Protein AF-A0A7J6WZR4-F1 (afdb_monomer_lite)

InterPro domains:
  IPR011989 Armadillo-like helical [G3DSA:1.25.10.10] (2-387)
  IPR013598 Exportin-1/Importin-beta-like [PF08389] (106-263)
  IPR016024 Armadillo-type fold [SSF48371] (9-464)
  IPR045065 Exportin-1/5 [PTHR11223] (6-468)
  IPR045478 Exportin-5, C-terminal domain [PF19273] (313-467)

pLDDT: mean 86.14, std 15.08, range [24.45, 98.5]

Organism: Thalictrum thalictroides (NCBI:txid46969)

Sequence (469 aa):
MEENSTVSNVARAIIAFVDWSSSSEIRKSALSYLESVKAGDIRTLASTSFILVRKDWSSEIRLHAFKMLQHLVRLRWEELSSMERRDFENVALNLISEMANPCEEWALKSQTAALIAEMVRREGVTLWQEMLPSLVSLSNTGPIQAELVSMMLRWLPEDITVHNEDLEGDRRRALLRGLTESLPEIFPLLYNLLERHFGAALSEAGRQQLDSAKQHGAAVTATLNAINAYAEWAPVPDLAKYGLVHGCGILLSSPDFRLHACEYFKLVSSRKRPVDSSASEFDSAMSTIFQTMMNVSRDFLHRSISATGSIDESELEFAEVVCETMVSLGSSNLQCISGNSTVLPLYLQQMLAYFQHFKFALHFHSSGFWLALMRELAYKLKVTHPASGVISDNSVPCSGHVDKDKQGVFGFLQDEVCSVILNVSFQRLIKREKVSPEAALSLGMLELWSDEFDGKGDFSQYRSKMVCF

Foldseek 3Di:
DVLVVLLVLLLVLLCLLPDPVHDPVSNVVSVVVVVCLLVDDLVSLLVSLLVQLAPVHDPSSNLVSLVSLLSCLVPPVVVDDPVRLVVSLVSLVVVLVRQLDLPHDPSSLLSSLLSNLSSCLRVHLVSVVVCVVVLLVQLVPALSSLLSSLSNLLNNLCCLPPVCPPPDPVRSVRRVVSVLVCLVPLLLSLLCLLVVLVVQLVVCVVVVVNSRSVSSLSSNLSSLSSLLSCLQDHDLLSCVVSCVLVSLLVCCPPLSCNVSSLSSLQNNLQDAQDPDPCNLSNLVSLVSSLVSLLVSLVVLLVCLVVDPDDDDPSSVVSNLSSLLSLLSNLLRPLLSCLLPLPSNLSSVVSLLSQCLHQDPSSVLSSLNSVLSVVVVVVVVVCVVDDPDDDDDDDDDDDDPSVVSSVCSVVVNPDPVSVVSLLVSLVVLLDDPVPADPVNCVVSPSRDNDDPVCVVVDDSVVVNVSSVSD

Secondary structure (DSSP, 8-state):
-HHHHHHHHHHHHHHHHH-TTS-HHHHHHHHHHHHHHHHS-HHHHHHHHHHHHSTTS-HHHHHHHHHHHHHHHHHSGGGS-HHHHHHHHHHHHHHHHHH--TTS-HHHHHHHHHHHHHHHHHH-HHHHHHHHHHHHHHHTT-HHHHHHHHHHHHHHHHHHHTS-TTS-HHHHHHHHHHHHHHHHHHHHHHHHHHHHHHHHHHHHHHTT-HHHHHHHHHHHHHHHHHHHHHHTTS-HHHHHHTTHHHHHHHHTT-TTTHHHHHHHHHHHHTPPPPSSTTHHHHHHHHHHHHHHHHHHHHHHHHHHHH-SS---HHHHHHHHHHHHHHHHHHHHHGGGTTT-TTHHHHHHHHHHHHHT-SSHHHHHHHHHHHHHHHHHHHHHHHHHS--S-----------TTTTHHHHHHHHH--HHHHHHHHHHHHHHTS-GGG--HHHHHHHTT-----GGGTTS--HHHHHHHHTT-

Radius of gyration: 27.98 Å; chains: 1; bounding box: 72×62×71 Å

Structure (mmCIF, N/CA/C/O backbone):
data_AF-A0A7J6WZR4-F1
#
_entry.id   AF-A0A7J6WZR4-F1
#
loop_
_atom_site.group_PDB
_atom_site.id
_atom_site.type_symbol
_atom_site.label_atom_id
_atom_site.label_alt_id
_atom_site.label_comp_id
_atom_site.label_asym_id
_atom_site.label_entity_id
_atom_site.label_seq_id
_atom_site.pdbx_PDB_ins_code
_atom_site.Cartn_x
_atom_site.Cartn_y
_atom_site.Cartn_z
_atom_site.occupancy
_atom_site.B_iso_or_equiv
_atom_site.auth_seq_id
_atom_site.auth_comp_id
_atom_site.auth_asym_id
_atom_site.auth_atom_id
_atom_site.pdbx_PDB_model_num
ATOM 1 N N . MET A 1 1 ? -30.304 0.342 34.561 1.00 44.03 1 MET A N 1
ATOM 2 C CA . MET A 1 1 ? -29.587 1.373 35.355 1.00 44.03 1 MET A CA 1
ATOM 3 C C . MET A 1 1 ? -28.144 0.966 35.634 1.00 44.03 1 MET A C 1
ATOM 5 O O . MET A 1 1 ? -27.289 1.834 35.550 1.00 44.03 1 MET A O 1
ATOM 9 N N . GLU A 1 2 ? -27.860 -0.313 35.907 1.00 55.03 2 GLU A N 1
ATOM 10 C CA . GLU A 1 2 ? -26.489 -0.812 36.129 1.00 55.03 2 GLU A CA 1
ATOM 11 C C . GLU A 1 2 ? -25.600 -0.768 34.872 1.00 55.03 2 GLU A C 1
ATOM 13 O O . GLU A 1 2 ? -24.450 -0.353 34.956 1.00 55.03 2 GLU A O 1
ATOM 18 N N . GLU A 1 3 ? -26.126 -1.064 33.678 1.00 59.16 3 GLU A N 1
ATOM 19 C CA . GLU A 1 3 ? -25.338 -0.943 32.435 1.00 59.16 3 GLU A CA 1
ATOM 20 C C . GLU A 1 3 ? -24.833 0.494 32.203 1.00 59.16 3 GLU A C 1
ATOM 22 O O . GLU A 1 3 ? -23.648 0.709 31.968 1.00 59.16 3 GLU A O 1
ATOM 27 N N . ASN A 1 4 ? -25.673 1.514 32.408 1.00 68.81 4 ASN A N 1
ATOM 28 C CA . ASN A 1 4 ? -25.238 2.912 32.276 1.00 68.81 4 ASN A CA 1
ATOM 29 C C . ASN A 1 4 ? -24.202 3.330 33.336 1.00 68.81 4 ASN A C 1
ATOM 31 O O . ASN A 1 4 ? -23.370 4.200 33.065 1.00 68.81 4 ASN A O 1
ATOM 35 N N . SER A 1 5 ? -24.226 2.733 34.536 1.00 81.12 5 SER A N 1
ATOM 36 C CA . SER A 1 5 ? -23.229 3.042 35.568 1.00 81.12 5 SER A CA 1
ATOM 37 C C . SER A 1 5 ? -21.875 2.408 35.245 1.00 81.12 5 SER A C 1
ATOM 39 O O . SER A 1 5 ? -20.845 3.066 35.407 1.00 81.12 5 SER A O 1
ATOM 41 N N . THR A 1 6 ? -21.863 1.182 34.713 1.00 87.25 6 THR A N 1
ATOM 42 C CA . THR A 1 6 ? -20.631 0.515 34.258 1.00 87.25 6 THR A CA 1
ATOM 43 C C . THR A 1 6 ? -19.971 1.258 33.097 1.00 87.25 6 THR A C 1
ATOM 45 O O . THR A 1 6 ? -18.790 1.589 33.198 1.00 87.25 6 THR A O 1
ATOM 48 N N . VAL A 1 7 ? -20.732 1.652 32.070 1.00 90.38 7 VAL A N 1
ATOM 49 C CA . VAL A 1 7 ? -20.235 2.446 30.930 1.00 90.38 7 VAL A CA 1
ATOM 50 C C . VAL A 1 7 ? -19.572 3.745 31.397 1.00 90.38 7 VAL A C 1
ATOM 52 O O . VAL A 1 7 ? -18.451 4.054 30.993 1.00 90.38 7 VAL A O 1
ATOM 55 N N . SER A 1 8 ? -20.219 4.489 32.302 1.00 90.88 8 SER A N 1
ATOM 56 C CA . SER A 1 8 ? -19.665 5.740 32.840 1.00 90.88 8 SER A CA 1
ATOM 57 C C . SER A 1 8 ? -18.373 5.520 33.639 1.00 90.88 8 SER A C 1
ATOM 59 O O . SER A 1 8 ? -17.442 6.326 33.556 1.00 90.88 8 SER A O 1
ATOM 61 N N . ASN A 1 9 ? -18.287 4.425 34.397 1.00 92.69 9 ASN A N 1
ATOM 62 C CA . ASN A 1 9 ? -17.088 4.086 35.160 1.00 92.69 9 ASN A CA 1
ATOM 63 C C . ASN A 1 9 ? -15.921 3.692 34.250 1.00 92.69 9 ASN A C 1
ATOM 65 O O . ASN A 1 9 ? -14.802 4.152 34.478 1.00 92.69 9 ASN A O 1
ATOM 69 N N . VAL A 1 10 ? -16.184 2.913 33.196 1.00 93.25 10 VAL A N 1
ATOM 70 C CA . VAL A 1 10 ? -15.177 2.555 32.188 1.00 93.25 10 VAL A CA 1
ATOM 71 C C . VAL A 1 10 ? -14.695 3.798 31.444 1.00 93.25 10 VAL A C 1
ATOM 73 O O . VAL A 1 10 ? -13.489 4.013 31.364 1.00 93.25 10 VAL A O 1
ATOM 76 N N . ALA A 1 11 ? -15.596 4.678 30.999 1.00 93.44 11 ALA A N 1
ATOM 77 C CA . ALA A 1 11 ? -15.223 5.943 30.363 1.00 93.44 11 ALA A CA 1
ATOM 78 C C . ALA A 1 11 ? -14.307 6.798 31.258 1.00 93.44 11 ALA A C 1
ATOM 80 O O . ALA A 1 11 ? -13.270 7.289 30.812 1.00 93.44 11 ALA A O 1
ATOM 81 N N . ARG A 1 12 ? -14.642 6.927 32.550 1.00 93.44 12 ARG A N 1
ATOM 82 C CA . ARG A 1 12 ? -13.823 7.675 33.519 1.00 93.44 12 ARG A CA 1
ATOM 83 C C . ARG A 1 12 ? -12.446 7.044 33.717 1.00 93.44 12 ARG A C 1
ATOM 85 O O . ARG A 1 12 ? -11.457 7.768 33.799 1.00 93.44 12 ARG A O 1
ATOM 92 N N . ALA A 1 13 ? -12.378 5.715 33.783 1.00 93.50 13 ALA A N 1
ATOM 93 C CA . ALA A 1 13 ? -11.114 4.995 33.889 1.00 93.50 13 ALA A CA 1
ATOM 94 C C . ALA A 1 13 ? -10.250 5.172 32.632 1.00 93.50 13 ALA A C 1
ATOM 96 O O . ALA A 1 13 ? -9.047 5.380 32.754 1.00 93.50 13 ALA A O 1
ATOM 97 N N . ILE A 1 14 ? -10.851 5.174 31.437 1.00 94.00 14 ILE A N 1
ATOM 98 C CA . ILE A 1 14 ? -10.128 5.444 30.187 1.00 94.00 14 ILE A CA 1
ATOM 99 C C . ILE A 1 14 ? -9.512 6.845 30.212 1.00 94.00 14 ILE A C 1
ATOM 101 O O . ILE A 1 14 ? -8.316 6.978 29.964 1.00 94.00 14 ILE A O 1
ATOM 105 N N . ILE A 1 15 ? -10.288 7.876 30.564 1.00 93.62 15 ILE A N 1
ATOM 106 C CA . ILE A 1 15 ? -9.774 9.253 30.654 1.00 93.62 15 ILE A CA 1
ATOM 107 C C . ILE A 1 15 ? -8.614 9.320 31.652 1.00 93.62 15 ILE A C 1
ATOM 109 O O . ILE A 1 15 ? -7.545 9.818 31.314 1.00 93.62 15 ILE A O 1
ATOM 113 N N . ALA A 1 16 ? -8.794 8.766 32.854 1.00 92.19 16 ALA A N 1
ATOM 114 C CA . ALA A 1 16 ? -7.770 8.770 33.897 1.00 92.19 16 ALA A CA 1
ATOM 115 C C . ALA A 1 16 ? -6.493 8.008 33.501 1.00 92.19 16 ALA A C 1
ATOM 117 O O . ALA A 1 16 ? -5.422 8.300 34.025 1.00 92.19 16 ALA A O 1
ATOM 118 N N . PHE A 1 17 ? -6.596 7.022 32.605 1.00 90.94 17 PHE A N 1
ATOM 119 C CA . PHE A 1 17 ? -5.461 6.267 32.080 1.00 90.94 17 PHE A CA 1
ATOM 120 C C . PHE A 1 17 ? -4.713 7.020 30.968 1.00 90.94 17 PHE A C 1
ATOM 122 O O . PHE A 1 17 ? -3.481 7.010 30.949 1.00 90.94 17 PHE A O 1
ATOM 129 N N . VAL A 1 18 ? -5.451 7.646 30.046 1.00 88.38 18 VAL A N 1
ATOM 130 C CA . VAL A 1 18 ? -4.897 8.320 28.858 1.00 88.38 18 VAL A CA 1
ATOM 131 C C . VAL A 1 18 ? -4.371 9.720 29.183 1.00 88.38 18 VAL A C 1
ATOM 133 O O . VAL A 1 18 ? -3.422 10.180 28.550 1.00 88.38 18 VAL A O 1
ATOM 136 N N . ASP A 1 19 ? -4.948 10.391 30.176 1.00 88.94 19 ASP A N 1
ATOM 137 C CA . ASP A 1 19 ? -4.562 11.744 30.550 1.00 88.94 19 ASP A CA 1
ATOM 138 C C . ASP A 1 19 ? -3.136 11.809 31.129 1.00 88.94 19 ASP A C 1
ATOM 140 O O . ASP A 1 19 ? -2.793 11.181 32.134 1.00 88.94 19 ASP A O 1
ATOM 144 N N . TRP A 1 20 ? -2.296 12.628 30.497 1.00 84.81 20 TRP A N 1
ATOM 145 C CA . TRP A 1 20 ? -0.909 12.857 30.896 1.00 84.81 20 TRP A CA 1
ATOM 146 C C . TRP A 1 20 ? -0.788 13.636 32.211 1.00 84.81 20 TRP A C 1
ATOM 148 O O . TRP A 1 20 ? 0.233 13.516 32.890 1.00 84.81 20 TRP A O 1
ATOM 158 N N . SER A 1 21 ? -1.81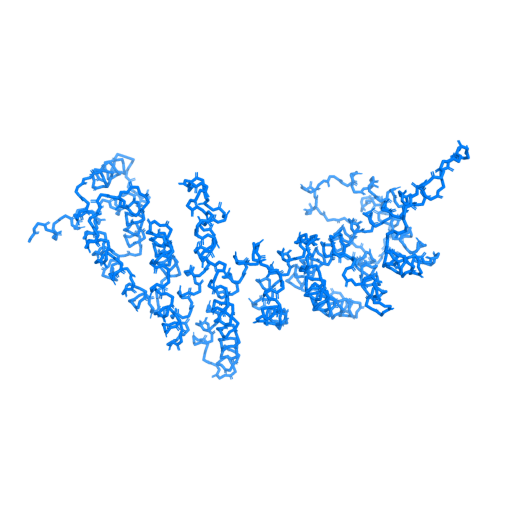6 14.408 32.580 1.00 89.12 21 SER A N 1
ATOM 159 C CA . SER A 1 21 ? -1.840 15.184 33.824 1.00 89.12 21 SER A CA 1
ATOM 160 C C . SER A 1 21 ? -2.173 14.331 35.056 1.00 89.12 21 SER A C 1
ATOM 162 O O . SER A 1 21 ? -1.920 14.733 36.195 1.00 89.12 21 SER A O 1
ATOM 164 N N . SER A 1 22 ? -2.682 13.115 34.838 1.00 88.56 22 SER A N 1
ATOM 165 C CA . SER A 1 22 ? -3.059 12.186 35.897 1.00 88.56 22 SER A CA 1
ATOM 166 C C . SER A 1 22 ? -1.840 11.579 36.604 1.00 88.56 22 SER A C 1
ATOM 168 O O . SER A 1 22 ? -0.845 11.167 35.991 1.00 88.56 22 SER A O 1
ATOM 170 N N . SER A 1 23 ? -1.923 11.478 37.936 1.00 91.25 23 SER A N 1
ATOM 171 C CA . SER A 1 23 ? -0.836 10.933 38.756 1.00 91.25 23 SER A CA 1
ATOM 172 C C . SER A 1 23 ? -0.524 9.472 38.398 1.00 91.25 23 SER A C 1
ATOM 174 O O . SER A 1 23 ? -1.368 8.730 37.890 1.00 91.25 23 SER A O 1
ATOM 176 N N . SER A 1 24 ? 0.706 9.031 38.681 1.00 91.19 24 SER A N 1
ATOM 177 C CA . SER A 1 24 ? 1.134 7.643 38.429 1.00 91.19 24 SER A CA 1
ATOM 178 C C . SER A 1 24 ? 0.236 6.616 39.136 1.00 91.19 24 SER A C 1
ATOM 180 O O . SER A 1 24 ? -0.078 5.569 38.575 1.00 91.19 24 SER A O 1
ATOM 182 N N . GLU A 1 25 ? -0.230 6.928 40.346 1.00 92.31 25 GLU A N 1
ATOM 183 C CA . GLU A 1 25 ? -1.113 6.059 41.132 1.00 92.31 25 GLU A CA 1
ATOM 184 C C . GLU A 1 25 ? -2.517 5.958 40.526 1.00 92.31 25 GLU A C 1
ATOM 186 O O . GLU A 1 25 ? -3.047 4.854 40.396 1.00 92.31 25 GLU A O 1
ATOM 191 N N . ILE A 1 26 ? -3.087 7.086 40.086 1.00 91.00 26 ILE A N 1
ATOM 192 C CA . ILE A 1 26 ? -4.398 7.121 39.425 1.00 91.00 26 ILE A CA 1
ATOM 193 C C . ILE A 1 26 ? -4.349 6.322 38.122 1.00 91.00 26 ILE A C 1
ATOM 195 O O . ILE A 1 26 ? -5.214 5.476 37.900 1.00 91.00 26 ILE A O 1
ATOM 199 N N . ARG A 1 27 ? -3.302 6.504 37.306 1.00 91.81 27 ARG A N 1
ATOM 200 C CA . ARG A 1 27 ? -3.127 5.750 36.055 1.00 91.81 27 ARG A CA 1
ATOM 201 C C . ARG A 1 27 ? -3.002 4.246 36.288 1.00 91.81 27 ARG A C 1
ATOM 203 O O . ARG A 1 27 ? -3.616 3.469 35.563 1.00 91.81 27 ARG A O 1
ATOM 210 N N . LYS A 1 28 ? -2.256 3.820 37.315 1.00 92.56 28 LYS A N 1
ATOM 211 C CA . LYS A 1 28 ? -2.140 2.396 37.685 1.00 92.56 28 LYS A CA 1
ATOM 212 C C . LYS A 1 28 ? -3.468 1.811 38.162 1.00 92.56 28 LYS A C 1
ATOM 214 O O . LYS A 1 28 ? -3.811 0.699 37.771 1.00 92.56 28 LYS A O 1
ATOM 219 N N . SER A 1 29 ? -4.214 2.552 38.980 1.00 93.81 29 SER A N 1
ATOM 220 C CA . SER A 1 29 ? -5.536 2.132 39.460 1.00 93.81 29 SER A CA 1
ATOM 221 C C . SER A 1 29 ? -6.539 2.009 38.309 1.00 93.81 29 SER A C 1
ATOM 223 O O . SER A 1 29 ? -7.208 0.986 38.172 1.00 93.81 29 SER A O 1
ATOM 225 N N . ALA A 1 30 ? -6.570 3.008 37.422 1.00 93.44 30 ALA A N 1
ATOM 226 C CA . ALA A 1 30 ? -7.404 3.006 36.227 1.00 93.44 30 ALA A CA 1
ATOM 227 C C . ALA A 1 30 ? -7.069 1.833 35.296 1.00 93.44 30 ALA A C 1
ATOM 229 O O . ALA A 1 30 ? -7.974 1.126 34.861 1.00 93.44 30 ALA A O 1
ATOM 230 N N . LEU A 1 31 ? -5.781 1.571 35.049 1.00 92.56 31 LEU A N 1
ATOM 231 C CA . LEU A 1 31 ? -5.348 0.422 34.255 1.00 92.56 31 LEU A CA 1
ATOM 232 C C . LEU A 1 31 ? -5.779 -0.906 34.892 1.00 92.56 31 LEU A C 1
ATOM 234 O O . LEU A 1 31 ? -6.336 -1.749 34.203 1.00 92.56 31 LEU A O 1
ATOM 238 N N . SER A 1 32 ? -5.579 -1.077 36.202 1.00 95.06 32 SER A N 1
ATOM 239 C CA . SER A 1 32 ? -6.004 -2.283 36.930 1.00 95.06 32 SER A CA 1
ATOM 240 C C . SER A 1 32 ? -7.512 -2.532 36.802 1.00 95.06 32 SER A C 1
ATOM 242 O O . SER A 1 32 ? -7.947 -3.660 36.577 1.00 95.06 32 SER A O 1
ATOM 244 N N . TYR A 1 33 ? -8.317 -1.468 36.874 1.00 94.94 33 TYR A N 1
ATOM 245 C CA . TYR A 1 33 ? -9.758 -1.557 36.648 1.00 94.94 33 TYR A CA 1
ATOM 246 C C . TYR A 1 33 ? -10.105 -1.926 35.198 1.00 94.94 33 TYR A C 1
ATOM 248 O O . TYR A 1 33 ? -10.958 -2.774 34.969 1.00 94.94 33 TYR A O 1
ATOM 256 N N . LEU A 1 34 ? -9.434 -1.343 34.203 1.00 93.75 34 LEU A N 1
ATOM 257 C CA . LEU A 1 34 ? -9.670 -1.697 32.799 1.00 93.75 34 LEU A CA 1
ATOM 258 C C . LEU A 1 34 ? -9.284 -3.153 32.502 1.00 93.75 34 LEU A C 1
ATOM 260 O O . LEU A 1 34 ? -10.002 -3.838 31.778 1.00 93.75 34 LEU A O 1
ATOM 264 N N . GLU A 1 35 ? -8.198 -3.654 33.094 1.00 93.06 35 GLU A N 1
ATOM 265 C CA . GLU A 1 35 ? -7.813 -5.065 32.990 1.00 93.06 35 GLU A CA 1
ATOM 266 C C . GLU A 1 35 ? -8.816 -5.995 33.691 1.00 93.06 35 GLU A C 1
ATOM 268 O O . GLU A 1 35 ? -9.118 -7.067 33.169 1.00 93.06 35 GLU A O 1
ATOM 273 N N . SER A 1 36 ? -9.414 -5.582 34.816 1.00 94.25 36 SER A N 1
ATOM 274 C CA . SER A 1 36 ? -10.469 -6.378 35.461 1.00 94.25 36 SER A CA 1
ATOM 275 C C . SER A 1 36 ? -11.751 -6.440 34.624 1.00 94.25 36 SER A C 1
ATOM 277 O O . SER A 1 36 ? -12.394 -7.486 34.577 1.00 94.25 36 SER A O 1
ATOM 279 N N . VAL A 1 37 ? -12.087 -5.365 33.901 1.00 93.19 37 VAL A N 1
ATOM 280 C CA . VAL A 1 37 ? -13.204 -5.351 32.942 1.00 93.19 37 VAL A CA 1
ATOM 281 C C . VAL A 1 37 ? -12.916 -6.269 31.751 1.00 93.19 37 VAL A C 1
ATOM 283 O O . VAL A 1 37 ? -13.787 -7.043 31.362 1.00 93.19 37 VAL A O 1
ATOM 286 N N . LYS A 1 38 ? -11.691 -6.253 31.208 1.00 92.56 38 LYS A N 1
ATOM 287 C CA . LYS A 1 38 ? -11.275 -7.165 30.125 1.00 92.56 38 LYS A CA 1
ATOM 288 C C . LYS A 1 38 ? -11.313 -8.639 30.538 1.00 92.56 38 LYS A C 1
ATOM 290 O O . LYS A 1 38 ? -11.735 -9.485 29.752 1.00 92.56 38 LYS A O 1
ATOM 295 N N . ALA A 1 39 ? -10.896 -8.943 31.767 1.00 92.25 39 ALA A N 1
ATOM 296 C CA . ALA A 1 39 ? -10.907 -10.295 32.327 1.00 92.25 39 ALA A CA 1
ATOM 297 C C . ALA A 1 39 ? -12.295 -10.749 32.825 1.00 92.25 39 ALA A C 1
ATOM 299 O O . ALA A 1 39 ? -12.481 -11.927 33.125 1.00 92.25 39 ALA A O 1
ATOM 300 N N . GLY A 1 40 ? -13.255 -9.828 32.935 1.00 92.00 40 GLY A N 1
ATOM 301 C CA . GLY A 1 40 ? -14.591 -10.076 33.468 1.00 92.00 40 GLY A CA 1
ATOM 302 C C . GLY A 1 40 ? -15.545 -10.769 32.490 1.00 92.00 40 GLY A C 1
ATOM 303 O O . GLY A 1 40 ? -15.141 -11.542 31.618 1.00 92.00 40 GLY A O 1
ATOM 304 N N . ASP A 1 41 ? -16.841 -10.493 32.650 1.00 92.25 41 ASP A N 1
ATOM 305 C CA . ASP A 1 41 ? -17.889 -11.017 31.771 1.00 92.25 41 ASP A CA 1
ATOM 306 C C . ASP A 1 41 ? -17.801 -10.422 30.355 1.00 92.25 41 ASP A C 1
ATOM 308 O O . ASP A 1 41 ? -17.740 -9.205 30.165 1.00 92.25 41 ASP A O 1
ATOM 312 N N . ILE A 1 42 ? -17.837 -11.297 29.350 1.00 92.44 42 ILE A N 1
ATOM 313 C CA . ILE A 1 42 ? -17.611 -10.931 27.946 1.00 92.44 42 ILE A CA 1
ATOM 314 C C . ILE A 1 42 ? -18.786 -10.150 27.377 1.00 92.44 42 ILE A C 1
ATOM 316 O O . ILE A 1 42 ? -18.582 -9.241 26.576 1.00 92.44 42 ILE A O 1
ATOM 320 N N . ARG A 1 43 ? -20.014 -10.470 27.797 1.00 92.00 43 ARG A N 1
ATOM 321 C CA . ARG A 1 43 ? -21.212 -9.767 27.318 1.00 92.00 43 ARG A CA 1
ATOM 322 C C . ARG A 1 43 ? -21.192 -8.323 27.789 1.00 92.00 43 ARG A C 1
ATOM 324 O O . ARG A 1 43 ? -21.430 -7.423 26.991 1.00 92.00 43 ARG A O 1
ATOM 331 N N . THR A 1 44 ? -20.825 -8.115 29.052 1.00 90.94 44 THR A N 1
ATOM 332 C CA . THR A 1 44 ? -20.629 -6.787 29.642 1.00 90.94 44 THR A CA 1
ATOM 333 C C . THR A 1 44 ? -19.488 -6.031 28.961 1.00 90.94 44 THR A C 1
ATOM 335 O O . THR A 1 44 ? -19.632 -4.843 28.674 1.00 90.94 44 THR A O 1
ATOM 338 N N . LEU A 1 45 ? -18.369 -6.705 28.662 1.00 93.19 45 LEU A N 1
ATOM 339 C CA . LEU A 1 45 ? -17.253 -6.123 27.912 1.00 93.19 45 LEU A CA 1
ATOM 340 C C . LEU A 1 45 ? -17.704 -5.659 26.517 1.00 93.19 45 LEU A C 1
ATOM 342 O O . LEU A 1 45 ? -17.520 -4.493 26.176 1.00 93.19 45 LEU A O 1
ATOM 346 N N . ALA A 1 46 ? -18.340 -6.541 25.742 1.00 92.69 46 ALA A N 1
ATOM 347 C CA . ALA A 1 46 ? -18.819 -6.244 24.395 1.00 92.69 46 ALA A CA 1
ATOM 348 C C . ALA A 1 46 ? -19.849 -5.107 24.393 1.00 92.69 46 ALA A C 1
ATOM 350 O O . ALA A 1 46 ? -19.680 -4.128 23.666 1.00 92.69 46 ALA A O 1
ATOM 351 N N . SER A 1 47 ? -20.892 -5.203 25.227 1.00 92.50 47 SER A N 1
ATOM 352 C CA . SER A 1 47 ? -21.964 -4.204 25.280 1.00 92.50 47 SER A CA 1
ATOM 353 C C . SER A 1 47 ? -21.430 -2.832 25.686 1.00 92.50 47 SER A C 1
ATOM 355 O O . SER A 1 47 ? -21.716 -1.834 25.022 1.00 92.50 47 SER A O 1
ATOM 357 N N . THR A 1 48 ? -20.576 -2.782 26.713 1.00 93.12 48 THR A N 1
ATOM 358 C CA . THR A 1 48 ? -19.949 -1.541 27.177 1.00 93.12 48 THR A CA 1
ATOM 359 C C . THR A 1 48 ? -19.073 -0.932 26.092 1.00 93.12 48 THR A C 1
ATOM 361 O O . THR A 1 48 ? -19.190 0.258 25.801 1.00 93.12 48 THR A O 1
ATOM 364 N N . SER A 1 49 ? -18.215 -1.730 25.454 1.00 94.19 49 SER A N 1
ATOM 365 C CA . SER A 1 49 ? -17.317 -1.225 24.420 1.00 94.19 49 SER A CA 1
ATOM 366 C C . SER A 1 49 ? -18.070 -0.743 23.178 1.00 94.19 49 SER A C 1
ATOM 368 O O . SER A 1 49 ? -17.747 0.329 22.675 1.00 94.19 49 SER A O 1
ATOM 370 N N . PHE A 1 50 ? -19.118 -1.438 22.725 1.00 93.62 50 PHE A N 1
ATOM 371 C CA . PHE A 1 50 ? -19.942 -0.956 21.610 1.00 93.62 50 PHE A CA 1
ATOM 372 C C . PHE A 1 50 ? -20.665 0.357 21.927 1.00 93.62 50 PHE A C 1
ATOM 374 O O . PHE A 1 50 ? -20.758 1.223 21.057 1.00 93.62 50 PHE A O 1
ATOM 381 N N . ILE A 1 51 ? -21.131 0.552 23.165 1.00 92.62 51 ILE A N 1
ATOM 382 C CA . ILE A 1 51 ? -21.717 1.832 23.592 1.00 92.62 51 ILE A CA 1
ATOM 383 C C . ILE A 1 51 ? -20.663 2.948 23.565 1.00 92.62 51 ILE A C 1
ATOM 385 O O . ILE A 1 51 ? -20.952 4.051 23.106 1.00 92.62 51 ILE A O 1
ATOM 389 N N . LEU A 1 52 ? -19.442 2.666 24.028 1.00 93.88 52 LEU A N 1
ATOM 390 C CA . LEU A 1 52 ? -18.352 3.644 24.100 1.00 93.88 52 LEU A CA 1
ATOM 391 C C . LEU A 1 52 ? -17.745 4.008 22.737 1.00 93.88 52 LEU A C 1
ATOM 393 O O . LEU A 1 52 ? -17.115 5.054 22.626 1.00 93.88 52 LEU A O 1
ATOM 397 N N . VAL A 1 53 ? -17.928 3.179 21.704 1.00 92.94 53 VAL A N 1
ATOM 398 C CA . VAL A 1 53 ? -17.467 3.455 20.329 1.00 92.94 53 VAL A CA 1
ATOM 399 C C . VAL A 1 53 ? -18.360 4.473 19.602 1.00 92.94 53 VAL A C 1
ATOM 401 O O . VAL A 1 53 ? -17.917 5.112 18.639 1.00 92.94 53 VAL A O 1
ATOM 404 N N . ARG A 1 54 ? -19.600 4.671 20.064 1.00 87.31 54 ARG A N 1
ATOM 405 C CA . ARG A 1 54 ? -20.546 5.625 19.467 1.00 87.31 54 ARG A CA 1
ATOM 406 C C . ARG A 1 54 ? -20.061 7.071 19.584 1.00 87.31 54 ARG A C 1
ATOM 408 O O . ARG A 1 54 ? -19.261 7.421 20.449 1.00 87.31 54 ARG A O 1
ATOM 415 N N . LYS A 1 55 ? -20.594 7.927 18.711 1.00 83.19 55 LYS A N 1
ATOM 416 C CA . LYS A 1 55 ? -20.192 9.337 18.543 1.00 83.19 55 LYS A CA 1
ATOM 417 C C . LYS A 1 55 ? -20.468 10.242 19.743 1.00 83.19 55 LYS A C 1
ATOM 419 O O . LYS A 1 55 ? -19.982 11.365 19.765 1.00 83.19 55 LYS A O 1
ATOM 424 N N . ASP A 1 56 ? -21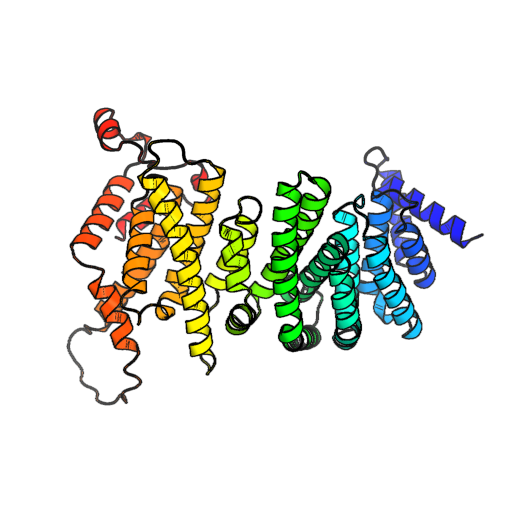.222 9.763 20.726 1.00 86.19 56 ASP A N 1
ATOM 425 C CA . ASP A 1 56 ? -21.539 10.519 21.941 1.00 86.19 56 ASP A CA 1
ATOM 426 C C . ASP A 1 56 ? -20.316 10.702 22.864 1.00 86.19 56 ASP A C 1
ATOM 428 O O . ASP A 1 56 ? -20.353 11.507 23.794 1.00 86.19 56 ASP A O 1
ATOM 432 N N . TRP A 1 57 ? -19.229 9.965 22.612 1.00 90.62 57 TRP A N 1
ATOM 433 C CA . TRP A 1 57 ? -18.000 9.978 23.406 1.00 90.62 57 TRP A CA 1
ATOM 434 C C . TRP A 1 57 ? -16.831 10.649 22.677 1.00 90.62 57 TRP A C 1
ATOM 436 O O . TRP A 1 57 ? -16.819 10.763 21.452 1.00 90.62 57 TRP A O 1
ATOM 446 N N . SER A 1 58 ? -15.812 11.066 23.436 1.00 91.94 58 SER A N 1
ATOM 447 C CA . SER A 1 58 ? -14.593 11.648 22.864 1.00 91.94 58 SER A CA 1
ATOM 448 C C . SER A 1 58 ? -13.773 10.615 22.081 1.00 91.94 58 SER A C 1
ATOM 450 O O . SER A 1 58 ? -13.871 9.406 22.322 1.00 91.94 58 SER A O 1
ATOM 452 N N . SER A 1 59 ? -12.930 11.086 21.161 1.00 91.62 59 SER A N 1
ATOM 453 C CA . SER A 1 59 ? -12.090 10.233 20.314 1.00 91.62 59 SER A CA 1
ATOM 454 C C . SER A 1 59 ? -11.171 9.319 21.132 1.00 91.62 59 SER A C 1
ATOM 456 O O . SER A 1 59 ? -11.010 8.150 20.792 1.00 91.62 59 SER A O 1
ATOM 458 N N . GLU A 1 60 ? -10.636 9.785 22.263 1.00 92.38 60 GLU A N 1
ATOM 459 C CA . GLU A 1 60 ? -9.770 8.994 23.147 1.00 92.38 60 GLU A CA 1
ATOM 460 C C . GLU A 1 60 ? -10.512 7.801 23.760 1.00 92.38 60 GLU A C 1
ATOM 462 O O . GLU A 1 60 ? -9.979 6.688 23.810 1.00 92.38 60 GLU A O 1
ATOM 467 N N . ILE A 1 61 ? -11.758 8.023 24.194 1.00 94.81 61 ILE A N 1
ATOM 468 C CA . ILE A 1 61 ? -12.617 6.976 24.756 1.00 94.81 61 ILE A CA 1
ATOM 469 C C . ILE A 1 61 ? -12.966 5.962 23.674 1.00 94.81 61 ILE A C 1
ATOM 471 O O . ILE A 1 61 ? -12.784 4.760 23.879 1.00 94.81 61 ILE A O 1
ATOM 475 N N . ARG A 1 62 ? -13.404 6.445 22.508 1.00 95.00 62 ARG A N 1
ATOM 476 C CA . ARG A 1 62 ? -13.789 5.605 21.368 1.00 95.00 62 ARG A CA 1
ATOM 477 C C . ARG A 1 62 ? -12.616 4.748 20.887 1.00 95.00 62 ARG A C 1
ATOM 479 O O . ARG A 1 62 ? -12.775 3.544 20.697 1.00 95.00 62 ARG A O 1
ATOM 486 N N . LEU A 1 63 ? -11.415 5.322 20.772 1.00 94.44 63 LEU A N 1
ATOM 487 C CA . LEU A 1 63 ? -10.196 4.594 20.397 1.00 94.44 63 LEU A CA 1
ATOM 488 C C . LEU A 1 63 ? -9.823 3.516 21.421 1.00 94.44 63 LEU A C 1
ATOM 490 O O . LEU A 1 63 ? -9.422 2.417 21.037 1.00 94.44 63 LEU A O 1
ATOM 494 N N . HIS A 1 64 ? -9.948 3.792 22.721 1.00 94.56 64 HIS A N 1
ATOM 495 C CA . HIS A 1 64 ? -9.690 2.769 23.736 1.00 94.56 64 HIS A CA 1
ATOM 496 C C . HIS A 1 64 ? -10.766 1.674 23.727 1.00 94.56 64 HIS A C 1
ATOM 498 O O . HIS A 1 64 ? -10.443 0.497 23.882 1.00 94.56 64 HIS A O 1
ATOM 504 N N . ALA A 1 65 ? -12.027 2.034 23.489 1.00 95.62 65 ALA A N 1
ATOM 505 C CA . ALA A 1 65 ? -13.117 1.077 23.358 1.00 95.62 65 ALA A CA 1
ATOM 506 C C . ALA A 1 65 ? -12.911 0.135 22.159 1.00 95.62 65 ALA A C 1
ATOM 508 O O . ALA A 1 65 ? -13.116 -1.070 22.299 1.00 95.62 65 ALA A O 1
ATOM 509 N N . PHE A 1 66 ? -12.389 0.630 21.029 1.00 95.81 66 PHE A N 1
ATOM 510 C CA . PHE A 1 66 ? -11.958 -0.230 19.920 1.00 95.81 66 PHE A CA 1
ATOM 511 C C . PHE A 1 66 ? -10.875 -1.228 20.333 1.00 95.81 66 PHE A C 1
ATOM 513 O O . PHE A 1 66 ? -10.980 -2.404 19.995 1.00 95.81 66 PHE A O 1
ATOM 520 N N . LYS A 1 67 ? -9.878 -0.809 21.124 1.00 94.25 67 LYS A N 1
ATOM 521 C CA . LYS A 1 67 ? -8.852 -1.729 21.650 1.00 94.25 67 LYS A CA 1
ATOM 522 C C . LYS A 1 67 ? -9.448 -2.810 22.554 1.00 94.25 67 LYS A C 1
ATOM 524 O O . LYS A 1 67 ? -8.936 -3.925 22.589 1.00 94.25 67 LYS A O 1
ATOM 529 N N . MET A 1 68 ? -10.514 -2.498 23.292 1.00 95.31 68 MET A N 1
ATOM 530 C CA . MET A 1 68 ? -11.237 -3.479 24.108 1.00 95.31 68 MET A CA 1
ATOM 531 C C . MET A 1 68 ? -12.021 -4.477 23.241 1.00 95.31 68 MET A C 1
ATOM 533 O O . MET A 1 68 ? -11.965 -5.673 23.518 1.00 95.31 68 MET A O 1
ATOM 537 N N . LEU A 1 69 ? -12.674 -4.018 22.165 1.00 96.25 69 LEU A N 1
ATOM 538 C CA . LEU A 1 69 ? -13.326 -4.905 21.189 1.00 96.25 69 LEU A CA 1
ATOM 539 C C . LEU A 1 69 ? -12.309 -5.807 20.481 1.00 96.25 69 LEU A C 1
ATOM 541 O O . LEU A 1 69 ? -12.512 -7.014 20.415 1.00 96.25 69 LEU A O 1
ATOM 545 N N . GLN A 1 70 ? -11.186 -5.251 20.024 1.00 94.31 70 GLN A N 1
ATOM 546 C CA . GLN A 1 70 ? -10.091 -6.025 19.433 1.00 94.31 70 GLN A CA 1
ATOM 547 C C . GLN A 1 70 ? -9.520 -7.031 20.436 1.00 94.31 70 GLN A C 1
ATOM 549 O O . GLN A 1 70 ? -9.305 -8.180 20.099 1.00 94.31 70 GLN A O 1
ATOM 554 N N . HIS A 1 71 ? -9.330 -6.664 21.706 1.00 94.12 71 HIS A N 1
ATOM 555 C CA . HIS A 1 71 ? -8.902 -7.625 22.729 1.00 94.12 71 HIS A CA 1
ATOM 556 C C . HIS A 1 71 ? -9.867 -8.818 22.847 1.00 94.12 71 HIS A C 1
ATOM 558 O O . HIS A 1 71 ? -9.420 -9.965 22.907 1.00 94.12 71 HIS A O 1
ATOM 564 N N . LEU A 1 72 ? -11.175 -8.548 22.852 1.00 95.12 72 LEU A N 1
ATOM 565 C CA . LEU A 1 72 ? -12.208 -9.579 22.896 1.00 95.12 72 LEU A CA 1
ATOM 566 C C . LEU A 1 72 ? -12.110 -10.501 21.672 1.00 95.12 72 LEU A C 1
ATOM 568 O O . LEU A 1 72 ? -12.034 -11.716 21.840 1.00 95.12 72 LEU A O 1
ATOM 572 N N . VAL A 1 73 ? -12.038 -9.937 20.464 1.00 94.19 73 VAL A N 1
ATOM 573 C CA . VAL A 1 73 ? -11.938 -10.700 19.208 1.00 94.19 73 VAL A CA 1
ATOM 574 C C . VAL A 1 73 ? -10.615 -11.477 19.119 1.00 94.19 73 VAL A C 1
ATOM 576 O O . VAL A 1 73 ? -10.598 -12.643 18.735 1.00 94.19 73 VAL A O 1
ATOM 579 N N . ARG A 1 74 ? -9.486 -10.903 19.541 1.00 91.12 74 ARG A N 1
ATOM 580 C CA . ARG A 1 74 ? -8.186 -11.590 19.552 1.00 91.12 74 ARG A CA 1
ATOM 581 C C . ARG A 1 74 ? -8.140 -12.770 20.509 1.00 91.12 74 ARG A C 1
ATOM 583 O O . ARG A 1 74 ? -7.644 -13.826 20.130 1.00 91.12 74 ARG A O 1
ATOM 590 N N . LEU A 1 75 ? -8.553 -12.566 21.757 1.00 91.62 75 LEU A N 1
ATOM 591 C CA . LEU A 1 75 ? -8.176 -13.471 22.847 1.00 91.62 75 LEU A CA 1
ATOM 592 C C . LEU A 1 75 ? -9.340 -14.293 23.390 1.00 91.62 75 LEU A C 1
ATOM 594 O O . LEU A 1 75 ? -9.104 -15.343 23.978 1.00 91.62 75 LEU A O 1
ATOM 598 N N . ARG A 1 76 ? -10.577 -13.820 23.215 1.00 93.38 76 ARG A N 1
ATOM 599 C CA . ARG A 1 76 ? -11.767 -14.382 23.870 1.00 93.38 76 ARG A CA 1
ATOM 600 C C . ARG A 1 76 ? -12.917 -14.662 22.898 1.00 93.38 76 ARG A C 1
ATOM 602 O O . ARG A 1 76 ? -14.039 -14.897 23.333 1.00 93.38 76 ARG A O 1
ATOM 609 N N . TRP A 1 77 ? -12.648 -14.679 21.589 1.00 92.81 77 TRP A N 1
ATOM 610 C CA . TRP A 1 77 ? -13.657 -14.955 20.554 1.00 92.81 77 TRP A CA 1
ATOM 611 C C . TRP A 1 77 ? -14.343 -16.306 20.748 1.00 92.81 77 TRP A C 1
ATOM 613 O O . TRP A 1 77 ? -15.554 -16.422 20.579 1.00 92.81 77 TRP A O 1
ATOM 623 N N . GLU A 1 78 ? -13.580 -17.316 21.180 1.00 91.81 78 GLU A N 1
ATOM 624 C CA . GLU A 1 78 ? -14.110 -18.669 21.346 1.00 91.81 78 GLU A CA 1
ATOM 625 C C . GLU A 1 78 ? -15.112 -18.812 22.496 1.00 91.81 78 GLU A C 1
ATOM 627 O O . GLU A 1 78 ? -15.927 -19.732 22.497 1.00 91.81 78 GLU A O 1
ATOM 632 N N . GLU A 1 79 ? -15.100 -17.880 23.448 1.00 93.50 79 GLU A N 1
ATOM 633 C CA . GLU A 1 79 ? -16.035 -17.867 24.571 1.00 93.50 79 GLU A CA 1
ATOM 634 C C . GLU A 1 79 ? -17.426 -17.325 24.181 1.00 93.50 79 GLU A C 1
ATOM 636 O O . GLU A 1 79 ? -18.392 -17.529 24.920 1.00 93.50 79 GLU A O 1
ATOM 641 N N . LEU A 1 80 ? -17.555 -16.660 23.023 1.00 92.19 80 LEU A N 1
ATOM 642 C CA . LEU A 1 80 ? -18.845 -16.253 22.464 1.00 92.19 80 LEU A CA 1
ATOM 643 C C . LEU A 1 80 ? -19.546 -17.435 21.786 1.00 92.19 80 LEU A C 1
ATOM 645 O O . LEU A 1 80 ? -18.939 -18.171 21.000 1.00 92.19 80 LEU A O 1
ATOM 649 N N . SER A 1 81 ? -20.854 -17.564 22.010 1.00 93.25 81 SER A N 1
ATOM 650 C CA . SER A 1 81 ? -21.699 -18.492 21.253 1.00 93.25 81 SER A CA 1
ATOM 651 C C . SER A 1 81 ? -21.846 -18.057 19.792 1.00 93.25 81 SER A C 1
ATOM 653 O O . SER A 1 81 ? -21.725 -16.880 19.462 1.00 93.25 81 SER A O 1
ATOM 655 N N . SER A 1 82 ? -22.191 -18.988 18.898 1.00 89.94 82 SER A N 1
ATOM 656 C CA . SER A 1 82 ? -22.383 -18.680 17.471 1.00 89.94 82 SER A CA 1
ATOM 657 C C . SER A 1 82 ? -23.457 -17.614 17.210 1.00 89.94 82 SER A C 1
ATOM 659 O O . SER A 1 82 ? -23.382 -16.900 16.217 1.00 89.94 82 SER A O 1
ATOM 661 N N . MET A 1 83 ? -24.465 -17.494 18.083 1.00 91.69 83 MET A N 1
ATOM 662 C CA . MET A 1 83 ? -25.470 -16.430 17.980 1.00 91.69 83 MET A CA 1
ATOM 663 C C . MET A 1 83 ? -24.872 -15.073 18.358 1.00 91.69 83 MET A C 1
ATOM 665 O O . MET A 1 83 ? -25.019 -14.120 17.604 1.00 91.69 83 MET A O 1
ATOM 669 N N . GLU A 1 84 ? -24.127 -15.012 19.463 1.00 93.00 84 GLU A N 1
ATOM 670 C CA . GLU A 1 84 ? -23.471 -13.782 19.921 1.00 93.00 84 GLU A CA 1
ATOM 671 C C . GLU A 1 84 ? -22.398 -13.299 18.940 1.00 93.00 84 GLU A C 1
ATOM 673 O O . GLU A 1 84 ? -22.265 -12.096 18.747 1.00 93.00 84 GLU A O 1
ATOM 678 N N . ARG A 1 85 ? -21.671 -14.214 18.283 1.00 93.44 85 ARG A N 1
ATOM 679 C CA . ARG A 1 85 ? -20.725 -13.866 17.209 1.00 93.44 85 ARG A CA 1
ATOM 680 C C . ARG A 1 85 ? -21.436 -13.212 16.029 1.00 93.44 85 ARG A C 1
ATOM 682 O O . ARG A 1 85 ? -21.024 -12.139 15.608 1.00 93.44 85 ARG A O 1
ATOM 689 N N . ARG A 1 86 ? -22.559 -13.779 15.573 1.00 90.31 86 ARG A N 1
ATOM 690 C CA . ARG A 1 86 ? -23.359 -13.176 14.493 1.00 90.31 86 ARG A CA 1
ATOM 691 C C . ARG A 1 86 ? -23.957 -11.827 14.875 1.00 90.31 86 ARG A C 1
ATOM 693 O O . ARG A 1 86 ? -23.989 -10.913 14.056 1.00 90.31 86 ARG A O 1
ATOM 700 N N . ASP A 1 87 ? -24.409 -11.668 16.114 1.00 91.12 87 ASP A N 1
ATOM 701 C CA . ASP A 1 87 ? -24.888 -10.371 16.597 1.00 91.12 87 ASP A CA 1
ATOM 702 C C . ASP A 1 87 ? -23.745 -9.346 16.644 1.00 91.12 87 ASP A C 1
ATOM 704 O O . ASP A 1 87 ? -23.909 -8.217 16.178 1.00 91.12 87 ASP A O 1
ATOM 708 N N . PHE A 1 88 ? -22.565 -9.751 17.126 1.00 93.19 88 PHE A N 1
ATOM 709 C CA . PHE A 1 88 ? -21.353 -8.931 17.115 1.00 93.19 88 PHE A CA 1
ATOM 710 C C . PHE A 1 88 ? -20.978 -8.513 15.688 1.00 93.19 88 PHE A C 1
ATOM 712 O O . PHE A 1 88 ? -20.687 -7.342 15.448 1.00 93.19 88 PHE A O 1
ATOM 719 N N . GLU A 1 89 ? -21.039 -9.445 14.734 1.00 90.31 89 GLU A N 1
ATOM 720 C CA . GLU A 1 89 ? -20.775 -9.206 13.315 1.00 90.31 89 GLU A CA 1
ATOM 721 C C . GLU A 1 89 ? -21.711 -8.171 12.709 1.00 90.31 89 GLU A C 1
ATOM 723 O O . GLU A 1 89 ? -21.253 -7.194 12.112 1.00 90.31 89 GLU A O 1
ATOM 728 N N . ASN A 1 90 ? -23.014 -8.330 12.927 1.00 90.19 90 ASN A N 1
ATOM 729 C CA . ASN A 1 90 ? -24.015 -7.388 12.442 1.00 90.19 90 ASN A CA 1
ATOM 730 C C . ASN A 1 90 ? -23.810 -5.988 13.034 1.00 90.19 90 ASN A C 1
ATOM 732 O O . ASN A 1 90 ? -23.905 -4.989 12.318 1.00 90.19 90 ASN A O 1
ATOM 736 N N . VAL A 1 91 ? -23.503 -5.890 14.331 1.00 91.81 91 VAL A N 1
ATOM 737 C CA . VAL A 1 91 ? -23.232 -4.599 14.980 1.00 91.81 91 VAL A CA 1
ATOM 738 C C . VAL A 1 91 ? -21.960 -3.965 14.414 1.00 91.81 91 VAL A C 1
ATOM 740 O O . VAL A 1 91 ? -21.986 -2.791 14.049 1.00 91.81 91 VAL A O 1
ATOM 743 N N . ALA A 1 92 ? -20.870 -4.722 14.276 1.00 90.56 92 ALA A N 1
ATOM 744 C CA . ALA A 1 92 ? -19.610 -4.214 13.737 1.00 90.56 92 ALA A CA 1
ATOM 745 C C . ALA A 1 92 ? -19.726 -3.772 12.267 1.00 90.56 92 ALA A C 1
ATOM 747 O O . ALA A 1 92 ? -19.183 -2.735 11.891 1.00 90.56 92 ALA A O 1
ATOM 748 N N . LEU A 1 93 ? -20.486 -4.495 11.443 1.00 86.94 93 LEU A N 1
ATOM 749 C CA . LEU A 1 93 ? -20.790 -4.093 10.067 1.00 86.94 93 LEU A CA 1
ATOM 750 C C . LEU A 1 93 ? -21.592 -2.788 10.006 1.00 86.94 93 LEU A C 1
ATOM 752 O O . LEU A 1 93 ? -21.278 -1.900 9.209 1.00 86.94 93 LEU A O 1
ATOM 756 N N . ASN A 1 94 ? -22.587 -2.632 10.881 1.00 89.25 94 ASN A N 1
ATOM 757 C CA . ASN A 1 94 ? -23.356 -1.392 10.983 1.00 89.25 94 ASN A CA 1
ATOM 758 C C . ASN A 1 94 ? -22.477 -0.204 11.406 1.00 89.25 94 ASN A C 1
ATOM 760 O O . ASN A 1 94 ? -22.685 0.906 10.906 1.00 89.25 94 ASN A O 1
ATOM 764 N N . LEU A 1 95 ? -21.440 -0.432 12.226 1.00 88.56 95 LEU A N 1
ATOM 765 C CA . LEU A 1 95 ? -20.476 0.616 12.577 1.00 88.56 95 LEU A CA 1
ATOM 766 C C . LEU A 1 95 ? -19.773 1.202 11.348 1.00 88.56 95 LEU A C 1
ATOM 768 O O . LEU A 1 95 ? -19.497 2.396 11.362 1.00 88.56 95 LEU A O 1
ATOM 772 N N . ILE A 1 96 ? -19.527 0.445 10.266 1.00 86.44 96 ILE A N 1
ATOM 773 C CA . ILE A 1 96 ? -18.937 1.029 9.043 1.00 86.44 96 ILE A CA 1
ATOM 774 C C . ILE A 1 96 ? -19.832 2.154 8.513 1.00 86.44 96 ILE A C 1
ATOM 776 O O . ILE A 1 96 ? -19.356 3.243 8.192 1.00 86.44 96 ILE A O 1
ATOM 780 N N . SER A 1 97 ? -21.140 1.907 8.455 1.00 86.38 97 SER A N 1
ATOM 781 C CA . SER A 1 97 ? -22.108 2.892 7.970 1.00 86.38 97 SER A CA 1
ATOM 782 C C . SER A 1 97 ? -22.205 4.096 8.909 1.00 86.38 97 SER A C 1
ATOM 784 O O . SER A 1 97 ? -22.282 5.232 8.446 1.00 86.38 97 SER A O 1
ATOM 786 N N . GLU A 1 98 ? -22.135 3.878 10.226 1.00 86.75 98 GLU A N 1
ATOM 787 C CA . GLU A 1 98 ? -22.112 4.966 11.212 1.00 86.75 98 GLU A CA 1
ATOM 788 C C . GLU A 1 98 ? -20.833 5.817 11.117 1.00 86.75 98 GLU A C 1
ATOM 790 O O . GLU A 1 98 ? -20.889 7.047 11.233 1.00 86.75 98 GLU A O 1
ATOM 795 N N . MET A 1 99 ? -19.686 5.180 10.870 1.00 86.94 99 MET A N 1
ATOM 796 C CA . MET A 1 99 ? -18.366 5.814 10.742 1.00 86.94 99 MET A CA 1
ATOM 797 C C . MET A 1 99 ? -18.159 6.489 9.384 1.00 86.94 99 MET A C 1
ATOM 799 O O . MET A 1 99 ? -17.212 7.260 9.220 1.00 86.94 99 MET A O 1
ATOM 803 N N . ALA A 1 100 ? -19.060 6.264 8.423 1.00 85.94 100 ALA A N 1
ATOM 804 C CA . ALA A 1 100 ? -19.053 6.910 7.117 1.00 85.94 100 ALA A CA 1
ATOM 805 C C . ALA A 1 100 ? -19.516 8.381 7.192 1.00 85.94 100 ALA A C 1
ATOM 807 O O . ALA A 1 100 ? -20.473 8.801 6.542 1.00 85.94 100 ALA A O 1
ATOM 808 N N . ASN A 1 101 ? -18.830 9.177 8.015 1.00 87.25 101 ASN A N 1
ATOM 809 C CA . ASN A 1 101 ? -19.077 10.596 8.227 1.00 87.25 101 ASN A CA 1
ATOM 810 C C . ASN A 1 101 ? -17.843 11.425 7.805 1.00 87.25 101 ASN A C 1
ATOM 812 O O . ASN A 1 101 ? -16.718 11.056 8.154 1.00 87.25 101 ASN A O 1
ATOM 816 N N . PRO A 1 102 ? -18.029 12.541 7.071 1.00 85.81 102 PRO A N 1
ATOM 817 C CA . PRO A 1 102 ? -16.929 13.394 6.617 1.00 85.81 102 PRO A CA 1
ATOM 818 C C . PRO A 1 102 ? -16.032 13.940 7.733 1.00 85.81 102 PRO A C 1
ATOM 820 O O . PRO A 1 102 ? -14.843 14.142 7.516 1.00 85.81 102 PRO A O 1
ATOM 823 N N . CYS A 1 103 ? -16.608 14.202 8.905 1.00 86.31 103 CYS A N 1
ATOM 824 C CA . CYS A 1 103 ? -15.937 14.803 10.054 1.00 86.31 103 CYS A CA 1
ATOM 825 C C . CYS A 1 103 ? -15.312 13.763 10.992 1.00 86.31 103 CYS A C 1
ATOM 827 O O . CYS A 1 103 ? -14.726 14.140 12.002 1.00 86.31 103 CYS A O 1
ATOM 829 N N . GLU A 1 104 ? -15.471 12.471 10.700 1.00 91.00 104 GLU A N 1
ATOM 830 C CA . GLU A 1 104 ? -14.909 11.407 11.524 1.00 91.00 104 GLU A CA 1
ATOM 831 C C . GLU A 1 104 ? -13.392 11.318 11.332 1.00 91.00 104 GLU A C 1
ATOM 833 O O . GLU A 1 104 ? -12.886 11.364 10.205 1.00 91.00 104 GLU A O 1
ATOM 838 N N . GLU A 1 105 ? -12.663 11.156 12.435 1.00 91.12 105 GLU A N 1
ATOM 839 C CA . GLU A 1 105 ? -11.207 11.057 12.404 1.00 91.12 105 GLU A CA 1
ATOM 840 C C . GLU A 1 105 ? -10.743 9.790 11.678 1.00 91.12 105 GLU A C 1
ATOM 842 O O . GLU A 1 105 ? -11.279 8.693 11.869 1.00 91.12 105 GLU A O 1
ATOM 847 N N . TRP A 1 106 ? -9.665 9.923 10.901 1.00 92.50 106 TRP A N 1
ATOM 848 C CA . TRP A 1 106 ? -9.047 8.805 10.185 1.00 92.50 106 TRP A CA 1
ATOM 849 C C . TRP A 1 106 ? -8.717 7.623 11.109 1.00 92.50 106 TRP A C 1
ATOM 851 O O . TRP A 1 106 ? -8.927 6.468 10.741 1.00 92.50 106 TRP A O 1
ATOM 861 N N . ALA A 1 107 ? -8.255 7.899 12.335 1.00 93.75 107 ALA A N 1
ATOM 862 C CA . ALA A 1 107 ? -7.898 6.862 13.298 1.00 93.75 107 ALA A CA 1
ATOM 863 C C . ALA A 1 107 ? -9.098 5.968 13.648 1.00 93.75 107 ALA A C 1
ATOM 865 O O . ALA A 1 107 ? -8.962 4.748 13.661 1.00 93.75 107 ALA A O 1
ATOM 866 N N . LEU A 1 108 ? -10.282 6.547 13.865 1.00 94.19 108 LEU A N 1
ATOM 867 C CA . LEU A 1 108 ? -11.500 5.806 14.207 1.00 94.19 108 LEU A CA 1
ATOM 868 C C . LEU A 1 108 ? -12.021 4.983 13.023 1.00 94.19 108 LEU A C 1
ATOM 870 O O . LEU A 1 108 ? -12.387 3.817 13.195 1.00 94.19 108 LEU A O 1
ATOM 874 N N . LYS A 1 109 ? -11.971 5.548 11.810 1.00 94.38 109 LYS A N 1
ATOM 875 C CA . LYS A 1 109 ? -12.263 4.817 10.567 1.00 94.38 109 LYS A CA 1
ATOM 876 C C . LYS A 1 109 ? -11.355 3.593 10.418 1.00 94.38 109 LYS A C 1
ATOM 878 O O . LYS A 1 109 ? -11.835 2.478 10.216 1.00 94.38 109 LYS A O 1
ATOM 883 N N . SER A 1 110 ? -10.051 3.792 10.610 1.00 94.31 110 SER A N 1
ATOM 884 C CA . SER A 1 110 ? -9.048 2.730 10.514 1.00 94.31 110 SER A CA 1
ATOM 885 C C . SER A 1 110 ? -9.225 1.656 11.593 1.00 94.31 110 SER A C 1
ATOM 887 O O . SER A 1 110 ? -9.138 0.473 11.276 1.00 94.31 110 SER A O 1
ATOM 889 N N . GLN A 1 111 ? -9.550 2.027 12.841 1.00 95.00 111 GLN A N 1
ATOM 890 C CA . GLN A 1 111 ? -9.837 1.056 13.909 1.00 95.00 111 GLN A CA 1
ATOM 891 C C . GLN A 1 111 ? -11.107 0.237 13.643 1.00 95.00 111 GLN A C 1
ATOM 893 O O . GLN A 1 111 ? -11.138 -0.953 13.954 1.00 95.00 111 GLN A O 1
ATOM 898 N N . THR A 1 112 ? -12.129 0.843 13.032 1.00 94.75 112 THR A N 1
ATOM 899 C CA . THR A 1 112 ? -13.347 0.129 12.616 1.00 94.75 112 THR A CA 1
ATOM 900 C C . THR A 1 112 ? -13.021 -0.916 11.552 1.00 94.75 112 THR A C 1
ATOM 902 O O . THR A 1 112 ? -13.400 -2.076 11.685 1.00 94.75 112 THR A O 1
ATOM 905 N N . ALA A 1 113 ? -12.257 -0.528 10.528 1.00 95.19 113 ALA A N 1
ATOM 906 C CA . ALA A 1 113 ? -11.798 -1.440 9.486 1.00 95.19 113 ALA A CA 1
ATOM 907 C C . ALA A 1 113 ? -10.925 -2.582 10.045 1.00 95.19 113 ALA A C 1
ATOM 909 O O . ALA A 1 113 ? -11.118 -3.737 9.666 1.00 95.19 113 ALA A O 1
ATOM 910 N N . ALA A 1 114 ? -10.021 -2.270 10.980 1.00 94.88 114 ALA A N 1
ATOM 911 C CA . ALA A 1 114 ? -9.165 -3.250 11.646 1.00 94.88 114 ALA A CA 1
ATOM 912 C C . ALA A 1 114 ? -9.972 -4.262 12.472 1.00 94.88 114 ALA A C 1
ATOM 914 O O . ALA A 1 114 ? -9.728 -5.458 12.375 1.00 94.88 114 ALA A O 1
ATOM 915 N N . LEU A 1 115 ? -10.968 -3.806 13.245 1.00 95.62 115 LEU A N 1
ATOM 916 C CA . LEU A 1 115 ? -11.836 -4.694 14.030 1.00 95.62 115 LEU A CA 1
ATOM 917 C C . LEU A 1 115 ? -12.522 -5.739 13.140 1.00 95.62 115 LEU A C 1
ATOM 919 O O . LEU A 1 115 ? -12.580 -6.915 13.485 1.00 95.62 115 LEU A O 1
ATOM 923 N N . ILE A 1 116 ? -13.016 -5.313 11.980 1.00 93.88 116 ILE A N 1
ATOM 924 C CA . ILE A 1 116 ? -13.741 -6.186 11.056 1.00 93.88 116 ILE A CA 1
ATOM 925 C C . ILE A 1 116 ? -12.794 -7.165 10.355 1.00 93.88 116 ILE A C 1
ATOM 927 O O . ILE A 1 116 ? -13.112 -8.348 10.243 1.00 93.88 116 ILE A O 1
ATOM 931 N N . ALA A 1 117 ? -11.614 -6.706 9.927 1.00 93.75 117 ALA A N 1
ATOM 932 C CA . ALA A 1 117 ? -10.571 -7.589 9.405 1.00 93.75 117 ALA A CA 1
ATOM 933 C C . ALA A 1 117 ? -10.165 -8.655 10.437 1.00 93.75 117 ALA A C 1
ATOM 935 O O . ALA A 1 117 ? -10.021 -9.834 10.107 1.00 93.75 117 ALA A O 1
ATOM 936 N N . GLU A 1 118 ? -10.077 -8.265 11.705 1.00 92.50 118 GLU A N 1
ATOM 937 C CA . GLU A 1 118 ? -9.756 -9.166 12.801 1.00 92.50 118 GLU A CA 1
ATOM 938 C C . GLU A 1 118 ? -10.853 -10.208 13.057 1.00 92.50 118 GLU A C 1
ATOM 940 O O . GLU A 1 118 ? -10.549 -11.377 13.300 1.00 92.50 118 GLU A O 1
ATOM 945 N N . MET A 1 119 ? -12.126 -9.826 12.941 1.00 93.12 119 MET A N 1
ATOM 946 C CA . MET A 1 119 ? -13.241 -10.773 13.012 1.00 93.12 119 MET A CA 1
ATOM 947 C C . MET A 1 119 ? -13.180 -11.787 11.870 1.00 93.12 119 MET A C 1
ATOM 949 O O . MET A 1 119 ? -13.286 -12.983 12.115 1.00 93.12 119 MET A O 1
ATOM 953 N N . VAL A 1 120 ? -12.912 -11.347 10.636 1.00 93.19 120 VAL A N 1
ATOM 954 C CA . VAL A 1 120 ? -12.721 -12.258 9.492 1.00 93.19 120 VAL A CA 1
ATOM 955 C C . VAL A 1 120 ? -11.549 -13.213 9.736 1.00 93.19 120 VAL A C 1
ATOM 957 O O . VAL A 1 120 ? -11.654 -14.416 9.492 1.00 93.19 120 VAL A O 1
ATOM 960 N N . ARG A 1 121 ? -10.441 -12.715 10.289 1.00 91.94 121 ARG A N 1
ATOM 961 C CA . ARG A 1 121 ? -9.287 -13.535 10.685 1.00 91.94 121 ARG A CA 1
ATOM 962 C C . ARG A 1 121 ? -9.665 -14.595 11.735 1.00 91.94 121 ARG A C 1
ATOM 964 O O . ARG A 1 121 ? -9.133 -15.713 11.692 1.00 91.94 121 ARG A O 1
ATOM 971 N N . ARG A 1 122 ? -10.586 -14.273 12.654 1.00 90.81 122 ARG A N 1
ATOM 972 C CA . ARG A 1 122 ? -11.022 -15.110 13.795 1.00 90.81 122 ARG A CA 1
ATOM 973 C C . ARG A 1 122 ? -12.225 -16.012 13.544 1.00 90.81 122 ARG A C 1
ATOM 975 O O . ARG A 1 122 ? -12.291 -17.062 14.177 1.00 90.81 122 ARG A O 1
ATOM 982 N N . GLU A 1 123 ? -13.083 -15.709 12.589 1.00 90.69 123 GLU A N 1
ATOM 983 C CA . GLU A 1 123 ? -14.169 -16.610 12.191 1.00 90.69 123 GLU A CA 1
ATOM 984 C C . GLU A 1 123 ? -13.745 -17.471 10.996 1.00 90.69 123 GLU A C 1
ATOM 986 O O . GLU A 1 123 ? -13.881 -18.692 11.012 1.00 90.69 123 GLU A O 1
ATOM 991 N N . GLY A 1 124 ? -13.089 -16.862 10.006 1.00 90.25 124 GLY A N 1
ATOM 992 C CA . GLY A 1 124 ? -12.518 -17.554 8.857 1.00 90.25 124 GLY A CA 1
ATOM 993 C C . GLY A 1 124 ? -13.101 -17.108 7.518 1.00 90.25 124 GLY A C 1
ATOM 994 O O . GLY A 1 124 ? -13.740 -16.067 7.380 1.00 90.25 124 GLY A O 1
ATOM 995 N N . VAL A 1 125 ? -12.854 -17.933 6.499 1.00 90.94 125 VAL A N 1
ATOM 996 C CA . VAL A 1 125 ? -13.199 -17.634 5.099 1.00 90.94 125 VAL A CA 1
ATOM 997 C C . VAL A 1 125 ? -14.712 -17.568 4.873 1.00 90.94 125 VAL A C 1
ATOM 999 O O . VAL A 1 125 ? -15.156 -16.834 4.002 1.00 90.94 125 VAL A O 1
ATOM 1002 N N . THR A 1 126 ? -15.517 -18.292 5.652 1.00 91.62 126 THR A N 1
ATOM 1003 C CA . THR A 1 126 ? -16.984 -18.279 5.526 1.00 91.62 126 THR A CA 1
ATOM 1004 C C . THR A 1 126 ? -17.551 -16.882 5.747 1.00 91.62 126 THR A C 1
ATOM 1006 O O . THR A 1 126 ? -18.261 -16.374 4.884 1.00 91.62 126 THR A O 1
ATOM 1009 N N . LEU A 1 127 ? -17.147 -16.226 6.839 1.00 91.81 127 LEU A N 1
ATOM 1010 C CA . LEU A 1 127 ? -17.556 -14.857 7.142 1.00 91.81 127 LEU A CA 1
ATOM 1011 C C . LEU A 1 127 ? -17.103 -13.886 6.044 1.00 91.81 127 LEU A C 1
ATOM 1013 O O . LEU A 1 127 ? -17.872 -13.030 5.616 1.00 91.81 127 LEU A O 1
ATOM 1017 N N . TRP A 1 128 ? -15.877 -14.051 5.533 1.00 93.88 128 TRP A N 1
ATOM 1018 C CA . TRP A 1 128 ? -15.376 -13.241 4.420 1.00 93.88 128 TRP A CA 1
ATOM 1019 C C . TRP A 1 128 ? -16.280 -13.320 3.182 1.00 93.88 128 TRP A C 1
ATOM 1021 O O . TRP A 1 128 ? -16.668 -12.287 2.637 1.00 93.88 128 TRP A O 1
ATOM 1031 N N . GLN A 1 129 ? -16.647 -14.535 2.766 1.00 92.50 129 GLN A N 1
ATOM 1032 C CA . GLN A 1 129 ? -17.486 -14.757 1.585 1.00 92.50 129 GLN A CA 1
ATOM 1033 C C . GLN A 1 129 ? -18.907 -14.205 1.765 1.00 92.50 129 GLN A C 1
ATOM 1035 O O . GLN A 1 129 ? -19.487 -13.676 0.820 1.00 92.50 129 GLN A O 1
ATOM 1040 N N . GLU A 1 130 ? -19.469 -14.284 2.974 1.00 92.00 130 GLU A N 1
ATOM 1041 C CA . GLU A 1 130 ? -20.783 -13.703 3.284 1.00 92.00 130 GLU A CA 1
ATOM 1042 C C . GLU A 1 130 ? -20.755 -12.166 3.285 1.00 92.00 130 GLU A C 1
ATOM 1044 O O . GLU A 1 130 ? -21.705 -11.511 2.848 1.00 92.00 130 GLU A O 1
ATOM 1049 N N . MET A 1 131 ? -19.652 -11.575 3.747 1.00 91.06 131 MET A N 1
ATOM 1050 C CA . MET A 1 131 ? -19.504 -10.127 3.879 1.00 91.06 131 MET A CA 1
ATOM 1051 C C . MET A 1 131 ? -19.156 -9.414 2.572 1.00 91.06 131 MET A C 1
ATOM 1053 O O . MET A 1 131 ? -19.588 -8.273 2.373 1.00 91.06 131 MET A O 1
ATOM 1057 N N . LEU A 1 132 ? -18.379 -10.050 1.693 1.00 92.69 132 LEU A N 1
ATOM 1058 C CA . LEU A 1 132 ? -17.821 -9.422 0.493 1.00 92.69 132 LEU A CA 1
ATOM 1059 C C . LEU A 1 132 ? -18.878 -8.710 -0.382 1.00 92.69 132 LEU A C 1
ATOM 1061 O O . LEU A 1 132 ? -18.681 -7.523 -0.663 1.00 92.69 132 LEU A O 1
ATOM 1065 N N . PRO A 1 133 ? -20.044 -9.307 -0.714 1.00 93.94 133 PRO A N 1
ATOM 1066 C CA . PRO A 1 133 ? -21.067 -8.624 -1.514 1.00 93.94 133 PRO A CA 1
ATOM 1067 C C . PRO A 1 133 ? -21.608 -7.347 -0.854 1.00 93.94 133 PRO A C 1
ATOM 1069 O O . PRO A 1 133 ? -21.870 -6.343 -1.523 1.00 93.94 133 PRO A O 1
ATOM 1072 N N . SER A 1 134 ? -21.748 -7.358 0.474 1.00 92.06 134 SER A N 1
ATOM 1073 C CA . SER A 1 134 ? -22.219 -6.197 1.237 1.00 92.06 134 SER A CA 1
ATOM 1074 C C . SER A 1 134 ? -21.178 -5.078 1.242 1.00 92.06 134 SER A C 1
ATOM 1076 O O . SER A 1 134 ? -21.533 -3.910 1.082 1.00 92.06 134 SER A O 1
ATOM 1078 N N . LEU A 1 135 ? -19.890 -5.422 1.356 1.00 92.38 135 LEU A N 1
ATOM 1079 C CA . LEU A 1 135 ? -18.784 -4.463 1.273 1.00 92.38 135 LEU A CA 1
ATOM 1080 C C . LEU A 1 135 ? -18.682 -3.836 -0.124 1.00 92.38 135 LEU A C 1
ATOM 1082 O O . LEU A 1 135 ? -18.540 -2.618 -0.229 1.00 92.38 135 LEU A O 1
ATOM 1086 N N . VAL A 1 136 ? -18.837 -4.638 -1.182 1.00 94.12 136 VAL A N 1
ATOM 1087 C CA . VAL A 1 136 ? -18.894 -4.167 -2.578 1.00 94.12 136 VAL A CA 1
ATOM 1088 C C . VAL A 1 136 ? -20.069 -3.206 -2.783 1.00 94.12 136 VAL A C 1
ATOM 1090 O O . VAL A 1 136 ? -19.929 -2.151 -3.404 1.00 94.12 136 VAL A O 1
ATOM 1093 N N . SER A 1 137 ? -21.251 -3.532 -2.256 1.00 94.00 137 SER A N 1
ATOM 1094 C CA . SER A 1 137 ? -22.403 -2.627 -2.331 1.00 94.00 137 SER A CA 1
ATOM 1095 C C . SER A 1 137 ? -22.136 -1.324 -1.571 1.00 94.00 137 SER A C 1
ATOM 1097 O O . SER A 1 137 ? -22.447 -0.236 -2.061 1.00 94.00 137 SER A O 1
ATOM 1099 N N . LEU A 1 138 ? -21.540 -1.416 -0.382 1.00 92.62 138 LEU A N 1
ATOM 1100 C CA . LEU A 1 138 ? -21.268 -0.267 0.472 1.00 92.62 138 LEU A CA 1
ATOM 1101 C C . LEU A 1 138 ? -20.261 0.691 -0.172 1.00 92.62 138 LEU A C 1
ATOM 1103 O O . LEU A 1 138 ? -20.533 1.892 -0.240 1.00 92.62 138 LEU A O 1
ATOM 1107 N N . SER A 1 139 ? -19.156 0.179 -0.722 1.00 94.94 139 SER A N 1
ATOM 1108 C CA . SER A 1 139 ? -18.122 0.995 -1.375 1.00 94.94 139 SER A CA 1
ATOM 1109 C C . SER A 1 139 ? -18.661 1.803 -2.556 1.00 94.94 139 SER A C 1
ATOM 1111 O O . SER A 1 139 ? -18.147 2.873 -2.866 1.00 94.94 139 SER A O 1
ATOM 1113 N N . ASN A 1 140 ? -19.739 1.341 -3.191 1.00 93.50 140 ASN A N 1
ATOM 1114 C CA . ASN A 1 140 ? -20.367 2.047 -4.302 1.00 93.50 140 ASN A CA 1
ATOM 1115 C C . ASN A 1 140 ? -21.234 3.248 -3.886 1.00 93.50 140 ASN A C 1
ATOM 1117 O O . ASN A 1 140 ? -21.582 4.059 -4.750 1.00 93.50 140 ASN A O 1
ATOM 1121 N N . THR A 1 141 ? -21.542 3.405 -2.595 1.00 93.56 141 THR A N 1
ATOM 1122 C CA . THR A 1 141 ? -22.462 4.438 -2.084 1.00 93.56 141 THR A CA 1
ATOM 1123 C C . THR A 1 141 ? -21.852 5.841 -2.108 1.00 93.56 141 THR A C 1
ATOM 1125 O O . THR A 1 141 ? -22.533 6.806 -2.447 1.00 93.56 141 THR A O 1
ATOM 1128 N N . GLY A 1 142 ? -20.565 5.977 -1.781 1.00 93.69 142 GLY A N 1
ATOM 1129 C CA . GLY A 1 142 ? -19.917 7.281 -1.643 1.00 93.69 142 GLY A CA 1
ATOM 1130 C C . GLY A 1 142 ? -18.421 7.187 -1.329 1.00 93.69 142 GLY A C 1
ATOM 1131 O O . GLY A 1 142 ? -17.920 6.097 -1.054 1.00 93.69 142 GLY A O 1
ATOM 1132 N N . PRO A 1 143 ? -17.687 8.317 -1.372 1.00 96.31 143 PRO A N 1
ATOM 1133 C CA . PRO A 1 143 ? -16.237 8.331 -1.167 1.00 96.31 143 PRO A CA 1
ATOM 1134 C C . PRO A 1 143 ? -15.814 7.858 0.225 1.00 96.31 143 PRO A C 1
ATOM 1136 O O . PRO A 1 143 ? -14.813 7.165 0.348 1.00 96.31 143 PRO A O 1
ATOM 1139 N N . ILE A 1 144 ? -16.588 8.158 1.268 1.00 95.50 144 ILE A N 1
ATOM 1140 C CA . ILE A 1 144 ? -16.224 7.778 2.641 1.00 95.50 144 ILE A CA 1
ATOM 1141 C C . ILE A 1 144 ? -16.454 6.279 2.870 1.00 95.50 144 ILE A C 1
ATOM 1143 O O . ILE A 1 144 ? -15.663 5.614 3.534 1.00 95.50 144 ILE A O 1
ATOM 1147 N N . GLN A 1 145 ? -17.516 5.722 2.287 1.00 95.12 145 GLN A N 1
ATOM 1148 C CA . GLN A 1 145 ? -17.759 4.284 2.299 1.00 95.12 145 GLN A CA 1
ATOM 1149 C C . GLN A 1 145 ? -16.679 3.540 1.505 1.00 95.12 145 GLN A C 1
ATOM 1151 O O . GLN A 1 145 ? -16.160 2.534 1.982 1.00 95.12 145 GLN A O 1
ATOM 1156 N N . ALA A 1 146 ? -16.295 4.054 0.332 1.00 96.94 146 ALA A N 1
ATOM 1157 C CA . ALA A 1 146 ? -15.189 3.514 -0.456 1.00 96.94 146 ALA A CA 1
ATOM 1158 C C . ALA A 1 146 ? -13.858 3.555 0.310 1.00 96.94 146 ALA A C 1
ATOM 1160 O O . ALA A 1 146 ? -13.121 2.569 0.306 1.00 96.94 146 ALA A O 1
ATOM 1161 N N . GLU A 1 147 ? -13.573 4.659 1.008 1.00 97.25 147 GLU A N 1
ATOM 1162 C CA . GLU A 1 147 ? -12.408 4.808 1.886 1.00 97.25 147 GLU A CA 1
ATOM 1163 C C . GLU A 1 147 ? -12.394 3.716 2.970 1.00 97.25 147 GLU A C 1
ATOM 1165 O O . GLU A 1 147 ? -11.411 2.987 3.088 1.00 97.25 147 GLU A O 1
ATOM 1170 N N . LEU A 1 148 ? -13.489 3.552 3.720 1.00 95.94 148 LEU A N 1
ATOM 1171 C CA . LEU A 1 148 ? -13.602 2.561 4.797 1.00 95.94 148 LEU A CA 1
ATOM 1172 C C . LEU A 1 148 ? -13.470 1.116 4.302 1.00 95.94 148 LEU A C 1
ATOM 1174 O O . LEU A 1 148 ? -12.749 0.320 4.906 1.00 95.94 148 LEU A O 1
ATOM 1178 N N . VAL A 1 149 ? -14.137 0.776 3.197 1.00 96.56 149 VAL A N 1
ATOM 1179 C CA . VAL A 1 149 ? -14.032 -0.561 2.596 1.00 96.56 149 VAL A CA 1
ATOM 1180 C C . VAL A 1 149 ? -12.604 -0.812 2.111 1.00 96.56 149 VAL A C 1
ATOM 1182 O O . VAL A 1 149 ? -12.060 -1.883 2.361 1.00 96.56 149 VAL A O 1
ATOM 1185 N N . SER A 1 150 ? -11.947 0.185 1.514 1.00 97.94 150 SER A N 1
ATOM 1186 C CA . SER A 1 150 ? -10.543 0.069 1.101 1.00 97.94 150 SER A CA 1
ATOM 1187 C C . SER A 1 150 ? -9.600 -0.090 2.297 1.00 97.94 150 SER A C 1
ATOM 1189 O O . SER A 1 150 ? -8.683 -0.904 2.252 1.00 97.94 150 SER A O 1
ATOM 1191 N N . MET A 1 151 ? -9.846 0.611 3.410 1.00 97.50 151 MET A N 1
ATOM 1192 C CA . MET A 1 151 ? -9.099 0.393 4.655 1.00 97.50 151 MET A CA 1
ATOM 1193 C C . MET A 1 151 ? -9.254 -1.039 5.171 1.00 97.50 151 MET A C 1
ATOM 1195 O O . MET A 1 151 ? -8.272 -1.619 5.626 1.00 97.50 151 MET A O 1
ATOM 1199 N N . MET A 1 152 ? -10.457 -1.613 5.097 1.00 95.69 152 MET A N 1
ATOM 1200 C CA . MET A 1 152 ? -10.702 -2.999 5.508 1.00 95.69 152 MET A CA 1
ATOM 1201 C C . MET A 1 152 ? -9.980 -3.981 4.579 1.00 95.69 152 MET A C 1
ATOM 1203 O O . MET A 1 152 ? -9.263 -4.862 5.054 1.00 95.69 152 MET A O 1
ATOM 1207 N N . LEU A 1 153 ? -10.081 -3.765 3.263 1.00 96.62 153 LEU A N 1
ATOM 1208 C CA . LEU A 1 153 ? -9.385 -4.556 2.247 1.00 96.62 153 LEU A CA 1
ATOM 1209 C C . LEU A 1 153 ? -7.863 -4.481 2.367 1.00 96.62 153 LEU A C 1
ATOM 1211 O O . LEU A 1 153 ? -7.199 -5.401 1.907 1.00 96.62 153 LEU A O 1
ATOM 1215 N N . ARG A 1 154 ? -7.318 -3.423 2.975 1.00 96.56 154 ARG A N 1
ATOM 1216 C CA . ARG A 1 154 ? -5.900 -3.301 3.323 1.00 96.56 154 ARG A CA 1
ATOM 1217 C C . ARG A 1 154 ? -5.539 -4.086 4.587 1.00 96.56 154 ARG A C 1
ATOM 1219 O O . ARG A 1 154 ? -4.592 -4.864 4.561 1.00 96.56 154 ARG A O 1
ATOM 1226 N N . TRP A 1 155 ? -6.298 -3.905 5.671 1.00 95.19 155 TRP A N 1
ATOM 1227 C CA . TRP A 1 155 ? -6.042 -4.576 6.954 1.00 95.19 155 TRP A CA 1
ATOM 1228 C C . TRP A 1 155 ? -6.098 -6.100 6.839 1.00 95.19 155 TRP A C 1
ATOM 1230 O O . TRP A 1 155 ? -5.285 -6.798 7.436 1.00 95.19 155 TRP A O 1
ATOM 1240 N N . LEU A 1 156 ? -7.040 -6.621 6.053 1.00 93.69 156 LEU A N 1
ATOM 1241 C CA . LEU A 1 156 ? -7.272 -8.055 5.936 1.00 93.69 156 LEU A CA 1
ATOM 1242 C C . LEU A 1 156 ? -6.031 -8.850 5.472 1.00 93.69 156 LEU A C 1
ATOM 1244 O O . LEU A 1 156 ? -5.619 -9.757 6.198 1.00 93.69 156 LEU A O 1
ATOM 1248 N N . PRO A 1 157 ? -5.402 -8.555 4.317 1.00 94.19 157 PRO A N 1
ATOM 1249 C CA . PRO A 1 157 ? -4.165 -9.216 3.923 1.00 94.19 157 PRO A CA 1
ATOM 1250 C C . PRO A 1 157 ? -3.002 -8.905 4.873 1.00 94.19 157 PRO A C 1
ATOM 1252 O O . PRO A 1 157 ? -2.285 -9.839 5.219 1.00 94.19 157 PRO A O 1
ATOM 1255 N N . GLU A 1 158 ? -2.833 -7.663 5.347 1.00 93.69 158 GLU A N 1
ATOM 1256 C CA . GLU A 1 158 ? -1.744 -7.284 6.270 1.00 93.69 158 GLU A CA 1
ATOM 1257 C C . GLU A 1 158 ? -1.749 -8.131 7.557 1.00 93.69 158 GLU A C 1
ATOM 1259 O O . GLU A 1 158 ? -0.708 -8.645 7.974 1.00 93.69 158 GLU A O 1
ATOM 1264 N N . ASP A 1 159 ? -2.923 -8.370 8.145 1.00 89.62 159 ASP A N 1
ATOM 1265 C CA . ASP A 1 159 ? -3.082 -9.187 9.354 1.00 89.62 159 ASP A CA 1
ATOM 1266 C C . ASP A 1 159 ? -2.788 -10.686 9.136 1.00 89.62 159 ASP A C 1
ATOM 1268 O O . ASP A 1 159 ? -2.606 -11.452 10.092 1.00 89.62 159 ASP A O 1
ATOM 1272 N N . ILE A 1 160 ? -2.749 -11.133 7.878 1.00 89.94 160 ILE A N 1
ATOM 1273 C CA . ILE A 1 160 ? -2.484 -12.524 7.489 1.00 89.94 160 ILE A CA 1
ATOM 1274 C C . ILE A 1 160 ? -1.045 -12.698 6.981 1.00 89.94 160 ILE A C 1
ATOM 1276 O O . ILE A 1 160 ? -0.437 -13.760 7.177 1.00 89.94 160 ILE A O 1
ATOM 1280 N N . THR A 1 161 ? -0.479 -11.695 6.307 1.00 88.00 161 THR A N 1
ATOM 1281 C CA . THR A 1 161 ? 0.852 -11.769 5.688 1.00 88.00 161 THR A CA 1
ATOM 1282 C C . THR A 1 161 ? 1.939 -11.138 6.540 1.00 88.00 161 THR A C 1
ATOM 1284 O O . THR A 1 161 ? 2.996 -11.755 6.665 1.00 88.00 161 THR A O 1
ATOM 1287 N N . VAL A 1 162 ? 1.669 -10.003 7.184 1.00 86.44 162 VAL A N 1
ATOM 1288 C CA . VAL A 1 162 ? 2.641 -9.227 7.966 1.00 86.44 162 VAL A CA 1
ATOM 1289 C C . VAL A 1 162 ? 2.490 -9.526 9.458 1.00 86.44 162 VAL A C 1
ATOM 1291 O O . VAL A 1 162 ? 3.433 -9.997 10.090 1.00 86.44 162 VAL A O 1
ATOM 1294 N N . HIS A 1 163 ? 1.291 -9.352 10.019 1.00 83.62 163 HIS A N 1
ATOM 1295 C CA . HIS A 1 163 ? 1.025 -9.499 11.458 1.00 83.62 163 HIS A CA 1
ATOM 1296 C C . HIS A 1 163 ? 0.503 -10.899 11.820 1.00 83.62 163 HIS A C 1
ATOM 1298 O O . HIS A 1 163 ? -0.572 -11.069 12.391 1.00 83.62 163 HIS A O 1
ATOM 1304 N N . ASN A 1 164 ? 1.265 -11.935 11.460 1.00 82.81 164 ASN A N 1
ATOM 1305 C CA . ASN A 1 164 ? 0.834 -13.337 11.569 1.00 82.81 164 ASN A CA 1
ATOM 1306 C C . ASN A 1 164 ? 1.412 -14.113 12.768 1.00 82.81 164 ASN A C 1
ATOM 1308 O O . ASN A 1 164 ? 1.233 -15.326 12.833 1.00 82.81 164 ASN A O 1
ATOM 1312 N N . GLU A 1 165 ? 2.083 -13.442 13.706 1.00 84.38 165 GLU A N 1
ATOM 1313 C CA . GLU A 1 165 ? 2.820 -14.082 14.811 1.00 84.38 165 GLU A CA 1
ATOM 1314 C C . GLU A 1 165 ? 1.944 -14.988 15.696 1.00 84.38 165 GLU A C 1
ATOM 1316 O O . GLU A 1 165 ? 2.415 -16.004 16.201 1.00 84.38 165 GLU A O 1
ATOM 1321 N N . ASP A 1 166 ? 0.664 -14.649 15.853 1.00 84.00 166 ASP A N 1
ATOM 1322 C CA . ASP A 1 166 ? -0.329 -15.391 16.638 1.00 84.00 166 ASP A CA 1
ATOM 1323 C C . ASP A 1 166 ? -1.246 -16.295 15.789 1.00 84.00 166 ASP A C 1
ATOM 1325 O O . ASP A 1 166 ? -2.210 -16.858 16.312 1.00 84.00 166 ASP A O 1
ATOM 1329 N N . LEU A 1 167 ? -0.983 -16.437 14.483 1.00 85.06 167 LEU A N 1
ATOM 1330 C CA . LEU A 1 167 ? -1.821 -17.205 13.561 1.00 85.06 167 LEU A CA 1
ATOM 1331 C C . LEU A 1 167 ? -1.179 -18.550 13.198 1.00 85.06 167 LEU A C 1
ATOM 1333 O O . LEU A 1 167 ? -0.118 -18.614 12.580 1.00 85.06 167 LEU A O 1
ATOM 1337 N N . GLU A 1 168 ? -1.871 -19.647 13.510 1.00 87.00 168 GLU A N 1
ATOM 1338 C CA . GLU A 1 168 ? -1.420 -20.991 13.141 1.00 87.00 168 GLU A CA 1
ATOM 1339 C C . GLU A 1 168 ? -1.286 -21.169 11.618 1.00 87.00 168 GLU A C 1
ATOM 1341 O O . GLU A 1 168 ? -2.087 -20.658 10.827 1.00 87.00 168 GLU A O 1
ATOM 1346 N N . GLY A 1 169 ? -0.291 -21.957 11.194 1.00 88.31 169 GLY A N 1
ATOM 1347 C CA . GLY A 1 169 ? 0.053 -22.122 9.778 1.00 88.31 169 GLY A CA 1
ATOM 1348 C C . GLY A 1 169 ? -1.081 -22.676 8.907 1.00 88.31 169 GLY A C 1
ATOM 1349 O O . GLY A 1 169 ? -1.244 -22.250 7.763 1.00 88.31 169 GLY A O 1
ATOM 1350 N N . ASP A 1 170 ? -1.901 -23.591 9.425 1.00 89.44 170 ASP A N 1
ATOM 1351 C CA . ASP A 1 170 ? -3.022 -24.185 8.679 1.00 89.44 170 ASP A CA 1
ATOM 1352 C C . ASP A 1 170 ? -4.140 -23.174 8.447 1.00 89.44 170 ASP A C 1
ATOM 1354 O O . ASP A 1 170 ? -4.635 -23.023 7.326 1.00 89.44 170 ASP A O 1
ATOM 1358 N N . ARG A 1 171 ? -4.465 -22.414 9.494 1.00 89.31 171 ARG A N 1
ATOM 1359 C CA . ARG A 1 171 ? -5.446 -21.334 9.453 1.00 89.31 171 ARG A CA 1
ATOM 1360 C C . ARG A 1 171 ? -5.002 -20.215 8.517 1.00 89.31 171 ARG A C 1
ATOM 1362 O O . ARG A 1 171 ? -5.781 -19.783 7.670 1.00 89.31 171 ARG A O 1
ATOM 1369 N N . ARG A 1 172 ? -3.728 -19.816 8.590 1.00 92.19 172 ARG A N 1
ATOM 1370 C CA . ARG A 1 172 ? -3.119 -18.853 7.663 1.00 92.19 172 ARG A CA 1
ATOM 1371 C C . ARG A 1 172 ? -3.259 -19.302 6.210 1.00 92.19 172 ARG A C 1
ATOM 1373 O O . ARG A 1 172 ? -3.698 -18.527 5.365 1.00 92.19 172 ARG A O 1
ATOM 1380 N N . ARG A 1 173 ? -2.932 -20.564 5.914 1.00 92.19 173 ARG A N 1
ATOM 1381 C CA . ARG A 1 173 ? -3.067 -21.129 4.561 1.00 92.19 173 ARG A CA 1
ATOM 1382 C C . ARG A 1 173 ? -4.519 -21.204 4.096 1.00 92.19 173 ARG A C 1
ATOM 1384 O O . ARG A 1 173 ? -4.773 -21.052 2.905 1.00 92.19 173 ARG A O 1
ATOM 1391 N N . ALA A 1 174 ? -5.471 -21.474 4.986 1.00 93.44 174 ALA A N 1
ATOM 1392 C CA . ALA A 1 174 ? -6.893 -21.454 4.647 1.00 93.44 174 ALA A CA 1
ATOM 1393 C C . ALA A 1 174 ? -7.366 -20.034 4.291 1.00 93.44 174 ALA A C 1
ATOM 1395 O O . ALA A 1 174 ? -7.961 -19.849 3.233 1.00 93.44 174 ALA A O 1
ATOM 1396 N N . LEU A 1 175 ? -7.021 -19.036 5.110 1.00 93.88 175 LEU A N 1
ATOM 1397 C CA . LEU A 1 175 ? -7.366 -17.632 4.872 1.00 93.88 175 LEU A CA 1
ATOM 1398 C C . LEU A 1 175 ? -6.751 -17.089 3.576 1.00 93.88 175 LEU A C 1
ATOM 1400 O O . LEU A 1 175 ? -7.465 -16.517 2.759 1.00 93.88 175 LEU A O 1
ATOM 1404 N N . LEU A 1 176 ? -5.455 -17.329 3.336 1.00 93.25 176 LEU A N 1
ATOM 1405 C CA . LEU A 1 176 ? -4.799 -16.907 2.092 1.00 93.25 176 LEU A CA 1
ATOM 1406 C C . LEU A 1 176 ? -5.416 -17.559 0.854 1.00 93.25 176 LEU A C 1
ATOM 1408 O O . LEU A 1 176 ? -5.541 -16.900 -0.175 1.00 93.25 176 LEU A O 1
ATOM 1412 N N . ARG A 1 177 ? -5.829 -18.830 0.940 1.00 93.69 177 ARG A N 1
ATOM 1413 C CA . ARG A 1 177 ? -6.551 -19.491 -0.158 1.00 93.69 177 ARG A CA 1
ATOM 1414 C C . ARG A 1 177 ? -7.900 -18.829 -0.415 1.00 93.69 177 ARG A C 1
ATOM 1416 O O . ARG A 1 177 ? -8.154 -18.458 -1.553 1.00 93.69 177 ARG A O 1
ATOM 1423 N N . GLY A 1 178 ? -8.693 -18.584 0.628 1.00 94.19 178 GLY A N 1
ATOM 1424 C CA . GLY A 1 178 ? -9.974 -17.884 0.499 1.00 94.19 178 GLY A CA 1
ATOM 1425 C C . GLY A 1 178 ? -9.841 -16.473 -0.086 1.00 94.19 178 GLY A C 1
ATOM 1426 O O . GLY A 1 178 ? -10.639 -16.070 -0.932 1.00 94.19 178 GLY A O 1
ATOM 1427 N N . LEU A 1 179 ? -8.794 -15.734 0.298 1.00 94.44 179 LEU A N 1
ATOM 1428 C CA . LEU A 1 179 ? -8.479 -14.438 -0.309 1.00 94.44 179 LEU A CA 1
ATOM 1429 C C . LEU A 1 179 ? -8.065 -14.568 -1.772 1.00 94.44 179 LEU A C 1
ATOM 1431 O O . LEU A 1 179 ? -8.532 -13.794 -2.601 1.00 94.44 179 LEU A O 1
ATOM 1435 N N . THR A 1 180 ? -7.229 -15.559 -2.094 1.00 94.88 180 THR A N 1
ATOM 1436 C CA . THR A 1 180 ? -6.792 -15.831 -3.472 1.00 94.88 180 THR A CA 1
ATOM 1437 C C . THR A 1 180 ? -7.987 -16.148 -4.377 1.00 94.88 180 THR A C 1
ATOM 1439 O O . THR A 1 180 ? -8.083 -15.624 -5.482 1.00 94.88 180 THR A O 1
ATOM 1442 N N . GLU A 1 181 ? -8.940 -16.944 -3.887 1.00 95.38 181 GLU A N 1
ATOM 1443 C CA . GLU A 1 181 ? -10.190 -17.273 -4.588 1.00 95.38 181 GLU A CA 1
ATOM 1444 C C . GLU A 1 181 ? -11.078 -16.043 -4.829 1.00 95.38 181 GLU A C 1
ATOM 1446 O O . GLU A 1 181 ? -11.820 -16.005 -5.807 1.00 95.38 181 GLU A O 1
ATOM 1451 N N . SER A 1 182 ? -10.961 -15.017 -3.981 1.00 95.88 182 SER A N 1
ATOM 1452 C CA . SER A 1 182 ? -11.740 -13.776 -4.067 1.00 95.88 182 SER A CA 1
ATOM 1453 C C . SER A 1 182 ? -11.073 -12.688 -4.923 1.00 95.88 182 SER A C 1
ATOM 1455 O O . SER A 1 182 ? -11.703 -11.674 -5.223 1.00 95.88 182 SER A O 1
ATOM 1457 N N . LEU A 1 183 ? -9.813 -12.862 -5.353 1.00 96.31 183 LEU A N 1
ATOM 1458 C CA . LEU A 1 183 ? -9.093 -11.868 -6.170 1.00 96.31 183 LEU A CA 1
ATOM 1459 C C . LEU A 1 183 ? -9.825 -11.459 -7.461 1.00 96.31 183 LEU A C 1
ATOM 1461 O O . LEU A 1 183 ? -9.790 -10.269 -7.785 1.00 96.31 183 LEU A O 1
ATOM 1465 N N . PRO A 1 184 ? -10.520 -12.367 -8.182 1.00 96.44 184 PRO A N 1
ATOM 1466 C CA . PRO A 1 184 ? -11.322 -11.997 -9.347 1.00 96.44 184 PRO A CA 1
ATOM 1467 C C . PRO A 1 184 ? -12.449 -11.000 -9.069 1.00 96.44 184 PRO A C 1
ATOM 1469 O O . PRO A 1 184 ? -12.923 -10.369 -10.006 1.00 96.44 184 PRO A O 1
ATOM 1472 N N . GLU A 1 185 ? -12.878 -10.851 -7.816 1.00 95.94 185 GLU A N 1
ATOM 1473 C CA . GLU A 1 185 ? -13.868 -9.856 -7.398 1.00 95.94 185 GLU A CA 1
ATOM 1474 C C . GLU A 1 185 ? -13.191 -8.620 -6.783 1.00 95.94 185 GLU A C 1
ATOM 1476 O O . GLU A 1 185 ? -13.524 -7.486 -7.133 1.00 95.94 185 GLU A O 1
ATOM 1481 N N . ILE A 1 186 ? -12.175 -8.827 -5.934 1.00 97.50 186 ILE A N 1
ATOM 1482 C CA . ILE A 1 186 ? -11.463 -7.748 -5.230 1.00 97.50 186 ILE A CA 1
ATOM 1483 C C . ILE A 1 186 ? -10.682 -6.851 -6.200 1.00 97.50 186 ILE A C 1
ATOM 1485 O O . ILE A 1 186 ? -10.724 -5.630 -6.071 1.00 97.50 186 ILE A O 1
ATOM 1489 N N . PHE A 1 187 ? -9.951 -7.408 -7.169 1.00 97.88 187 PHE A N 1
ATOM 1490 C CA . PHE A 1 187 ? -9.100 -6.594 -8.045 1.00 97.88 187 PHE A CA 1
ATOM 1491 C C . PHE A 1 187 ? -9.892 -5.695 -9.001 1.00 97.88 187 PHE A C 1
ATOM 1493 O O . PHE A 1 187 ? -9.572 -4.505 -9.062 1.00 97.88 187 PHE A O 1
ATOM 1500 N N . PRO A 1 188 ? -10.958 -6.169 -9.676 1.00 97.81 188 PRO A N 1
ATOM 1501 C CA . PRO A 1 188 ? -11.851 -5.278 -10.413 1.00 97.81 188 PRO A CA 1
ATOM 1502 C C . PRO A 1 188 ? -12.504 -4.213 -9.534 1.00 97.81 188 PRO A C 1
ATOM 1504 O O . PRO A 1 188 ? -12.628 -3.070 -9.972 1.00 97.81 188 PRO A O 1
ATOM 1507 N N . LEU A 1 189 ? -12.891 -4.560 -8.300 1.00 97.81 189 LEU A N 1
ATOM 1508 C CA . LEU A 1 189 ? -13.422 -3.590 -7.344 1.00 97.81 189 LEU A CA 1
ATOM 1509 C C . LEU A 1 189 ? -12.397 -2.483 -7.064 1.00 97.81 189 LEU A C 1
ATOM 1511 O O . LEU A 1 189 ? -12.718 -1.310 -7.230 1.00 97.81 189 LEU A O 1
ATOM 1515 N N . LEU A 1 190 ? -11.168 -2.841 -6.678 1.00 98.25 190 LEU A N 1
ATOM 1516 C CA . LEU A 1 190 ? -10.107 -1.875 -6.377 1.00 98.25 190 LEU A CA 1
ATOM 1517 C C . LEU A 1 190 ? -9.773 -1.001 -7.593 1.00 98.25 190 LEU A C 1
ATOM 1519 O O . LEU A 1 190 ? -9.631 0.211 -7.447 1.00 98.25 190 LEU A O 1
ATOM 1523 N N . TYR A 1 191 ? -9.712 -1.583 -8.794 1.00 98.12 191 TYR A N 1
ATOM 1524 C CA . TYR A 1 191 ? -9.522 -0.820 -10.028 1.00 98.12 191 TYR A CA 1
ATOM 1525 C C . TYR A 1 191 ? -10.665 0.180 -10.261 1.00 98.12 191 TYR A C 1
ATOM 1527 O O . TYR A 1 191 ? -10.413 1.356 -10.521 1.00 98.12 191 TYR A O 1
ATOM 1535 N N . ASN A 1 192 ? -11.921 -0.257 -10.115 1.00 97.81 192 ASN A N 1
ATOM 1536 C CA . ASN A 1 192 ? -13.089 0.603 -10.302 1.00 97.81 192 ASN A CA 1
ATOM 1537 C C . ASN A 1 192 ? -13.119 1.755 -9.290 1.00 97.81 192 ASN A C 1
ATOM 1539 O O . ASN A 1 192 ? -13.371 2.897 -9.674 1.00 97.81 192 ASN A O 1
ATOM 1543 N N . LEU A 1 193 ? -12.829 1.476 -8.015 1.00 98.12 193 LEU A N 1
ATOM 1544 C CA . LEU A 1 193 ? -12.745 2.505 -6.979 1.00 98.12 193 LEU A CA 1
ATOM 1545 C C . LEU A 1 193 ? -11.646 3.519 -7.306 1.00 98.12 193 LEU A C 1
ATOM 1547 O O . LEU A 1 193 ? -11.881 4.725 -7.206 1.00 98.12 193 LEU A O 1
ATOM 1551 N N . LEU A 1 194 ? -10.485 3.046 -7.761 1.00 97.62 194 LEU A N 1
ATOM 1552 C CA . LEU A 1 194 ? -9.379 3.904 -8.161 1.00 97.62 194 LEU A CA 1
ATOM 1553 C C . LEU A 1 194 ? -9.782 4.831 -9.314 1.00 97.62 194 LEU A C 1
ATOM 1555 O O . LEU A 1 194 ? -9.674 6.048 -9.184 1.00 97.62 194 LEU A O 1
ATOM 1559 N N . GLU A 1 195 ? -10.306 4.275 -10.408 1.00 96.75 195 GLU A N 1
ATOM 1560 C CA . GLU A 1 195 ? -10.723 5.025 -11.598 1.00 96.75 195 GLU A CA 1
ATOM 1561 C C . GLU A 1 195 ? -11.833 6.037 -11.275 1.00 96.75 195 GLU A C 1
ATOM 1563 O O . GLU A 1 195 ? -11.713 7.233 -11.562 1.00 96.75 195 GLU A O 1
ATOM 1568 N N . ARG A 1 196 ? -12.903 5.573 -10.620 1.00 97.12 196 ARG A N 1
ATOM 1569 C CA . ARG A 1 196 ? -14.079 6.382 -10.287 1.00 97.12 196 ARG A CA 1
ATOM 1570 C C . ARG A 1 196 ? -13.724 7.533 -9.356 1.00 97.12 196 ARG A C 1
ATOM 1572 O O . ARG A 1 196 ? -14.121 8.671 -9.612 1.00 97.12 196 ARG A O 1
ATOM 1579 N N . HIS A 1 197 ? -13.026 7.254 -8.254 1.00 98.06 197 HIS A N 1
ATOM 1580 C CA . HIS A 1 197 ? -12.743 8.283 -7.257 1.00 98.06 197 HIS A CA 1
ATOM 1581 C C . HIS A 1 197 ? -11.624 9.222 -7.706 1.00 98.06 197 HIS A C 1
ATOM 1583 O O . HIS A 1 197 ? -11.715 10.407 -7.402 1.00 98.06 197 HIS A O 1
ATOM 1589 N N . PHE A 1 198 ? -10.652 8.762 -8.500 1.00 97.31 198 PHE A N 1
ATOM 1590 C CA . PHE A 1 198 ? -9.655 9.650 -9.098 1.00 97.31 198 PHE A CA 1
ATOM 1591 C C . PHE A 1 198 ? -10.288 10.614 -10.110 1.00 97.31 198 PHE A C 1
ATOM 1593 O O . PHE A 1 198 ? -10.098 11.827 -10.008 1.00 97.31 198 PHE A O 1
ATOM 1600 N N . GLY A 1 199 ? -11.121 10.110 -11.029 1.00 96.50 199 GLY A N 1
ATOM 1601 C CA . GLY A 1 199 ? -11.842 10.954 -11.987 1.00 96.50 199 GLY A CA 1
ATOM 1602 C C . GLY A 1 199 ? -12.767 11.968 -11.304 1.00 96.50 199 GLY A C 1
ATOM 1603 O O . GLY A 1 199 ? -12.798 13.143 -11.678 1.00 96.50 199 GLY A O 1
ATOM 1604 N N . ALA A 1 200 ? -13.475 11.544 -10.254 1.00 96.81 200 ALA A N 1
ATOM 1605 C CA . ALA A 1 200 ? -14.317 12.433 -9.459 1.00 96.81 200 ALA A CA 1
ATOM 1606 C C . ALA A 1 200 ? -13.501 13.475 -8.674 1.00 96.81 200 ALA A C 1
ATOM 1608 O O . ALA A 1 200 ? -13.885 14.641 -8.665 1.00 96.81 200 ALA A O 1
ATOM 1609 N N . ALA A 1 201 ? -12.354 13.109 -8.087 1.00 96.50 201 ALA A N 1
ATOM 1610 C CA . ALA A 1 201 ? -11.471 14.060 -7.408 1.00 96.50 201 ALA A CA 1
ATOM 1611 C C . ALA A 1 201 ? -11.021 15.184 -8.354 1.00 96.50 201 ALA A C 1
ATOM 1613 O O . ALA A 1 201 ? -11.109 16.357 -7.994 1.00 96.50 201 ALA A O 1
ATOM 1614 N N . LEU A 1 202 ? -10.612 14.839 -9.581 1.00 94.69 202 LEU A N 1
ATOM 1615 C CA . LEU A 1 202 ? -10.213 15.815 -10.600 1.00 94.69 202 LEU A CA 1
ATOM 1616 C C . LEU A 1 202 ? -11.382 16.710 -11.036 1.00 94.69 202 LEU A C 1
ATOM 1618 O O . LEU A 1 202 ? -11.228 17.929 -11.130 1.00 94.69 202 LEU A O 1
ATOM 1622 N N . SER A 1 203 ? -12.560 16.121 -11.270 1.00 96.06 203 SER A N 1
ATOM 1623 C CA . SER A 1 203 ? -13.775 16.864 -11.632 1.00 96.06 203 SER A CA 1
ATOM 1624 C C . SER A 1 203 ? -14.178 17.860 -10.541 1.00 96.06 203 SER A C 1
ATOM 1626 O O . SER A 1 203 ? -14.433 19.030 -10.828 1.00 96.06 203 SER A O 1
ATOM 1628 N N . GLU A 1 204 ? -14.212 17.421 -9.282 1.00 95.06 204 GLU A N 1
ATOM 1629 C CA . GLU A 1 204 ? -14.624 18.261 -8.156 1.00 95.06 204 GLU A CA 1
ATOM 1630 C C . GLU A 1 204 ? -13.579 19.323 -7.798 1.00 95.06 204 GLU A C 1
ATOM 1632 O O . GLU A 1 204 ? -13.943 20.458 -7.479 1.00 95.06 204 GLU A O 1
ATOM 1637 N N . ALA A 1 205 ? -12.286 19.023 -7.959 1.00 92.69 205 ALA A N 1
ATOM 1638 C CA . ALA A 1 205 ? -11.226 20.024 -7.866 1.00 92.69 205 ALA A CA 1
ATOM 1639 C C . ALA A 1 205 ? -11.392 21.116 -8.938 1.00 92.69 205 ALA A C 1
ATOM 1641 O O . ALA A 1 205 ? -11.316 22.305 -8.624 1.00 92.69 205 ALA A O 1
ATOM 1642 N N . GLY A 1 206 ? -11.713 20.734 -10.181 1.00 93.75 206 GLY A N 1
ATOM 1643 C CA . GLY A 1 206 ? -12.013 21.677 -11.265 1.00 93.75 206 GLY A CA 1
ATOM 1644 C C . GLY A 1 206 ? -13.252 22.543 -11.003 1.00 93.75 206 GLY A C 1
ATOM 1645 O O . GLY A 1 206 ? -13.303 23.697 -11.426 1.00 93.75 206 GLY A O 1
ATOM 1646 N N . ARG A 1 207 ? -14.228 22.020 -10.250 1.00 95.44 207 ARG A N 1
ATOM 1647 C CA . ARG A 1 207 ? -15.424 22.747 -9.780 1.00 95.44 207 ARG A CA 1
ATOM 1648 C C . ARG A 1 207 ? -15.194 23.565 -8.505 1.00 95.44 207 ARG A C 1
ATOM 1650 O O . ARG A 1 207 ? -16.145 24.155 -8.000 1.00 95.44 207 ARG A O 1
ATOM 1657 N N . GLN A 1 208 ? -13.967 23.600 -7.979 1.00 93.12 208 GLN A N 1
ATOM 1658 C CA . GLN A 1 208 ? -13.605 24.253 -6.713 1.00 93.12 208 GLN A CA 1
ATOM 1659 C C . GLN A 1 208 ? -14.332 23.685 -5.476 1.00 93.12 208 GLN A C 1
ATOM 1661 O O . GLN A 1 208 ? -14.374 24.326 -4.426 1.00 93.12 208 GLN A O 1
ATOM 1666 N N . GLN A 1 209 ? -14.859 22.458 -5.556 1.00 94.38 209 GLN A N 1
ATOM 1667 C CA . GLN A 1 209 ? -15.451 21.748 -4.418 1.00 94.38 209 GLN A CA 1
ATOM 1668 C C . GLN A 1 209 ? -14.369 20.991 -3.642 1.00 94.38 209 GLN A C 1
ATOM 1670 O O . GLN A 1 209 ? -14.284 19.763 -3.678 1.00 94.38 209 GLN A O 1
ATOM 1675 N N . LEU A 1 210 ? -13.517 21.740 -2.936 1.00 93.38 210 LEU A N 1
ATOM 1676 C CA . LEU A 1 210 ? -12.314 21.194 -2.299 1.00 93.38 210 LEU A CA 1
ATOM 1677 C C . LEU A 1 210 ? -12.608 20.098 -1.266 1.00 93.38 210 LEU A C 1
ATOM 1679 O O . LEU A 1 210 ? -11.857 19.131 -1.191 1.00 93.38 210 LEU A O 1
ATOM 1683 N N . ASP A 1 211 ? -13.690 20.207 -0.495 1.00 93.44 211 ASP A N 1
ATOM 1684 C CA . ASP A 1 211 ? -14.023 19.198 0.520 1.00 93.44 211 ASP A CA 1
ATOM 1685 C C . ASP A 1 211 ? -14.446 17.867 -0.111 1.00 93.44 211 ASP A C 1
ATOM 1687 O O . ASP A 1 211 ? -14.014 16.803 0.332 1.00 93.44 211 ASP A O 1
ATOM 1691 N N . SER A 1 212 ? -15.224 17.922 -1.194 1.00 94.00 212 SER A N 1
ATOM 1692 C CA . SER A 1 212 ? -15.601 16.737 -1.970 1.00 94.00 212 SER A CA 1
ATOM 1693 C C . SER A 1 212 ? -14.376 16.118 -2.650 1.00 94.00 212 SER A C 1
ATOM 1695 O O . SER A 1 212 ? -14.128 14.917 -2.527 1.00 94.00 212 SER A O 1
ATOM 1697 N N . ALA A 1 213 ? -13.533 16.947 -3.277 1.00 95.62 213 ALA A N 1
ATOM 1698 C CA . ALA A 1 213 ? -12.286 16.502 -3.893 1.00 95.62 213 ALA A CA 1
ATOM 1699 C C . ALA A 1 213 ? -11.356 15.813 -2.879 1.00 95.62 213 ALA A C 1
ATOM 1701 O O . ALA A 1 213 ? -10.802 14.757 -3.179 1.00 95.62 213 ALA A O 1
ATOM 1702 N N . LYS A 1 214 ? -11.243 16.345 -1.653 1.00 95.00 214 LYS A N 1
ATOM 1703 C CA . LYS A 1 214 ? -10.481 15.722 -0.557 1.00 95.00 214 LYS A CA 1
ATOM 1704 C C . LYS A 1 214 ? -11.052 14.373 -0.134 1.00 95.00 214 LYS A C 1
ATOM 1706 O O . LYS A 1 214 ? -10.279 13.449 0.091 1.00 95.00 214 LYS A O 1
ATOM 1711 N N . GLN A 1 215 ? -12.375 14.230 -0.043 1.00 95.81 215 GLN A N 1
ATOM 1712 C CA . GLN A 1 215 ? -13.002 12.942 0.282 1.00 95.81 215 GLN A CA 1
ATOM 1713 C C . GLN A 1 215 ? -12.722 11.896 -0.800 1.00 95.81 215 GLN A C 1
ATOM 1715 O O . GLN A 1 215 ? -12.364 10.760 -0.492 1.00 95.81 215 GLN A O 1
ATOM 1720 N N . HIS A 1 216 ? -12.834 12.282 -2.072 1.00 97.50 216 HIS A N 1
ATOM 1721 C CA . HIS A 1 216 ? -12.461 11.417 -3.186 1.00 97.50 216 HIS A CA 1
ATOM 1722 C C . HIS A 1 216 ? -10.960 11.084 -3.182 1.00 97.50 216 HIS A C 1
ATOM 1724 O O . HIS A 1 216 ? -10.600 9.928 -3.387 1.00 97.50 216 HIS A O 1
ATOM 1730 N N . GLY A 1 217 ? -10.094 12.050 -2.868 1.00 97.00 217 GLY A N 1
ATOM 1731 C CA . GLY A 1 217 ? -8.657 11.825 -2.707 1.00 97.00 217 GLY A CA 1
ATOM 1732 C C . GLY A 1 217 ? -8.322 10.861 -1.566 1.00 97.00 217 GLY A C 1
ATOM 1733 O O . GLY A 1 217 ? -7.505 9.964 -1.748 1.00 97.00 217 GLY A O 1
ATOM 1734 N N . ALA A 1 218 ? -9.002 10.965 -0.420 1.00 96.56 218 ALA A N 1
ATOM 1735 C CA . ALA A 1 218 ? -8.846 10.023 0.689 1.00 96.56 218 ALA A CA 1
ATOM 1736 C C . ALA A 1 218 ? -9.237 8.592 0.283 1.00 96.56 218 ALA A C 1
ATOM 1738 O O . ALA A 1 218 ? -8.520 7.644 0.607 1.00 96.56 218 ALA A O 1
ATOM 1739 N N . ALA A 1 219 ? -10.318 8.436 -0.492 1.00 97.62 219 ALA A N 1
ATOM 1740 C CA . ALA A 1 219 ? -10.715 7.145 -1.050 1.00 97.62 219 ALA A CA 1
ATOM 1741 C C . ALA A 1 219 ? -9.654 6.577 -2.010 1.00 97.62 219 ALA A C 1
ATOM 1743 O O . ALA A 1 219 ? -9.325 5.394 -1.918 1.00 97.62 219 ALA A O 1
ATOM 1744 N N . VAL A 1 220 ? -9.070 7.410 -2.882 1.00 98.38 220 VAL A N 1
ATOM 1745 C CA . VAL A 1 220 ? -7.971 7.017 -3.785 1.00 98.38 220 VAL A CA 1
ATOM 1746 C C . VAL A 1 220 ? -6.754 6.541 -2.993 1.00 98.38 220 VAL A C 1
ATOM 1748 O O . VAL A 1 220 ? -6.251 5.449 -3.250 1.00 98.38 220 VAL A O 1
ATOM 1751 N N . THR A 1 221 ? -6.316 7.301 -1.987 1.00 97.81 221 THR A N 1
ATOM 1752 C CA . THR A 1 221 ? -5.177 6.923 -1.138 1.00 97.81 221 THR A CA 1
ATOM 1753 C C . THR A 1 221 ? -5.440 5.621 -0.382 1.00 97.81 221 THR A C 1
ATOM 1755 O O . THR A 1 221 ? -4.583 4.739 -0.354 1.00 97.81 221 THR A O 1
ATOM 1758 N N . ALA A 1 222 ? -6.634 5.450 0.195 1.00 98.06 222 ALA A N 1
ATOM 1759 C CA . ALA A 1 222 ? -7.011 4.205 0.864 1.00 98.06 222 ALA A CA 1
ATOM 1760 C C . ALA A 1 222 ? -7.025 3.012 -0.108 1.00 98.06 222 ALA A C 1
ATOM 1762 O O . ALA A 1 222 ? -6.550 1.934 0.247 1.00 98.06 222 ALA A O 1
ATOM 1763 N N . THR A 1 223 ? -7.507 3.217 -1.338 1.00 98.50 223 THR A N 1
ATOM 1764 C CA . THR A 1 223 ? -7.530 2.195 -2.397 1.00 98.50 223 THR A CA 1
ATOM 1765 C C . THR A 1 223 ? -6.114 1.808 -2.828 1.00 98.50 223 THR A C 1
ATOM 1767 O O . THR A 1 223 ? -5.817 0.622 -2.927 1.00 98.50 223 THR A O 1
ATOM 1770 N N . LEU A 1 224 ? -5.210 2.776 -3.022 1.00 98.31 224 LEU A N 1
ATOM 1771 C CA . LEU A 1 224 ? -3.800 2.504 -3.332 1.00 98.31 224 LEU A CA 1
ATOM 1772 C C . LEU A 1 224 ? -3.114 1.712 -2.218 1.00 98.31 224 LEU A C 1
ATOM 1774 O O . LEU A 1 224 ? -2.415 0.744 -2.500 1.00 98.31 224 LEU A O 1
ATOM 1778 N N . ASN A 1 225 ? -3.353 2.070 -0.956 1.00 97.75 225 ASN A N 1
ATOM 1779 C CA . ASN A 1 225 ? -2.787 1.326 0.165 1.00 97.75 225 ASN A CA 1
ATOM 1780 C C . ASN A 1 225 ? -3.338 -0.106 0.242 1.00 97.75 225 ASN A C 1
ATOM 1782 O O . ASN A 1 225 ? -2.588 -1.028 0.551 1.00 97.75 225 ASN A O 1
ATOM 1786 N N . ALA A 1 226 ? -4.617 -0.316 -0.088 1.00 98.06 226 ALA A N 1
ATOM 1787 C CA . ALA A 1 226 ? -5.166 -1.660 -0.237 1.00 98.06 226 ALA A CA 1
ATOM 1788 C C . ALA A 1 226 ? -4.458 -2.424 -1.362 1.00 98.06 226 ALA A C 1
ATOM 1790 O O . ALA A 1 226 ? -3.967 -3.522 -1.129 1.00 98.06 226 ALA A O 1
ATOM 1791 N N . ILE A 1 227 ? -4.325 -1.827 -2.553 1.00 98.31 227 ILE A N 1
ATOM 1792 C CA . ILE A 1 227 ? -3.609 -2.426 -3.690 1.00 98.31 227 ILE A CA 1
ATOM 1793 C C . ILE A 1 227 ? -2.173 -2.812 -3.297 1.00 98.31 227 ILE A C 1
ATOM 1795 O O . ILE A 1 227 ? -1.745 -3.922 -3.610 1.00 98.31 227 ILE A O 1
ATOM 1799 N N . ASN A 1 228 ? -1.457 -1.955 -2.564 1.00 97.38 228 ASN A N 1
ATOM 1800 C CA . ASN A 1 228 ? -0.104 -2.235 -2.074 1.00 97.38 228 ASN A CA 1
ATOM 1801 C C . ASN A 1 228 ? -0.067 -3.465 -1.153 1.00 97.38 228 ASN A C 1
ATOM 1803 O O . ASN A 1 228 ? 0.786 -4.333 -1.332 1.00 97.38 228 ASN A O 1
ATOM 1807 N N . ALA A 1 229 ? -1.037 -3.608 -0.245 1.00 96.81 229 ALA A N 1
ATOM 1808 C CA . ALA A 1 229 ? -1.132 -4.774 0.633 1.00 96.81 229 ALA A CA 1
ATOM 1809 C C . ALA A 1 229 ? -1.375 -6.097 -0.125 1.00 96.81 229 ALA A C 1
ATOM 1811 O O . ALA A 1 229 ? -0.934 -7.158 0.320 1.00 96.81 229 ALA A O 1
ATOM 1812 N N . TYR A 1 230 ? -2.039 -6.062 -1.287 1.00 97.12 230 TYR A N 1
ATOM 1813 C CA . TYR A 1 230 ? -2.168 -7.239 -2.161 1.00 97.12 230 TYR A CA 1
ATOM 1814 C C . TYR A 1 230 ? -0.942 -7.456 -3.057 1.00 97.12 230 TYR A C 1
ATOM 1816 O O . TYR A 1 230 ? -0.581 -8.603 -3.329 1.00 97.12 230 TYR A O 1
ATOM 1824 N N . ALA A 1 231 ? -0.285 -6.385 -3.509 1.00 95.69 231 ALA A N 1
ATOM 1825 C CA . ALA A 1 231 ? 0.839 -6.444 -4.445 1.00 95.69 231 ALA A CA 1
ATOM 1826 C C . ALA A 1 231 ? 2.039 -7.240 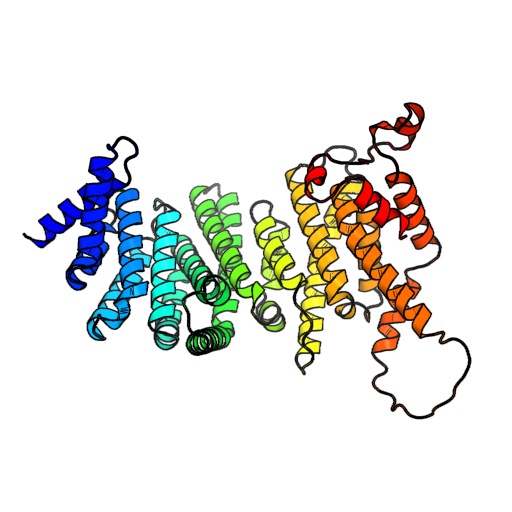-3.909 1.00 95.69 231 ALA A C 1
ATOM 1828 O O . ALA A 1 231 ? 2.779 -7.849 -4.686 1.00 95.69 231 ALA A O 1
ATOM 1829 N N . GLU A 1 232 ? 2.214 -7.275 -2.586 1.00 91.38 232 GLU A N 1
ATOM 1830 C CA . GLU A 1 232 ? 3.310 -7.995 -1.938 1.00 91.38 232 GLU A CA 1
ATOM 1831 C C . GLU A 1 232 ? 3.257 -9.511 -2.183 1.00 91.38 232 GLU A C 1
ATOM 1833 O O . GLU A 1 232 ? 4.299 -10.148 -2.368 1.00 91.38 232 GLU A O 1
ATOM 1838 N N . TRP A 1 233 ? 2.061 -10.109 -2.208 1.00 92.56 233 TRP A N 1
ATOM 1839 C CA . TRP A 1 233 ? 1.895 -11.567 -2.202 1.00 92.56 233 TRP A CA 1
ATOM 1840 C C . TRP A 1 233 ? 1.096 -12.121 -3.379 1.00 92.56 233 TRP A C 1
ATOM 1842 O O . TRP A 1 233 ? 1.345 -13.269 -3.764 1.00 92.56 233 TRP A O 1
ATOM 1852 N N . ALA A 1 234 ? 0.191 -11.341 -3.972 1.00 95.00 234 ALA A N 1
ATOM 1853 C CA . ALA A 1 234 ? -0.685 -11.813 -5.036 1.00 95.00 234 ALA A CA 1
ATOM 1854 C C . ALA A 1 234 ? 0.083 -12.199 -6.321 1.00 95.00 234 ALA A C 1
ATOM 1856 O O . ALA A 1 234 ? 1.229 -11.769 -6.541 1.00 95.00 234 ALA A O 1
ATOM 1857 N N . PRO A 1 235 ? -0.521 -13.027 -7.194 1.00 94.38 235 PRO A N 1
ATOM 1858 C CA . PRO A 1 235 ? 0.043 -13.322 -8.504 1.00 94.38 235 PRO A CA 1
ATOM 1859 C C . PRO A 1 235 ? 0.137 -12.056 -9.366 1.00 94.38 235 PRO A C 1
ATOM 1861 O O . PRO A 1 235 ? -0.859 -11.389 -9.638 1.00 94.38 235 PRO A O 1
ATOM 1864 N N . VAL A 1 236 ? 1.344 -11.742 -9.845 1.00 95.38 236 VAL A N 1
ATOM 1865 C CA . VAL A 1 236 ? 1.587 -10.589 -10.733 1.00 95.38 236 VAL A CA 1
ATOM 1866 C C . VAL A 1 236 ? 0.744 -10.632 -12.021 1.00 95.38 236 VAL A C 1
ATOM 1868 O O . VAL A 1 236 ? 0.239 -9.577 -12.413 1.00 95.38 236 VAL A O 1
ATOM 1871 N N . PRO A 1 237 ? 0.515 -11.801 -12.663 1.00 94.88 237 PRO A N 1
ATOM 1872 C CA . PRO A 1 237 ? -0.385 -11.888 -13.812 1.00 94.88 237 PRO A CA 1
ATOM 1873 C C . PRO A 1 237 ? -1.803 -11.391 -13.517 1.00 94.88 237 PRO A C 1
ATOM 1875 O O . PRO A 1 237 ? -2.369 -10.667 -14.333 1.00 94.88 237 PRO A O 1
ATOM 1878 N N . ASP A 1 238 ? -2.353 -11.704 -12.341 1.00 95.44 238 ASP A N 1
ATOM 1879 C CA . ASP A 1 238 ? -3.697 -11.266 -11.958 1.00 95.44 238 ASP A CA 1
ATOM 1880 C C . ASP A 1 238 ? -3.747 -9.748 -11.759 1.00 95.44 238 ASP A C 1
ATOM 1882 O O . ASP A 1 238 ? -4.646 -9.087 -12.281 1.00 95.44 238 ASP A O 1
ATOM 1886 N N . LEU A 1 239 ? -2.740 -9.168 -11.094 1.00 96.31 239 LEU A N 1
ATOM 1887 C CA . LEU A 1 239 ? -2.631 -7.713 -10.927 1.00 96.31 239 LEU A CA 1
ATOM 1888 C C . LEU A 1 239 ? -2.645 -6.978 -12.281 1.00 96.31 239 LEU A C 1
ATOM 1890 O O . LEU A 1 239 ? -3.284 -5.934 -12.429 1.00 96.31 239 LEU A O 1
ATOM 1894 N N . ALA A 1 240 ? -1.961 -7.528 -13.288 1.00 95.38 240 ALA A N 1
ATOM 1895 C CA . ALA A 1 240 ? -1.964 -6.979 -14.642 1.00 95.38 240 ALA A CA 1
ATOM 1896 C C . ALA A 1 240 ? -3.300 -7.212 -15.364 1.00 95.38 240 ALA A C 1
ATOM 1898 O O . ALA A 1 240 ? -3.853 -6.278 -15.944 1.00 95.38 240 ALA A O 1
ATOM 1899 N N . LYS A 1 241 ? -3.841 -8.434 -15.294 1.00 95.56 241 LYS A N 1
ATOM 1900 C CA . LYS A 1 241 ? -5.092 -8.847 -15.948 1.00 95.56 241 LYS A CA 1
ATOM 1901 C C . LYS A 1 241 ? -6.279 -7.973 -15.551 1.00 95.56 241 LYS A C 1
ATOM 1903 O O . LYS A 1 241 ? -7.085 -7.626 -16.409 1.00 95.56 241 LYS A O 1
ATOM 1908 N N . TYR A 1 242 ? -6.384 -7.614 -14.274 1.00 96.81 242 TYR A N 1
ATOM 1909 C CA . TYR A 1 242 ? -7.476 -6.781 -13.761 1.00 96.81 242 TYR A CA 1
ATOM 1910 C C . TYR A 1 242 ? -7.175 -5.274 -13.800 1.00 96.81 242 TYR A C 1
ATOM 1912 O O . TYR A 1 242 ? -7.912 -4.484 -13.220 1.00 96.81 242 TYR A O 1
ATOM 1920 N N . GLY A 1 243 ? -6.112 -4.857 -14.496 1.00 95.50 243 GLY A N 1
ATOM 1921 C CA . GLY A 1 243 ? -5.854 -3.449 -14.797 1.00 95.50 243 GLY A CA 1
ATOM 1922 C C . GLY A 1 243 ? -5.162 -2.652 -13.691 1.00 95.50 243 GLY A C 1
ATOM 1923 O O . GLY A 1 243 ? -4.951 -1.455 -13.873 1.00 95.50 243 GLY A O 1
ATOM 1924 N N . LEU A 1 244 ? -4.735 -3.265 -12.580 1.00 97.31 244 LEU A N 1
ATOM 1925 C CA . LEU A 1 244 ? -4.098 -2.534 -11.473 1.00 97.31 244 LEU A CA 1
ATOM 1926 C C . LEU A 1 244 ? -2.752 -1.920 -11.877 1.00 97.31 244 LEU A C 1
ATOM 1928 O O . LEU A 1 244 ? -2.453 -0.793 -11.491 1.00 97.31 244 LEU A O 1
ATOM 1932 N N . VAL A 1 245 ? -1.981 -2.598 -12.738 1.00 96.62 245 VAL A N 1
ATOM 1933 C CA . VAL A 1 245 ? -0.753 -2.027 -13.330 1.00 96.62 245 VAL A CA 1
ATOM 1934 C C . VAL A 1 245 ? -1.056 -0.735 -14.095 1.00 96.62 245 VAL A C 1
ATOM 1936 O O . VAL A 1 245 ? -0.318 0.242 -13.980 1.00 96.62 245 VAL A O 1
ATOM 1939 N N . HIS A 1 246 ? -2.145 -0.718 -14.865 1.00 95.62 246 HIS A N 1
ATOM 1940 C CA . HIS A 1 246 ? -2.555 0.451 -15.636 1.00 95.62 246 HIS A CA 1
ATOM 1941 C C . HIS A 1 246 ? -3.083 1.568 -14.729 1.00 95.62 246 HIS A C 1
ATOM 1943 O O . HIS A 1 246 ? -2.637 2.708 -14.851 1.00 95.62 246 HIS A O 1
ATOM 1949 N N . GLY A 1 247 ? -3.965 1.226 -13.784 1.00 95.69 247 GLY A N 1
ATOM 1950 C CA . GLY A 1 247 ? -4.529 2.157 -12.810 1.00 95.69 247 GLY A CA 1
ATOM 1951 C C . GLY A 1 247 ? -3.439 2.870 -12.012 1.00 95.69 247 GLY A C 1
ATOM 1952 O O . GLY A 1 247 ? -3.338 4.091 -12.076 1.00 95.69 247 GLY A O 1
ATOM 1953 N N . CYS A 1 248 ? -2.549 2.123 -11.349 1.00 97.50 248 CYS A N 1
ATOM 1954 C CA . CYS A 1 248 ? -1.409 2.705 -10.632 1.00 97.50 248 CYS A CA 1
ATOM 1955 C C . CYS A 1 248 ? -0.485 3.504 -11.567 1.00 97.50 248 CYS A C 1
ATOM 1957 O O . CYS A 1 248 ? 0.022 4.553 -11.179 1.00 97.50 248 CYS A O 1
ATOM 1959 N N . GLY A 1 249 ? -0.297 3.049 -12.811 1.00 96.56 249 GLY A N 1
ATOM 1960 C CA . GLY A 1 249 ? 0.527 3.732 -13.809 1.00 96.56 249 GLY A CA 1
ATOM 1961 C C . GLY A 1 249 ? 0.041 5.142 -14.153 1.00 96.56 249 GLY A C 1
ATOM 1962 O O . GLY A 1 249 ? 0.857 6.057 -14.242 1.00 96.56 249 GLY A O 1
ATOM 1963 N N . ILE A 1 250 ? -1.274 5.350 -14.284 1.00 95.31 250 ILE A N 1
ATOM 1964 C CA . ILE A 1 250 ? -1.858 6.683 -14.521 1.00 95.31 250 ILE A CA 1
ATOM 1965 C C . ILE A 1 250 ? -1.562 7.623 -13.344 1.00 95.31 250 ILE A C 1
ATOM 1967 O O . ILE A 1 250 ? -1.206 8.788 -13.543 1.00 95.31 250 ILE A O 1
ATOM 1971 N N . LEU A 1 251 ? -1.668 7.118 -12.111 1.00 96.31 251 LEU A N 1
ATOM 1972 C CA . LEU A 1 251 ? -1.504 7.930 -10.905 1.00 96.31 251 LEU A CA 1
ATOM 1973 C C . LEU A 1 251 ? -0.056 8.383 -10.662 1.00 96.31 251 LEU A C 1
ATOM 1975 O O . LEU A 1 251 ? 0.148 9.338 -9.914 1.00 96.31 251 LEU A O 1
ATOM 1979 N N . LEU A 1 252 ? 0.939 7.799 -11.344 1.00 95.56 252 LEU A N 1
ATOM 1980 C CA . LEU A 1 252 ? 2.330 8.278 -11.309 1.00 95.56 252 LEU A CA 1
ATOM 1981 C C . LEU A 1 252 ? 2.483 9.717 -11.831 1.00 95.56 252 LEU A C 1
ATOM 1983 O O . LEU A 1 252 ? 3.430 10.404 -11.458 1.00 95.56 252 LEU A O 1
ATOM 1987 N N . SER A 1 253 ? 1.556 10.194 -12.670 1.00 92.25 253 SER A N 1
ATOM 1988 C CA . SER A 1 253 ? 1.548 11.586 -13.150 1.00 92.25 253 SER A CA 1
ATOM 1989 C C . SER A 1 253 ? 0.917 12.580 -12.167 1.00 92.25 253 SER A C 1
ATOM 1991 O O . SER A 1 253 ? 1.007 13.785 -12.389 1.00 92.25 253 SER A O 1
ATOM 1993 N N . SER A 1 254 ? 0.279 12.105 -11.091 1.00 93.25 254 SER A N 1
ATOM 1994 C CA . SER A 1 254 ? -0.412 12.954 -10.116 1.00 93.25 254 SER A CA 1
ATOM 1995 C C . SER A 1 254 ? 0.449 13.175 -8.867 1.00 93.25 254 SER A C 1
ATOM 1997 O O . SER A 1 254 ? 0.720 12.204 -8.160 1.00 93.25 254 SER A O 1
ATOM 1999 N N . PRO A 1 255 ? 0.845 14.415 -8.522 1.00 90.81 255 PRO A N 1
ATOM 2000 C CA . PRO A 1 255 ? 1.758 14.679 -7.404 1.00 90.81 255 PRO A CA 1
ATOM 2001 C C . PRO A 1 255 ? 1.225 14.177 -6.055 1.00 90.81 255 PRO A C 1
ATOM 2003 O O . PRO A 1 255 ? 1.993 13.622 -5.275 1.00 90.81 255 PRO A O 1
ATOM 2006 N N . ASP A 1 256 ? -0.088 14.264 -5.828 1.00 91.62 256 ASP A N 1
ATOM 2007 C CA . ASP A 1 256 ? -0.723 13.838 -4.572 1.00 91.62 256 ASP A CA 1
ATOM 2008 C C . ASP A 1 256 ? -0.686 12.313 -4.352 1.00 91.62 256 ASP A C 1
ATOM 2010 O O . ASP A 1 256 ? -0.761 11.836 -3.220 1.00 91.62 256 ASP A O 1
ATOM 2014 N N . PHE A 1 257 ? -0.563 11.528 -5.431 1.00 95.56 257 PHE A N 1
ATOM 2015 C CA . PHE A 1 257 ? -0.704 10.067 -5.387 1.00 95.56 257 PHE A CA 1
ATOM 2016 C C . PHE A 1 257 ? 0.525 9.303 -5.886 1.00 95.56 257 PHE A C 1
ATOM 2018 O O . PHE A 1 257 ? 0.643 8.106 -5.618 1.00 95.56 257 PHE A O 1
ATOM 2025 N N . ARG A 1 258 ? 1.456 9.966 -6.583 1.00 94.94 258 ARG A N 1
ATOM 2026 C CA . ARG A 1 258 ? 2.574 9.313 -7.277 1.00 94.94 258 ARG A CA 1
ATOM 2027 C C . ARG A 1 258 ? 3.454 8.460 -6.368 1.00 94.94 258 ARG A C 1
ATOM 2029 O O . ARG A 1 258 ? 3.895 7.411 -6.813 1.00 94.94 258 ARG A O 1
ATOM 2036 N N . LEU A 1 259 ? 3.679 8.856 -5.111 1.00 93.81 259 LEU A N 1
ATOM 2037 C CA . LEU A 1 259 ? 4.498 8.078 -4.169 1.00 93.81 259 LEU A CA 1
ATOM 2038 C C . LEU A 1 259 ? 3.804 6.771 -3.766 1.00 93.81 259 LEU A C 1
ATOM 2040 O O . LEU A 1 259 ? 4.404 5.704 -3.859 1.00 93.81 259 LEU A O 1
ATOM 2044 N N . HIS A 1 260 ? 2.514 6.835 -3.426 1.00 94.94 260 HIS A N 1
ATOM 2045 C CA . HIS A 1 260 ? 1.705 5.653 -3.113 1.00 94.94 260 HIS A CA 1
ATOM 2046 C C . HIS A 1 260 ? 1.597 4.700 -4.311 1.00 94.94 260 HIS A C 1
ATOM 2048 O O . HIS A 1 260 ? 1.683 3.485 -4.146 1.00 94.94 260 HIS A O 1
ATOM 2054 N N . ALA A 1 261 ? 1.441 5.252 -5.519 1.00 96.94 261 ALA A N 1
ATOM 2055 C CA . ALA A 1 261 ? 1.435 4.479 -6.756 1.00 96.94 261 ALA A CA 1
ATOM 2056 C C . ALA A 1 261 ? 2.820 3.898 -7.090 1.00 96.94 261 ALA A C 1
ATOM 2058 O O . ALA A 1 261 ? 2.903 2.803 -7.635 1.00 96.94 261 ALA A O 1
ATOM 2059 N N . CYS A 1 262 ? 3.912 4.591 -6.763 1.00 95.81 262 CYS A N 1
ATOM 2060 C CA . CYS A 1 262 ? 5.268 4.089 -6.981 1.00 95.81 262 CYS A CA 1
ATOM 2061 C C . CYS A 1 262 ? 5.605 2.925 -6.042 1.00 95.81 262 CYS A C 1
ATOM 2063 O O . CYS A 1 262 ? 6.255 1.976 -6.476 1.00 95.81 262 CYS A O 1
ATOM 2065 N N . GLU A 1 263 ? 5.092 2.938 -4.808 1.00 95.81 263 GLU A N 1
ATOM 2066 C CA . GLU A 1 263 ? 5.244 1.822 -3.866 1.00 95.81 263 GLU A CA 1
ATOM 2067 C C . GLU A 1 263 ? 4.701 0.507 -4.447 1.00 95.81 263 GLU A C 1
ATOM 2069 O O . GLU A 1 263 ? 5.374 -0.520 -4.371 1.00 95.81 263 GLU A O 1
ATOM 2074 N N . TYR A 1 264 ? 3.559 0.542 -5.147 1.00 97.31 264 TYR A N 1
ATOM 2075 C CA . TYR A 1 264 ? 3.050 -0.616 -5.892 1.00 97.31 264 TYR A CA 1
ATOM 2076 C C . TYR A 1 264 ? 4.107 -1.179 -6.852 1.00 97.31 264 TYR A C 1
ATOM 2078 O O . TYR A 1 264 ? 4.386 -2.380 -6.848 1.00 97.31 264 TYR A O 1
ATOM 2086 N N . PHE A 1 265 ? 4.726 -0.311 -7.661 1.00 97.38 265 PHE A N 1
ATOM 2087 C CA . PHE A 1 265 ? 5.745 -0.713 -8.632 1.00 97.38 265 PHE A CA 1
ATOM 2088 C C . PHE A 1 265 ? 7.017 -1.235 -7.960 1.00 97.38 265 PHE A C 1
ATOM 2090 O O . PHE A 1 265 ? 7.606 -2.213 -8.431 1.00 97.38 265 PHE A O 1
ATOM 2097 N N . LYS A 1 266 ? 7.411 -0.643 -6.831 1.00 95.44 266 LYS A N 1
ATOM 2098 C CA . LYS A 1 266 ? 8.527 -1.113 -6.010 1.00 95.44 266 LYS A CA 1
ATOM 2099 C C . LYS A 1 266 ? 8.268 -2.528 -5.491 1.00 95.44 266 LYS A C 1
ATOM 2101 O O . LYS A 1 266 ? 9.107 -3.405 -5.707 1.00 95.44 266 LYS A O 1
ATOM 2106 N N . LEU A 1 267 ? 7.090 -2.789 -4.924 1.00 95.19 267 LEU A N 1
ATOM 2107 C CA . LEU A 1 267 ? 6.695 -4.113 -4.436 1.00 95.19 267 LEU A CA 1
ATOM 2108 C C . LEU A 1 267 ? 6.736 -5.163 -5.555 1.00 95.19 267 LEU A C 1
ATOM 2110 O O . LEU A 1 267 ? 7.432 -6.175 -5.423 1.00 95.19 267 LEU A O 1
ATOM 2114 N N . VAL A 1 268 ? 6.083 -4.903 -6.695 1.00 95.88 268 VAL A N 1
ATOM 2115 C CA . VAL A 1 268 ? 6.035 -5.872 -7.808 1.00 95.88 268 VAL A CA 1
ATOM 2116 C C . VAL A 1 268 ? 7.390 -6.065 -8.495 1.00 95.88 268 VAL A C 1
ATOM 2118 O O . VAL A 1 268 ? 7.680 -7.164 -8.963 1.00 95.88 268 VAL A O 1
ATOM 2121 N N . SER A 1 269 ? 8.259 -5.047 -8.513 1.00 93.88 269 SER A N 1
ATOM 2122 C CA . SER A 1 269 ? 9.577 -5.132 -9.163 1.00 93.88 269 SER A CA 1
ATOM 2123 C C . SER A 1 269 ? 10.499 -6.190 -8.557 1.00 93.88 269 SER A C 1
ATOM 2125 O O . SER A 1 269 ? 11.304 -6.796 -9.266 1.00 93.88 269 SER A O 1
ATOM 2127 N N . SER A 1 270 ? 10.352 -6.420 -7.251 1.00 90.44 270 SER A N 1
ATOM 2128 C CA . SER A 1 270 ? 11.146 -7.373 -6.475 1.00 90.44 270 SER A CA 1
ATOM 2129 C C . SER A 1 270 ? 10.629 -8.815 -6.571 1.00 90.44 270 SER A C 1
ATOM 2131 O O . SER A 1 270 ? 11.260 -9.749 -6.064 1.00 90.44 270 SER A O 1
ATOM 2133 N N . ARG A 1 271 ? 9.476 -9.023 -7.224 1.00 92.12 271 ARG A N 1
ATOM 2134 C CA . ARG A 1 271 ? 8.845 -10.339 -7.346 1.00 92.12 271 ARG A CA 1
ATOM 2135 C C . ARG A 1 271 ? 9.688 -11.235 -8.242 1.00 92.12 271 ARG A C 1
ATOM 2137 O O . ARG A 1 271 ? 10.151 -10.835 -9.310 1.00 92.12 271 ARG A O 1
ATOM 2144 N N . LYS A 1 272 ? 9.886 -12.470 -7.786 1.00 88.75 272 LYS A N 1
ATOM 2145 C CA . LYS A 1 272 ? 10.666 -13.476 -8.506 1.00 88.75 272 LYS A CA 1
ATOM 2146 C C . LYS A 1 272 ? 9.809 -14.148 -9.567 1.00 88.75 272 LYS A C 1
ATOM 2148 O O . LYS A 1 272 ? 8.663 -14.507 -9.301 1.00 88.75 272 LYS A O 1
ATOM 2153 N N . ARG A 1 273 ? 10.412 -14.378 -10.731 1.00 87.19 273 ARG A N 1
ATOM 2154 C CA . ARG A 1 273 ? 9.803 -15.123 -11.831 1.00 87.19 273 ARG A CA 1
ATOM 2155 C C . ARG A 1 273 ? 9.423 -16.550 -11.393 1.00 87.19 273 ARG A C 1
ATOM 2157 O O . ARG A 1 273 ? 10.294 -17.268 -10.890 1.00 87.19 273 ARG A O 1
ATOM 2164 N N . PRO A 1 274 ? 8.164 -16.979 -11.591 1.00 88.44 274 PRO A N 1
ATOM 2165 C CA . PRO A 1 274 ? 7.751 -18.366 -11.405 1.00 88.44 274 PRO A CA 1
ATOM 2166 C C . PRO A 1 274 ? 8.486 -19.318 -12.360 1.00 88.44 274 PRO A C 1
ATOM 2168 O O . PRO A 1 274 ? 8.889 -18.933 -13.455 1.00 88.44 274 PRO A O 1
ATOM 2171 N N . VAL A 1 275 ? 8.653 -20.578 -11.950 1.00 85.50 275 VAL A N 1
ATOM 2172 C CA . VAL A 1 275 ? 9.298 -21.633 -12.768 1.00 85.50 275 VAL A CA 1
ATOM 2173 C C . VAL A 1 275 ? 8.257 -22.499 -13.498 1.00 85.50 275 VAL A C 1
ATOM 2175 O O . VAL A 1 275 ? 8.600 -23.352 -14.311 1.00 85.50 275 VAL A O 1
ATOM 2178 N N . ASP A 1 276 ? 6.979 -22.296 -13.199 1.00 86.62 276 ASP A N 1
ATOM 2179 C CA . ASP A 1 276 ? 5.867 -23.079 -13.723 1.00 86.62 276 ASP A CA 1
ATOM 2180 C C . ASP A 1 276 ? 5.323 -22.514 -15.050 1.00 86.62 276 ASP A C 1
ATOM 2182 O O . ASP A 1 276 ? 5.886 -21.607 -15.666 1.00 86.62 276 ASP A O 1
ATOM 2186 N N . SER A 1 277 ? 4.195 -23.063 -15.505 1.00 77.56 277 SER A N 1
ATOM 2187 C CA . SER A 1 277 ? 3.513 -22.638 -16.729 1.00 77.56 277 SER A CA 1
ATOM 2188 C C . SER A 1 277 ? 3.025 -21.184 -16.708 1.00 77.56 277 SER A C 1
ATOM 2190 O O . SER A 1 277 ? 2.684 -20.669 -17.768 1.00 77.56 277 SER A O 1
ATOM 2192 N N . SER A 1 278 ? 3.001 -20.508 -15.550 1.00 84.56 278 SER A N 1
ATOM 2193 C CA . SER A 1 278 ? 2.610 -19.093 -15.448 1.00 84.56 278 SER A CA 1
ATOM 2194 C C . SER A 1 278 ? 3.732 -18.123 -15.843 1.00 84.56 278 SER A C 1
ATOM 2196 O O . SER A 1 278 ? 3.498 -16.919 -15.951 1.00 84.56 278 SER A O 1
ATOM 2198 N N . ALA A 1 279 ? 4.945 -18.627 -16.110 1.00 88.44 279 ALA A N 1
ATOM 2199 C CA . ALA A 1 279 ? 6.111 -17.803 -16.421 1.00 88.44 279 ALA A CA 1
ATOM 2200 C C . ALA A 1 279 ? 5.888 -16.849 -17.608 1.00 88.44 279 ALA A C 1
ATOM 2202 O O . ALA A 1 279 ? 6.315 -15.702 -17.544 1.00 88.44 279 ALA A O 1
ATOM 2203 N N . SER A 1 280 ? 5.185 -17.270 -18.666 1.00 89.88 280 SER A N 1
ATOM 2204 C CA . SER A 1 280 ? 4.928 -16.402 -19.827 1.00 89.88 280 SER A CA 1
ATOM 2205 C C . SER A 1 280 ? 3.965 -15.255 -19.520 1.00 89.88 280 SER A C 1
ATOM 2207 O O . SER A 1 280 ? 4.147 -14.142 -20.009 1.00 89.88 280 SER A O 1
ATOM 2209 N N . GLU A 1 281 ? 2.938 -15.512 -18.707 1.00 92.38 281 GLU A N 1
ATOM 2210 C CA . GLU A 1 281 ? 1.988 -14.480 -18.276 1.00 92.38 281 GLU A CA 1
ATOM 2211 C C . GLU A 1 281 ? 2.666 -13.498 -17.318 1.00 92.38 281 GLU A C 1
ATOM 2213 O O . GLU A 1 281 ? 2.466 -12.286 -17.420 1.00 92.38 281 GLU A O 1
ATOM 2218 N N . PHE A 1 282 ? 3.538 -14.013 -16.447 1.00 94.50 282 PHE A N 1
ATOM 2219 C CA . PHE A 1 282 ? 4.394 -13.201 -15.591 1.00 94.50 282 PHE A CA 1
ATOM 2220 C C . PHE A 1 282 ? 5.320 -12.303 -16.416 1.00 94.50 282 PHE A C 1
ATOM 2222 O O . PHE A 1 282 ? 5.360 -11.098 -16.179 1.00 94.50 282 PHE A O 1
ATOM 2229 N N . ASP A 1 283 ? 6.014 -12.854 -17.415 1.00 92.75 283 ASP A N 1
ATOM 2230 C CA . ASP A 1 283 ? 6.920 -12.089 -18.278 1.00 92.75 283 ASP A CA 1
ATOM 2231 C C . ASP A 1 283 ? 6.163 -10.977 -19.026 1.00 92.75 283 ASP A C 1
ATOM 2233 O O . ASP A 1 283 ? 6.639 -9.843 -19.105 1.00 92.75 283 ASP A O 1
ATOM 2237 N N . SER A 1 284 ? 4.946 -11.257 -19.509 1.00 93.56 284 SER A N 1
ATOM 2238 C CA . SER A 1 284 ? 4.077 -10.257 -20.147 1.00 93.56 284 SER A CA 1
ATOM 2239 C C . SER A 1 284 ? 3.646 -9.146 -19.181 1.00 93.56 284 SER A C 1
ATOM 2241 O O . SER A 1 284 ? 3.655 -7.962 -19.540 1.00 93.56 284 SER A O 1
ATOM 2243 N N . ALA A 1 285 ? 3.273 -9.503 -17.950 1.00 95.38 285 ALA A N 1
ATOM 2244 C CA . ALA A 1 285 ? 2.901 -8.540 -16.918 1.00 95.38 285 ALA A CA 1
ATOM 2245 C C . ALA A 1 285 ? 4.096 -7.653 -16.530 1.00 95.38 285 ALA A C 1
ATOM 2247 O O . ALA A 1 285 ? 3.981 -6.426 -16.502 1.00 95.38 285 ALA A O 1
ATOM 2248 N N . MET A 1 286 ? 5.269 -8.258 -16.328 1.00 95.50 286 MET A N 1
ATOM 2249 C CA . MET A 1 286 ? 6.502 -7.537 -16.021 1.00 95.50 286 MET A CA 1
ATOM 2250 C C . MET A 1 286 ? 6.956 -6.651 -17.178 1.00 95.50 286 MET A C 1
ATOM 2252 O O . MET A 1 286 ? 7.400 -5.534 -16.936 1.00 95.50 286 MET A O 1
ATOM 2256 N N . SER A 1 287 ? 6.786 -7.077 -18.432 1.00 94.12 287 SER A N 1
ATOM 2257 C CA . SER A 1 287 ? 7.070 -6.236 -19.602 1.00 94.12 287 SER A CA 1
ATOM 2258 C C . SER A 1 287 ? 6.224 -4.956 -19.602 1.00 94.12 287 SER A C 1
ATOM 2260 O O . SER A 1 287 ? 6.743 -3.865 -19.838 1.00 94.12 287 SER A O 1
ATOM 2262 N N . THR A 1 288 ? 4.939 -5.065 -19.247 1.00 95.25 288 THR A N 1
ATOM 2263 C CA . THR A 1 288 ? 4.050 -3.901 -19.073 1.00 95.25 288 THR A CA 1
ATOM 2264 C C . THR A 1 288 ? 4.541 -2.988 -17.946 1.00 95.25 288 THR A C 1
ATOM 2266 O O . THR A 1 288 ? 4.607 -1.773 -18.117 1.00 95.25 288 THR A O 1
ATOM 2269 N N . ILE A 1 289 ? 4.946 -3.564 -16.810 1.00 96.69 289 ILE A N 1
ATOM 2270 C CA . ILE A 1 289 ? 5.518 -2.823 -15.675 1.00 96.69 289 ILE A CA 1
ATOM 2271 C C . ILE A 1 289 ? 6.798 -2.074 -16.086 1.00 96.69 289 ILE A C 1
ATOM 2273 O O . ILE A 1 289 ? 6.927 -0.885 -15.788 1.00 96.69 289 ILE A O 1
ATOM 2277 N N . PHE A 1 290 ? 7.705 -2.725 -16.824 1.00 96.31 290 PHE A N 1
ATOM 2278 C CA . PHE A 1 290 ? 8.899 -2.090 -17.388 1.00 96.31 290 PHE A CA 1
ATOM 2279 C C . PHE A 1 290 ? 8.527 -0.891 -18.257 1.00 96.31 290 PHE A C 1
ATOM 2281 O O . PHE A 1 290 ? 9.082 0.185 -18.067 1.00 96.31 290 PHE A O 1
ATOM 2288 N N . GLN A 1 291 ? 7.574 -1.042 -19.179 1.00 95.31 291 GLN A N 1
ATOM 2289 C CA . GLN A 1 291 ? 7.160 0.049 -20.065 1.00 95.31 291 GLN A CA 1
ATOM 2290 C C . GLN A 1 291 ? 6.586 1.239 -19.288 1.00 95.31 291 GLN A C 1
ATOM 2292 O O . GLN A 1 291 ? 6.963 2.378 -19.566 1.00 95.31 291 GLN A O 1
ATOM 2297 N N . THR A 1 292 ? 5.728 0.992 -18.295 1.00 96.38 292 THR A N 1
ATOM 2298 C CA . THR A 1 292 ? 5.166 2.049 -17.441 1.00 96.38 292 THR A CA 1
ATOM 2299 C C . THR A 1 292 ? 6.268 2.817 -16.713 1.00 96.38 292 THR A C 1
ATOM 2301 O O . THR A 1 292 ? 6.327 4.044 -16.810 1.00 96.38 292 THR A O 1
ATOM 2304 N N . MET A 1 293 ? 7.193 2.111 -16.056 1.00 96.88 293 MET A N 1
ATOM 2305 C CA . MET A 1 293 ? 8.286 2.749 -15.315 1.00 96.88 293 MET A CA 1
ATOM 2306 C C . MET A 1 293 ? 9.284 3.457 -16.235 1.00 96.88 293 MET A C 1
ATOM 2308 O O . MET A 1 293 ? 9.713 4.570 -15.938 1.00 96.88 293 MET A O 1
ATOM 2312 N N . MET A 1 294 ? 9.600 2.870 -17.391 1.00 96.19 294 MET A N 1
ATOM 2313 C CA . MET A 1 294 ? 10.464 3.487 -18.399 1.00 96.19 294 MET A CA 1
ATOM 2314 C C . MET A 1 294 ? 9.868 4.764 -18.986 1.00 96.19 294 MET A C 1
ATOM 2316 O O . MET A 1 294 ? 10.619 5.671 -19.342 1.00 96.19 294 MET A O 1
ATOM 2320 N N . ASN A 1 295 ? 8.544 4.850 -19.125 1.00 95.12 295 ASN A N 1
ATOM 2321 C CA . ASN A 1 295 ? 7.888 6.065 -19.605 1.00 95.12 295 ASN A CA 1
ATOM 2322 C C . ASN A 1 295 ? 8.020 7.196 -18.577 1.00 95.12 295 ASN A C 1
ATOM 2324 O O . ASN A 1 295 ? 8.461 8.285 -18.934 1.00 95.12 295 ASN A O 1
ATOM 2328 N N . VAL A 1 296 ? 7.750 6.917 -17.298 1.00 94.56 296 VAL A N 1
ATOM 2329 C CA . VAL A 1 296 ? 7.911 7.906 -16.215 1.00 94.56 296 VAL A CA 1
ATOM 2330 C C . VAL A 1 296 ? 9.373 8.324 -16.047 1.00 94.56 296 VAL A C 1
ATOM 2332 O O . VAL A 1 296 ? 9.678 9.510 -15.930 1.00 94.56 296 VAL A O 1
ATOM 2335 N N . SER A 1 297 ? 10.293 7.359 -16.106 1.00 95.19 297 SER A N 1
ATOM 2336 C CA . SER A 1 297 ? 11.733 7.613 -16.073 1.00 95.19 297 SER A CA 1
ATOM 2337 C C . SER A 1 297 ? 12.186 8.503 -17.233 1.00 95.19 297 SER A C 1
ATOM 2339 O O . SER A 1 297 ? 12.909 9.477 -17.018 1.00 95.19 297 SER A O 1
ATOM 2341 N N . ARG A 1 298 ? 11.725 8.214 -18.459 1.00 94.06 298 ARG A N 1
ATOM 2342 C CA . ARG A 1 298 ? 12.033 9.008 -19.657 1.00 94.06 298 ARG A CA 1
ATOM 2343 C C . ARG A 1 298 ? 11.613 10.464 -19.477 1.00 94.06 298 ARG A C 1
ATOM 2345 O O . ARG A 1 298 ? 12.407 11.362 -19.758 1.00 94.06 298 ARG A O 1
ATOM 2352 N N . ASP A 1 299 ? 10.389 10.686 -19.011 1.00 90.44 299 ASP A N 1
ATOM 2353 C CA . ASP A 1 299 ? 9.836 12.025 -18.827 1.00 90.44 299 ASP A CA 1
ATOM 2354 C C . ASP A 1 299 ? 10.635 12.826 -17.796 1.00 90.44 299 ASP A C 1
ATOM 2356 O O . ASP A 1 299 ? 10.941 13.996 -18.036 1.00 90.44 299 ASP A O 1
ATOM 2360 N N . PHE A 1 300 ? 11.024 12.197 -16.682 1.00 91.25 300 PHE A N 1
ATOM 2361 C CA . PHE A 1 300 ? 11.886 12.825 -15.682 1.00 91.25 300 PHE A CA 1
ATOM 2362 C C . PHE A 1 300 ? 13.272 13.157 -16.249 1.00 91.25 300 PHE A C 1
ATOM 2364 O O . PHE A 1 300 ? 13.720 14.298 -16.152 1.00 91.25 300 PHE A O 1
ATOM 2371 N N . LEU A 1 301 ? 13.945 12.188 -16.879 1.00 91.06 301 LEU A N 1
ATOM 2372 C CA . LEU A 1 301 ? 15.302 12.367 -17.404 1.00 91.06 301 LEU A CA 1
ATOM 2373 C C . LEU A 1 301 ? 15.359 13.475 -18.468 1.00 91.06 301 LEU A C 1
ATOM 2375 O O . LEU A 1 301 ? 16.266 14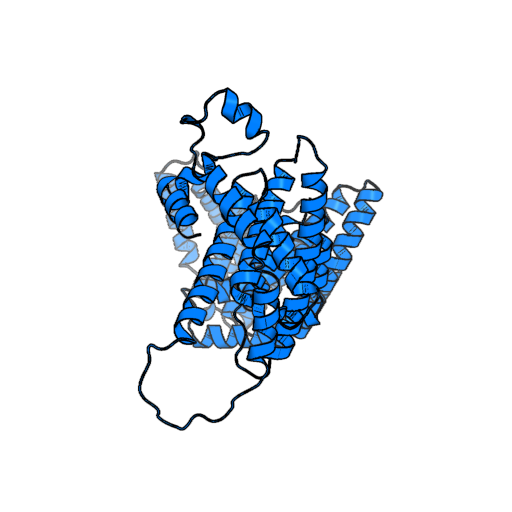.305 -18.431 1.00 91.06 301 LEU A O 1
ATOM 2379 N N . HIS A 1 302 ? 14.375 13.559 -19.372 1.00 88.12 302 HIS A N 1
ATOM 2380 C CA . HIS A 1 302 ? 14.313 14.647 -20.357 1.00 88.12 302 HIS A CA 1
ATOM 2381 C C . HIS A 1 302 ? 14.127 16.027 -19.720 1.00 88.12 302 HIS A C 1
ATOM 2383 O O . HIS A 1 302 ? 14.767 16.992 -20.154 1.00 88.12 302 HIS A O 1
ATOM 2389 N N . ARG A 1 303 ? 13.271 16.134 -18.696 1.00 85.31 303 ARG A N 1
ATOM 2390 C CA . ARG A 1 303 ? 13.066 17.391 -17.962 1.00 85.31 303 ARG A CA 1
ATOM 2391 C C . ARG A 1 303 ? 14.319 17.785 -17.193 1.00 85.31 303 ARG A C 1
ATOM 2393 O O . ARG A 1 303 ? 14.733 18.932 -17.293 1.00 85.31 303 ARG A O 1
ATOM 2400 N N . SER A 1 304 ? 14.956 16.833 -16.514 1.00 83.25 304 SER A N 1
ATOM 2401 C CA . SER A 1 304 ? 16.180 17.052 -15.738 1.00 83.25 304 SER A CA 1
ATOM 2402 C C . SER A 1 304 ? 17.339 17.571 -16.599 1.00 83.25 304 SER A C 1
ATOM 2404 O O . SER A 1 304 ? 18.007 18.529 -16.224 1.00 83.25 304 SER A O 1
ATOM 2406 N N . ILE A 1 305 ? 17.534 17.013 -17.801 1.00 75.38 305 ILE A N 1
ATOM 2407 C CA . ILE A 1 305 ? 18.580 17.467 -18.739 1.00 75.38 305 ILE A CA 1
ATOM 2408 C C . ILE A 1 305 ? 18.307 18.894 -19.246 1.00 75.38 305 ILE A C 1
ATOM 2410 O O . ILE A 1 305 ? 19.240 19.653 -19.501 1.00 75.38 305 ILE A O 1
ATOM 2414 N N . SER A 1 306 ? 17.032 19.259 -19.398 1.00 72.44 306 SER A N 1
ATOM 2415 C CA . SER A 1 306 ? 16.614 20.568 -19.919 1.00 72.44 306 SER A CA 1
ATOM 2416 C C . SER A 1 306 ? 16.540 21.652 -18.833 1.00 72.44 306 SER A C 1
ATOM 2418 O O . SER A 1 306 ? 16.661 22.839 -19.133 1.00 72.44 306 SER A O 1
ATOM 2420 N N . ALA A 1 307 ? 16.327 21.262 -17.574 1.00 64.38 307 ALA A N 1
ATOM 2421 C CA . ALA A 1 307 ? 16.166 22.161 -16.440 1.00 64.38 307 ALA A CA 1
ATOM 2422 C C . ALA A 1 307 ? 17.531 22.568 -15.865 1.00 64.38 307 ALA A C 1
ATOM 2424 O O . ALA A 1 307 ? 18.099 21.916 -14.991 1.00 64.38 307 ALA A O 1
ATOM 2425 N N . THR A 1 308 ? 18.057 23.702 -16.323 1.00 54.09 308 THR A N 1
ATOM 2426 C CA . THR A 1 308 ? 19.287 24.312 -15.801 1.00 54.09 308 THR A CA 1
ATOM 2427 C C . THR A 1 308 ? 19.068 24.987 -14.437 1.00 54.09 308 THR A C 1
ATOM 2429 O O . THR A 1 308 ? 19.155 26.211 -14.339 1.00 54.09 308 THR A O 1
ATOM 2432 N N . GLY A 1 309 ? 18.803 24.210 -13.377 1.00 56.28 309 GLY A N 1
ATOM 2433 C CA . GLY A 1 309 ? 19.179 24.628 -12.014 1.00 56.28 309 GLY A CA 1
ATOM 2434 C C . GLY A 1 309 ? 18.152 24.573 -10.877 1.00 56.28 309 GLY A C 1
ATOM 2435 O O . GLY A 1 309 ? 18.533 24.909 -9.761 1.00 56.28 309 GLY A O 1
ATOM 2436 N N . SER A 1 310 ? 16.908 24.129 -11.069 1.00 63.72 310 SER A N 1
ATOM 2437 C CA . SER A 1 310 ? 16.016 23.872 -9.922 1.00 63.72 310 SER A CA 1
ATOM 2438 C C . SER A 1 310 ? 15.062 22.713 -10.201 1.00 63.72 310 SER A C 1
ATOM 2440 O O . SER A 1 310 ? 13.980 22.911 -10.748 1.00 63.72 310 SER A O 1
ATOM 2442 N N . ILE A 1 311 ? 15.489 21.502 -9.844 1.00 75.12 311 ILE A N 1
ATOM 2443 C CA . ILE A 1 311 ? 14.572 20.371 -9.665 1.00 75.12 311 ILE A CA 1
ATOM 2444 C C . ILE A 1 311 ? 13.970 20.542 -8.273 1.00 75.12 311 ILE A C 1
ATOM 2446 O O . ILE A 1 311 ? 14.714 20.770 -7.320 1.00 75.12 311 ILE A O 1
ATOM 2450 N N . ASP A 1 312 ? 12.646 20.488 -8.176 1.00 82.88 312 ASP A N 1
ATOM 2451 C CA . ASP A 1 312 ? 11.960 20.532 -6.888 1.00 82.88 312 ASP A CA 1
ATOM 2452 C C . ASP A 1 312 ? 12.353 19.315 -6.032 1.00 82.88 312 ASP A C 1
ATOM 2454 O O . ASP A 1 312 ? 12.479 18.207 -6.553 1.00 82.88 312 ASP A O 1
ATOM 2458 N N . GLU A 1 313 ? 12.536 19.495 -4.722 1.00 84.88 313 GLU A N 1
ATOM 2459 C CA . GLU A 1 313 ? 12.966 18.398 -3.835 1.00 84.88 313 GLU A CA 1
ATOM 2460 C C . GLU A 1 313 ? 11.954 17.243 -3.849 1.00 84.88 313 GLU A C 1
ATOM 2462 O O . GLU A 1 313 ? 12.342 16.077 -3.869 1.00 84.88 313 GLU A O 1
ATOM 2467 N N . SER A 1 314 ? 10.653 17.542 -3.968 1.00 86.50 314 SER A N 1
ATOM 2468 C CA . SER A 1 314 ? 9.628 16.497 -4.083 1.00 86.50 314 SER A CA 1
ATOM 2469 C C . SER A 1 314 ? 9.736 15.706 -5.395 1.00 86.50 314 SER A C 1
ATOM 2471 O O . SER A 1 314 ? 9.426 14.513 -5.439 1.00 86.50 314 SER A O 1
ATOM 2473 N N . GLU A 1 315 ? 10.141 16.361 -6.490 1.00 87.44 315 GLU A N 1
ATOM 2474 C CA . GLU A 1 315 ? 10.376 15.703 -7.778 1.00 87.44 315 GLU A CA 1
ATOM 2475 C C . GLU A 1 315 ? 11.635 14.838 -7.737 1.00 87.44 315 GLU A C 1
ATOM 2477 O O . GLU A 1 315 ? 11.652 13.770 -8.353 1.00 87.44 315 GLU A O 1
ATOM 2482 N N . LEU A 1 316 ? 12.661 15.269 -6.998 1.00 88.06 316 LEU A N 1
ATOM 2483 C CA . LEU A 1 316 ? 13.876 14.493 -6.793 1.00 88.06 316 LEU A CA 1
ATOM 2484 C C . LEU A 1 316 ? 13.611 13.247 -5.942 1.00 88.06 316 LEU A C 1
ATOM 2486 O O . LEU A 1 316 ? 13.996 12.159 -6.362 1.00 88.06 316 LEU A O 1
ATOM 2490 N N . GLU A 1 317 ? 12.885 13.378 -4.828 1.00 90.19 317 GLU A N 1
ATOM 2491 C CA . GLU A 1 317 ? 12.459 12.242 -3.997 1.00 90.19 317 GLU A CA 1
ATOM 2492 C C . GLU A 1 317 ? 11.699 11.210 -4.842 1.00 90.19 317 GLU A C 1
ATOM 2494 O O . GLU A 1 317 ? 12.011 10.019 -4.840 1.00 90.19 317 GLU A O 1
ATOM 2499 N N . PHE A 1 318 ? 10.745 11.668 -5.658 1.00 93.00 318 PHE A N 1
ATOM 2500 C CA . PHE A 1 318 ? 10.023 10.782 -6.568 1.00 93.00 318 PHE A CA 1
ATOM 2501 C C . PHE A 1 318 ? 10.953 10.103 -7.586 1.00 93.00 318 PHE A C 1
ATOM 2503 O O . PHE A 1 318 ? 10.823 8.904 -7.845 1.00 93.00 318 PHE A O 1
ATOM 2510 N N . ALA A 1 319 ? 11.910 10.838 -8.153 1.00 93.19 319 ALA A N 1
ATOM 2511 C CA . ALA A 1 319 ? 12.871 10.290 -9.101 1.00 93.19 319 ALA A CA 1
ATOM 2512 C C . ALA A 1 319 ? 13.814 9.256 -8.476 1.00 93.19 319 ALA A C 1
ATOM 2514 O O . ALA A 1 319 ? 14.195 8.300 -9.156 1.00 93.19 319 ALA A O 1
ATOM 2515 N N . GLU A 1 320 ? 14.172 9.414 -7.201 1.00 93.00 320 GLU A N 1
ATOM 2516 C CA . GLU A 1 320 ? 14.939 8.422 -6.448 1.00 93.00 320 GLU A CA 1
ATOM 2517 C C . GLU A 1 320 ? 14.163 7.115 -6.323 1.00 93.00 320 GLU A C 1
ATOM 2519 O O . GLU A 1 320 ? 14.693 6.064 -6.689 1.00 93.00 320 GLU A O 1
ATOM 2524 N N . VAL A 1 321 ? 12.885 7.171 -5.935 1.00 94.19 321 VAL A N 1
ATOM 2525 C CA . VAL A 1 321 ? 12.032 5.973 -5.844 1.00 94.19 321 VAL A CA 1
ATOM 2526 C C . VAL A 1 321 ? 11.849 5.311 -7.217 1.00 94.19 321 VAL A C 1
ATOM 2528 O O . VAL A 1 321 ? 11.923 4.082 -7.337 1.00 94.19 321 VAL A O 1
ATOM 2531 N N . VAL A 1 322 ? 11.679 6.099 -8.285 1.00 96.19 322 VAL A N 1
ATOM 2532 C CA . VAL A 1 322 ? 11.622 5.582 -9.665 1.00 96.19 322 VAL A CA 1
ATOM 2533 C C . VAL A 1 322 ? 12.940 4.903 -10.049 1.00 96.19 322 VAL A C 1
ATOM 2535 O O . VAL A 1 322 ? 12.914 3.803 -10.604 1.00 96.19 322 VAL A O 1
ATOM 2538 N N . CYS A 1 323 ? 14.088 5.508 -9.733 1.00 96.38 323 CYS A N 1
ATOM 2539 C CA . CYS A 1 323 ? 15.408 4.936 -9.997 1.00 96.38 323 CYS A CA 1
ATOM 2540 C C . CYS A 1 323 ? 15.618 3.623 -9.228 1.00 96.38 323 CYS A C 1
ATOM 2542 O O . CYS A 1 323 ? 16.002 2.620 -9.830 1.00 96.38 323 CYS A O 1
ATOM 2544 N N . GLU A 1 324 ? 15.293 3.577 -7.931 1.00 95.00 324 GLU A N 1
ATOM 2545 C CA . GLU A 1 324 ? 15.332 2.348 -7.125 1.00 95.00 324 GLU A CA 1
ATOM 2546 C C . GLU A 1 324 ? 14.473 1.235 -7.738 1.00 95.00 324 GLU A C 1
ATOM 2548 O O . GLU A 1 324 ? 14.908 0.085 -7.850 1.00 95.00 324 GLU A O 1
ATOM 2553 N N . THR A 1 325 ? 13.265 1.581 -8.183 1.00 96.19 325 THR A N 1
ATOM 2554 C CA . THR A 1 325 ? 12.335 0.633 -8.804 1.00 96.19 325 THR A CA 1
ATOM 2555 C C . THR A 1 325 ? 12.880 0.113 -10.134 1.00 96.19 325 THR A C 1
ATOM 2557 O O . THR A 1 325 ? 12.857 -1.092 -10.388 1.00 96.19 325 THR A O 1
ATOM 2560 N N . MET A 1 326 ? 13.439 0.997 -10.966 1.00 96.81 326 MET A N 1
ATOM 2561 C CA . MET A 1 326 ? 14.094 0.630 -12.224 1.00 96.81 326 MET A CA 1
ATOM 2562 C C . MET A 1 326 ? 15.285 -0.304 -11.985 1.00 96.81 326 MET A C 1
ATOM 2564 O O . MET A 1 326 ? 15.412 -1.304 -12.690 1.00 96.81 326 MET A O 1
ATOM 2568 N N . VAL A 1 327 ? 16.113 -0.042 -10.968 1.00 95.62 327 VAL A N 1
ATOM 2569 C CA . VAL A 1 327 ? 17.234 -0.908 -10.558 1.00 95.62 327 VAL A CA 1
ATOM 2570 C C . VAL A 1 327 ? 16.742 -2.286 -10.120 1.00 95.62 327 VAL A C 1
ATOM 2572 O O . VAL A 1 327 ? 17.302 -3.299 -10.544 1.00 95.62 327 VAL A O 1
ATOM 2575 N N . SER A 1 328 ? 15.692 -2.338 -9.297 1.00 94.69 328 SER A N 1
ATOM 2576 C CA . SER A 1 328 ? 15.087 -3.587 -8.818 1.00 94.69 328 SER A CA 1
ATOM 2577 C C . SER A 1 328 ? 14.548 -4.436 -9.976 1.00 94.69 328 SER A C 1
ATOM 2579 O O . SER A 1 328 ? 14.871 -5.626 -10.072 1.00 94.69 328 SER A O 1
ATOM 2581 N N . LEU A 1 329 ? 13.833 -3.808 -10.921 1.00 94.56 329 LEU A N 1
ATOM 2582 C CA . LEU A 1 329 ? 13.339 -4.454 -12.140 1.00 94.56 329 LEU A CA 1
ATOM 2583 C C . LEU A 1 329 ? 14.477 -5.055 -12.970 1.00 94.56 329 LEU A C 1
ATOM 2585 O O . LEU A 1 329 ? 14.427 -6.234 -13.318 1.00 94.56 329 LEU A O 1
ATOM 2589 N N . GLY A 1 330 ? 15.522 -4.277 -13.259 1.00 92.38 330 GLY A N 1
ATOM 2590 C CA . GLY A 1 330 ? 16.659 -4.755 -14.049 1.00 92.38 330 GLY A CA 1
ATOM 2591 C C . GLY A 1 330 ? 17.506 -5.804 -13.341 1.00 92.38 330 GLY A C 1
ATOM 2592 O O . GLY A 1 330 ? 18.108 -6.643 -13.996 1.00 92.38 330 GLY A O 1
ATOM 2593 N N . SER A 1 331 ? 17.555 -5.796 -12.012 1.00 90.44 331 SER A N 1
ATOM 2594 C CA . SER A 1 331 ? 18.349 -6.777 -11.264 1.00 90.44 331 SER A CA 1
ATOM 2595 C C . SER A 1 331 ? 17.648 -8.133 -11.159 1.00 90.44 331 SER A C 1
ATOM 2597 O O . SER A 1 331 ? 18.307 -9.168 -11.171 1.00 90.44 331 SER A O 1
ATOM 2599 N N . SER A 1 332 ? 16.317 -8.137 -11.049 1.00 88.88 332 SER A N 1
ATOM 2600 C CA . SER A 1 332 ? 15.541 -9.360 -10.789 1.00 88.88 332 SER A CA 1
ATOM 2601 C C . SER A 1 332 ? 14.841 -9.917 -12.031 1.00 88.88 332 SER A C 1
ATOM 2603 O O . SER A 1 332 ? 14.562 -11.115 -12.102 1.00 88.88 332 SER A O 1
ATOM 2605 N N . ASN A 1 333 ? 14.514 -9.051 -12.995 1.00 91.12 333 ASN A N 1
ATOM 2606 C CA . ASN A 1 333 ? 13.525 -9.339 -14.031 1.00 91.12 333 ASN A CA 1
ATOM 2607 C C . ASN A 1 333 ? 13.939 -8.921 -15.454 1.00 91.12 333 ASN A C 1
ATOM 2609 O O . ASN A 1 333 ? 13.091 -8.905 -16.347 1.00 91.12 333 ASN A O 1
ATOM 2613 N N . LEU A 1 334 ? 15.226 -8.644 -15.710 1.00 90.25 334 LEU A N 1
ATOM 2614 C CA . LEU A 1 334 ? 15.731 -8.216 -17.028 1.00 90.25 334 LEU A CA 1
ATOM 2615 C C . LEU A 1 334 ? 15.379 -9.181 -18.171 1.00 90.25 334 LEU A C 1
ATOM 2617 O O . LEU A 1 334 ? 15.142 -8.747 -19.298 1.00 90.25 334 LEU A O 1
ATOM 2621 N N . GLN A 1 335 ? 15.280 -10.480 -17.875 1.00 87.56 335 GLN A N 1
ATOM 2622 C CA . GLN A 1 335 ? 14.865 -11.516 -18.824 1.00 87.56 335 GLN A CA 1
ATOM 2623 C C . GLN A 1 335 ? 13.476 -11.270 -19.441 1.00 87.56 335 GLN A C 1
ATOM 2625 O O . GLN A 1 335 ? 13.187 -11.753 -20.530 1.00 87.56 335 GLN A O 1
ATOM 2630 N N . CYS A 1 336 ? 12.608 -10.501 -18.776 1.00 89.00 336 CYS A N 1
ATOM 2631 C CA . CYS A 1 336 ? 11.260 -10.216 -19.278 1.00 89.00 336 CYS A CA 1
ATOM 2632 C C . CYS A 1 336 ? 11.275 -9.259 -20.483 1.00 89.00 336 CYS A C 1
ATOM 2634 O O . CYS A 1 336 ? 10.293 -9.169 -21.220 1.00 89.00 336 CYS A O 1
ATOM 2636 N N . ILE A 1 337 ? 12.374 -8.523 -20.688 1.00 89.69 337 ILE A N 1
ATOM 2637 C CA . ILE A 1 337 ? 12.538 -7.573 -21.798 1.00 89.69 337 ILE A CA 1
ATOM 2638 C C . ILE A 1 337 ? 13.711 -7.918 -22.719 1.00 89.69 337 ILE A C 1
ATOM 2640 O O . ILE A 1 337 ? 13.864 -7.288 -23.762 1.00 89.69 337 ILE A O 1
ATOM 2644 N N . SER A 1 338 ? 14.521 -8.923 -22.381 1.00 83.62 338 SER A N 1
ATOM 2645 C CA . SER A 1 338 ? 15.754 -9.252 -23.102 1.00 83.62 338 SER A CA 1
ATOM 2646 C C . SER A 1 338 ? 15.531 -9.702 -24.549 1.00 83.62 338 SER A C 1
ATOM 2648 O O . SER A 1 338 ? 16.346 -9.403 -25.419 1.00 83.62 338 SER A O 1
ATOM 2650 N N . GLY A 1 339 ? 14.400 -10.353 -24.830 1.00 77.94 339 GLY A N 1
ATOM 2651 C CA . GLY A 1 339 ? 14.019 -10.762 -26.184 1.00 77.94 339 GLY A CA 1
ATOM 2652 C C . GLY A 1 339 ? 13.511 -9.612 -27.063 1.00 77.94 339 GLY A C 1
ATOM 2653 O O . GLY A 1 339 ? 13.317 -9.799 -28.265 1.00 77.94 339 GLY A O 1
ATOM 2654 N N . ASN A 1 340 ? 13.284 -8.425 -26.488 1.00 82.81 340 ASN A N 1
ATOM 2655 C CA . ASN A 1 340 ? 12.750 -7.267 -27.193 1.00 82.81 340 ASN A CA 1
ATOM 2656 C C . ASN A 1 340 ? 13.882 -6.322 -27.630 1.00 82.81 340 ASN A C 1
ATOM 2658 O O . ASN A 1 340 ? 14.457 -5.586 -26.826 1.00 82.81 340 ASN A O 1
ATOM 2662 N N . SER A 1 341 ? 14.160 -6.305 -28.937 1.00 81.69 341 SER A N 1
ATOM 2663 C CA . SER A 1 341 ? 15.257 -5.538 -29.539 1.00 81.69 341 SER A CA 1
ATOM 2664 C C . SER A 1 341 ? 15.104 -4.017 -29.447 1.00 81.69 341 SER A C 1
ATOM 2666 O O . SER A 1 341 ? 16.055 -3.307 -29.758 1.00 81.69 341 SER A O 1
ATOM 2668 N N . THR A 1 342 ? 13.935 -3.499 -29.059 1.00 87.44 342 THR A N 1
ATOM 2669 C CA . THR A 1 342 ? 13.710 -2.055 -28.890 1.00 87.44 342 THR A CA 1
ATOM 2670 C C . THR A 1 342 ? 13.673 -1.652 -27.420 1.00 87.44 342 THR A C 1
ATOM 2672 O O . THR A 1 342 ? 14.284 -0.655 -27.046 1.00 87.44 342 THR A O 1
ATOM 2675 N N . VAL A 1 343 ? 13.006 -2.434 -26.568 1.00 90.19 343 VAL A N 1
ATOM 2676 C CA . VAL A 1 343 ? 12.804 -2.082 -25.153 1.00 90.19 343 VAL A CA 1
ATOM 2677 C C . VAL A 1 343 ? 14.092 -2.221 -24.344 1.00 90.19 343 VAL A C 1
ATOM 2679 O O . VAL A 1 343 ? 14.415 -1.321 -23.571 1.00 90.19 343 VAL A O 1
ATOM 2682 N N . LEU A 1 344 ? 14.858 -3.298 -24.541 1.00 90.94 344 LEU A N 1
ATOM 2683 C CA . LEU A 1 344 ? 16.076 -3.542 -23.765 1.00 90.94 344 LEU A CA 1
ATOM 2684 C C . LEU A 1 344 ? 17.143 -2.443 -23.957 1.00 90.94 344 LEU A C 1
ATOM 2686 O O . LEU A 1 344 ? 17.614 -1.918 -22.946 1.00 90.94 344 LEU A O 1
ATOM 2690 N N . PRO A 1 345 ? 17.512 -2.028 -25.188 1.00 90.88 345 PRO A N 1
ATOM 2691 C CA . PRO A 1 345 ? 18.469 -0.934 -25.368 1.00 90.88 345 PRO A CA 1
ATOM 2692 C C . PRO A 1 345 ? 17.992 0.387 -24.756 1.00 90.88 345 PRO A C 1
ATOM 2694 O O . PRO A 1 345 ? 18.781 1.091 -24.132 1.00 90.88 345 PRO A O 1
ATOM 2697 N N . LEU A 1 346 ? 16.697 0.706 -24.880 1.00 92.88 346 LEU A N 1
ATOM 2698 C CA . LEU A 1 346 ? 16.120 1.915 -24.285 1.00 92.88 346 LEU A CA 1
ATOM 2699 C C . LEU A 1 346 ? 16.192 1.884 -22.754 1.00 92.88 346 LEU A C 1
ATOM 2701 O O . LEU A 1 346 ? 16.495 2.902 -22.136 1.00 92.88 346 LEU A O 1
ATOM 2705 N N . TYR A 1 347 ? 15.942 0.725 -22.144 1.00 95.50 347 TYR A N 1
ATOM 2706 C CA . TYR A 1 347 ? 16.067 0.542 -20.701 1.00 95.50 347 TYR A CA 1
ATOM 2707 C C . TYR A 1 347 ? 17.512 0.768 -20.244 1.00 95.50 347 TYR A C 1
ATOM 2709 O O . TYR A 1 347 ? 17.762 1.567 -19.342 1.00 95.50 347 TYR A O 1
ATOM 2717 N N . LEU A 1 348 ? 18.480 0.129 -20.909 1.00 94.00 348 LEU A N 1
ATOM 2718 C CA . LEU A 1 348 ? 19.899 0.278 -20.577 1.00 94.00 348 LEU A CA 1
ATOM 2719 C C . LEU A 1 348 ? 20.392 1.718 -20.787 1.00 94.00 348 LEU A C 1
ATOM 2721 O O . LEU A 1 348 ? 21.168 2.223 -19.978 1.00 94.00 348 LEU A O 1
ATOM 2725 N N . GLN A 1 349 ? 19.893 2.416 -21.811 1.00 93.56 349 GLN A N 1
ATOM 2726 C CA . GLN A 1 349 ? 20.185 3.832 -22.032 1.00 93.56 349 GLN A CA 1
ATOM 2727 C C . GLN A 1 349 ? 19.650 4.717 -20.895 1.00 93.56 349 GLN A C 1
ATOM 2729 O O . GLN A 1 349 ? 20.352 5.623 -20.450 1.00 93.56 349 GLN A O 1
ATOM 2734 N N . GLN A 1 350 ? 18.444 4.453 -20.384 1.00 95.31 350 GLN A N 1
ATOM 2735 C CA . GLN A 1 350 ? 17.906 5.174 -19.222 1.00 95.31 350 GLN A CA 1
ATOM 2736 C C . GLN A 1 350 ? 18.708 4.880 -17.947 1.00 95.31 350 GLN A C 1
ATOM 2738 O O . GLN A 1 350 ? 19.027 5.800 -17.196 1.00 95.31 350 GLN A O 1
ATOM 2743 N N . MET A 1 351 ? 19.107 3.623 -17.727 1.00 96.31 351 MET A N 1
ATOM 2744 C CA . MET A 1 351 ? 19.980 3.253 -16.606 1.00 96.31 351 MET A CA 1
ATOM 2745 C C . MET A 1 351 ? 21.356 3.923 -16.689 1.00 96.31 351 MET A C 1
ATOM 2747 O O . MET A 1 351 ? 21.938 4.268 -15.658 1.00 96.31 351 MET A O 1
ATOM 2751 N N . LEU A 1 352 ? 21.874 4.142 -17.899 1.00 94.44 352 LEU A N 1
ATOM 2752 C CA . LEU A 1 352 ? 23.110 4.891 -18.115 1.00 94.44 352 LEU A CA 1
ATOM 2753 C C . LEU A 1 352 ? 22.903 6.382 -17.829 1.00 94.44 352 LEU A C 1
ATOM 2755 O O . LEU A 1 352 ? 23.741 6.996 -17.178 1.00 94.44 352 LEU A O 1
ATOM 2759 N N . ALA A 1 353 ? 21.765 6.947 -18.237 1.00 94.31 353 ALA A N 1
ATOM 2760 C CA . ALA A 1 353 ? 21.422 8.337 -17.954 1.00 94.31 353 ALA A CA 1
ATOM 2761 C C . ALA A 1 353 ? 21.296 8.611 -16.443 1.00 94.31 353 ALA A C 1
ATOM 2763 O O . ALA A 1 353 ? 21.800 9.628 -15.972 1.00 94.31 353 ALA A O 1
ATOM 2764 N N . TYR A 1 354 ? 20.710 7.692 -15.663 1.00 94.94 354 TYR A N 1
ATOM 2765 C CA . TYR A 1 354 ? 20.731 7.785 -14.196 1.00 94.94 354 TYR A CA 1
ATOM 2766 C C . TYR A 1 354 ? 22.147 7.699 -13.625 1.00 94.94 354 TYR A C 1
ATOM 2768 O O . TYR A 1 354 ? 22.487 8.447 -12.711 1.00 94.94 354 TYR A O 1
ATOM 2776 N N . PHE A 1 355 ? 22.991 6.833 -14.186 1.00 93.12 355 PHE A N 1
ATOM 2777 C CA . PHE A 1 355 ? 24.385 6.718 -13.768 1.00 93.12 355 PHE A CA 1
ATOM 2778 C C . PHE A 1 355 ? 25.184 7.992 -14.076 1.00 93.12 355 PHE A C 1
ATOM 2780 O O . PHE A 1 355 ? 26.024 8.408 -13.288 1.00 93.12 355 PHE A O 1
ATOM 2787 N N . GLN A 1 356 ? 24.902 8.667 -15.186 1.00 92.00 356 GLN A N 1
ATOM 2788 C CA . GLN A 1 356 ? 25.524 9.942 -15.554 1.00 92.00 356 GLN A CA 1
ATOM 2789 C C . GLN A 1 356 ? 24.906 11.154 -14.847 1.00 92.00 356 GLN A C 1
ATOM 2791 O O . GLN A 1 356 ? 25.411 12.268 -14.991 1.00 92.00 356 GLN A O 1
ATOM 2796 N N . HIS A 1 357 ? 23.806 10.966 -14.118 1.00 91.06 357 HIS A N 1
ATOM 2797 C CA . HIS A 1 357 ? 23.036 12.070 -13.569 1.00 91.06 357 HIS A CA 1
ATOM 2798 C C . HIS A 1 357 ? 23.868 12.900 -12.585 1.00 91.06 357 HIS A C 1
ATOM 2800 O O . HIS A 1 357 ? 24.684 12.362 -11.835 1.00 91.06 357 HIS A O 1
ATOM 2806 N N . PHE A 1 358 ? 23.657 14.220 -12.572 1.00 86.62 358 PHE A N 1
ATOM 2807 C CA . PHE A 1 358 ? 24.470 15.138 -11.773 1.00 86.62 358 PHE A CA 1
ATOM 2808 C C . PHE A 1 358 ? 24.248 14.965 -10.260 1.00 86.62 358 PHE A C 1
ATOM 2810 O O . PHE A 1 358 ? 25.225 14.967 -9.509 1.00 86.62 358 PHE A O 1
ATOM 2817 N N . LYS A 1 359 ? 22.996 14.737 -9.831 1.00 88.00 359 LYS A N 1
ATOM 2818 C CA . LYS A 1 359 ? 22.626 14.387 -8.443 1.00 88.00 359 LYS A CA 1
ATOM 2819 C C . LYS A 1 359 ? 23.231 13.056 -7.995 1.00 88.00 359 LYS A C 1
ATOM 2821 O O . LYS A 1 359 ? 23.139 12.063 -8.720 1.00 88.00 359 LYS A O 1
ATOM 2826 N N . PHE A 1 360 ? 23.806 13.035 -6.792 1.00 87.12 360 PHE A N 1
ATOM 2827 C CA . PHE A 1 360 ? 24.526 11.869 -6.271 1.00 87.12 360 PHE A CA 1
ATOM 2828 C C . PHE A 1 360 ? 23.609 10.670 -6.024 1.00 87.12 360 PHE A C 1
ATOM 2830 O O . PHE A 1 360 ? 23.957 9.556 -6.408 1.00 87.12 360 PHE A O 1
ATOM 2837 N N . ALA A 1 361 ? 22.435 10.891 -5.427 1.00 88.25 361 ALA A N 1
ATOM 2838 C CA . ALA A 1 361 ? 21.511 9.822 -5.060 1.00 88.25 361 ALA A CA 1
ATOM 2839 C C . ALA A 1 361 ? 21.130 8.946 -6.267 1.00 88.25 361 ALA A C 1
ATOM 2841 O O . ALA A 1 361 ? 21.297 7.726 -6.239 1.00 88.25 361 ALA A O 1
ATOM 2842 N N . LEU A 1 362 ? 20.736 9.563 -7.386 1.00 91.62 362 LEU A N 1
ATOM 2843 C CA . LEU A 1 362 ? 20.358 8.845 -8.611 1.00 91.62 362 LEU A CA 1
ATOM 2844 C C . LEU A 1 362 ? 21.520 8.036 -9.214 1.00 91.62 362 LEU A C 1
ATOM 2846 O O . LEU A 1 362 ? 21.328 6.892 -9.643 1.00 91.62 362 LEU A O 1
ATOM 2850 N N . HIS A 1 363 ? 22.733 8.594 -9.191 1.00 92.00 363 HIS A N 1
ATOM 2851 C CA . HIS A 1 363 ? 23.944 7.866 -9.567 1.00 92.00 363 HIS A CA 1
ATOM 2852 C C . HIS A 1 363 ? 24.182 6.672 -8.630 1.00 92.00 363 HIS A C 1
ATOM 2854 O O . HIS A 1 363 ? 24.410 5.550 -9.080 1.00 92.00 363 HIS A O 1
ATOM 2860 N N . PHE A 1 364 ? 24.103 6.898 -7.319 1.00 90.00 364 PHE A N 1
ATOM 2861 C CA . PHE A 1 364 ? 24.363 5.885 -6.305 1.00 90.00 364 PHE A CA 1
ATOM 2862 C C . PHE A 1 364 ? 23.413 4.692 -6.449 1.00 90.00 364 PHE A C 1
ATOM 2864 O O . PHE A 1 364 ? 23.877 3.550 -6.498 1.00 90.00 364 PHE A O 1
ATOM 2871 N N . HIS A 1 365 ? 22.109 4.938 -6.597 1.00 91.25 365 HIS A N 1
ATOM 2872 C CA . HIS A 1 365 ? 21.113 3.887 -6.811 1.00 91.25 365 HIS A CA 1
ATOM 2873 C C . HIS A 1 365 ? 21.384 3.091 -8.100 1.00 91.25 365 HIS A C 1
ATOM 2875 O O . HIS A 1 365 ? 21.514 1.865 -8.051 1.00 91.25 365 HIS A O 1
ATOM 2881 N N . SER A 1 366 ? 21.560 3.771 -9.239 1.00 94.25 366 SER A N 1
ATOM 2882 C CA . SER A 1 366 ? 21.822 3.118 -10.534 1.00 94.25 366 SER A CA 1
ATOM 2883 C C . SER A 1 366 ? 23.158 2.371 -10.586 1.00 94.25 366 SER A C 1
ATOM 2885 O O . SER A 1 366 ? 23.279 1.371 -11.296 1.00 94.25 366 SER A O 1
ATOM 2887 N N . SER A 1 367 ? 24.151 2.778 -9.791 1.00 90.56 367 SER A N 1
ATOM 2888 C CA . SER A 1 367 ? 25.441 2.086 -9.721 1.00 90.56 367 SER A CA 1
ATOM 2889 C C . SER A 1 367 ? 25.315 0.619 -9.291 1.00 90.56 367 SER A C 1
ATOM 2891 O O . SER A 1 367 ? 26.054 -0.240 -9.776 1.00 90.56 367 SER A O 1
ATOM 2893 N N . GLY A 1 368 ? 24.346 0.316 -8.418 1.00 88.88 368 GLY A N 1
ATOM 2894 C CA . GLY A 1 368 ? 24.082 -1.040 -7.938 1.00 88.88 368 GLY A CA 1
ATOM 2895 C C . GLY A 1 368 ? 23.675 -1.992 -9.061 1.00 88.88 368 GLY A C 1
ATOM 2896 O O . GLY A 1 368 ? 24.171 -3.119 -9.118 1.00 88.88 368 GLY A O 1
ATOM 2897 N N . PHE A 1 369 ? 22.846 -1.508 -9.987 1.00 93.38 369 PHE A N 1
ATOM 2898 C CA . PHE A 1 369 ? 22.445 -2.244 -11.184 1.00 93.38 369 PHE A CA 1
ATOM 2899 C C . PHE A 1 369 ? 23.650 -2.563 -12.076 1.00 93.38 369 PHE A C 1
ATOM 2901 O O . PHE A 1 369 ? 23.888 -3.726 -12.402 1.00 93.38 369 PHE A O 1
ATOM 2908 N N . TRP A 1 370 ? 24.451 -1.550 -12.424 1.00 92.88 370 TRP A N 1
ATOM 2909 C CA . TRP A 1 370 ? 25.597 -1.728 -13.318 1.00 92.88 370 TRP A CA 1
ATOM 2910 C C . TRP A 1 370 ? 26.636 -2.697 -12.741 1.00 92.88 370 TRP A C 1
ATOM 2912 O O . TRP A 1 370 ? 27.157 -3.540 -13.467 1.00 92.88 370 TRP A O 1
ATOM 2922 N N . LEU A 1 371 ? 26.893 -2.653 -11.429 1.00 89.25 371 L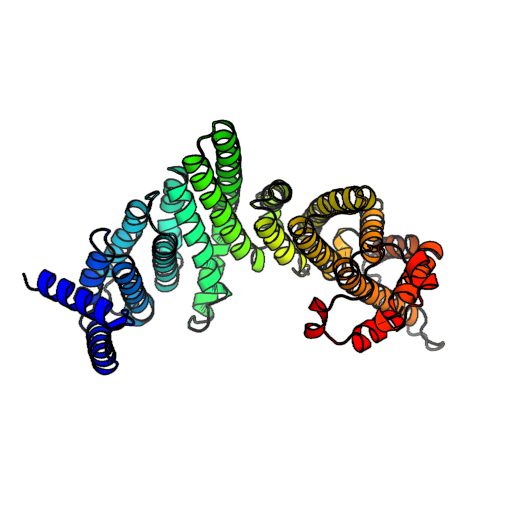EU A N 1
ATOM 2923 C CA . LEU A 1 371 ? 27.798 -3.605 -10.774 1.00 89.25 371 LEU A CA 1
ATOM 2924 C C . LEU A 1 371 ? 27.283 -5.042 -10.856 1.00 89.25 371 LEU A C 1
ATOM 2926 O O . LEU A 1 371 ? 28.067 -5.960 -11.101 1.00 89.25 371 LEU A O 1
ATOM 2930 N N . ALA A 1 372 ? 25.985 -5.249 -10.621 1.00 88.75 372 ALA A N 1
ATOM 2931 C CA . ALA A 1 372 ? 25.373 -6.569 -10.711 1.00 88.75 372 ALA A CA 1
ATOM 2932 C C . ALA A 1 372 ? 25.458 -7.112 -12.146 1.00 88.75 372 ALA A C 1
ATOM 2934 O O . ALA A 1 372 ? 25.949 -8.225 -12.348 1.00 88.75 372 ALA A O 1
ATOM 2935 N N . LEU A 1 373 ? 25.090 -6.286 -13.130 1.00 88.94 373 LEU A N 1
ATOM 2936 C CA . LEU A 1 373 ? 25.121 -6.639 -14.547 1.00 88.94 373 LEU A CA 1
ATOM 2937 C C . LEU A 1 373 ? 26.540 -6.999 -15.013 1.00 88.94 373 LEU A C 1
ATOM 2939 O O . LEU A 1 373 ? 26.758 -8.063 -15.590 1.00 88.94 373 LEU A O 1
ATOM 2943 N N . MET A 1 374 ? 27.530 -6.155 -14.713 1.00 86.31 374 MET A N 1
ATOM 2944 C CA . MET A 1 374 ? 28.920 -6.389 -15.123 1.00 86.31 374 MET A CA 1
ATOM 2945 C C . MET A 1 374 ? 29.511 -7.642 -14.467 1.00 86.31 374 MET A C 1
ATOM 2947 O O . MET A 1 374 ? 30.223 -8.405 -15.122 1.00 86.31 374 MET A O 1
ATOM 2951 N N . ARG A 1 375 ? 29.182 -7.916 -13.195 1.00 85.88 375 ARG A N 1
ATOM 2952 C CA . ARG A 1 375 ? 29.597 -9.158 -12.517 1.00 85.88 375 ARG A CA 1
ATOM 2953 C C . ARG A 1 375 ? 28.985 -10.394 -13.162 1.00 85.88 375 ARG A C 1
ATOM 2955 O O . ARG A 1 375 ? 29.691 -11.388 -13.334 1.00 85.88 375 ARG A O 1
ATOM 2962 N N . GLU A 1 376 ? 27.706 -10.340 -13.520 1.00 84.50 376 GLU A N 1
ATOM 2963 C CA . GLU A 1 376 ? 27.025 -11.446 -14.192 1.00 84.50 376 GLU A CA 1
ATOM 2964 C C . GLU A 1 376 ? 27.663 -11.745 -15.557 1.00 84.50 376 GLU A C 1
ATOM 2966 O O . GLU A 1 376 ? 27.955 -12.903 -15.870 1.00 84.50 376 GLU A O 1
ATOM 2971 N N . LEU A 1 377 ? 27.954 -10.703 -16.339 1.00 82.44 377 LEU A N 1
ATOM 2972 C CA . LEU A 1 377 ? 28.619 -10.831 -17.636 1.00 82.44 377 LEU A CA 1
ATOM 2973 C C . LEU A 1 377 ? 30.051 -11.369 -17.494 1.00 82.44 377 LEU A C 1
ATOM 2975 O O . LEU A 1 377 ? 30.434 -12.292 -18.215 1.00 82.44 377 LEU A O 1
ATOM 2979 N N . ALA A 1 378 ? 30.822 -10.863 -16.526 1.00 81.88 378 ALA A N 1
ATOM 2980 C CA . ALA A 1 378 ? 32.191 -11.308 -16.265 1.00 81.88 378 ALA A CA 1
ATOM 2981 C C . ALA A 1 378 ? 32.259 -12.766 -15.783 1.00 81.88 378 ALA A C 1
ATOM 2983 O O . ALA A 1 378 ? 33.150 -13.514 -16.195 1.00 81.88 378 ALA A O 1
ATOM 2984 N N . TYR A 1 379 ? 31.326 -13.193 -14.924 1.00 78.38 379 TYR A N 1
ATOM 2985 C CA . TYR A 1 379 ? 31.220 -14.590 -14.501 1.00 78.38 379 TYR A CA 1
ATOM 2986 C C . TYR A 1 379 ? 30.937 -15.502 -15.697 1.00 78.38 379 TYR A C 1
ATOM 2988 O O . TYR A 1 379 ? 31.622 -16.506 -15.884 1.00 78.38 379 TYR A O 1
ATOM 2996 N N . LYS A 1 380 ? 29.980 -15.128 -16.553 1.00 68.75 380 LYS A N 1
ATOM 2997 C CA . LYS A 1 380 ? 29.609 -15.935 -17.721 1.00 68.75 380 LYS A CA 1
ATOM 2998 C C . LYS A 1 380 ? 30.737 -16.019 -18.750 1.00 68.75 380 LYS A C 1
ATOM 3000 O O . LYS A 1 380 ? 30.989 -17.109 -19.249 1.00 68.75 380 LYS A O 1
ATOM 3005 N N . LEU A 1 381 ? 31.482 -14.937 -18.994 1.00 71.06 381 LEU A N 1
ATOM 3006 C CA . LEU A 1 381 ? 32.649 -14.959 -19.888 1.00 71.06 381 LEU A CA 1
ATOM 3007 C C . LEU A 1 381 ? 33.743 -15.929 -19.401 1.00 71.06 381 LEU A C 1
ATOM 3009 O O . LEU A 1 381 ? 34.372 -16.607 -20.211 1.00 71.06 381 LEU A O 1
ATOM 3013 N N . LYS A 1 382 ? 33.934 -16.046 -18.078 1.00 68.00 382 LYS A N 1
ATOM 3014 C CA . LYS A 1 382 ? 34.869 -17.013 -17.473 1.00 68.00 382 LYS A CA 1
ATOM 3015 C C . LYS A 1 382 ? 34.403 -18.465 -17.609 1.00 68.00 382 LYS A C 1
ATOM 3017 O O . LYS A 1 382 ? 35.241 -19.349 -17.715 1.00 68.00 382 LYS A O 1
ATOM 3022 N N . VAL A 1 383 ? 33.094 -18.720 -17.611 1.00 60.88 383 VAL A N 1
ATOM 3023 C CA . VAL A 1 383 ? 32.533 -20.077 -17.764 1.00 60.88 383 VAL A CA 1
ATOM 3024 C C . VAL A 1 383 ? 32.589 -20.555 -19.220 1.00 60.88 383 VAL A C 1
ATOM 3026 O O . VAL A 1 383 ? 32.837 -21.734 -19.458 1.00 60.88 383 VAL A O 1
ATOM 3029 N N . THR A 1 384 ? 32.428 -19.661 -20.200 1.00 53.16 384 THR A N 1
ATOM 3030 C CA . THR A 1 384 ? 32.526 -20.006 -21.635 1.00 53.16 384 THR A CA 1
ATOM 3031 C C . THR A 1 384 ? 33.963 -20.309 -22.088 1.00 53.16 384 THR A C 1
ATOM 3033 O O . THR A 1 384 ? 34.160 -20.928 -23.131 1.00 53.16 384 THR A O 1
ATOM 3036 N N . HIS A 1 385 ? 34.969 -19.944 -21.287 1.00 44.78 385 HIS A N 1
ATOM 3037 C CA . HIS A 1 385 ? 36.365 -20.346 -21.463 1.00 44.78 385 HIS A CA 1
ATOM 3038 C C . HIS A 1 385 ? 36.843 -21.218 -20.286 1.00 44.78 385 HIS A C 1
ATOM 3040 O O . HIS A 1 385 ? 37.600 -20.735 -19.440 1.00 44.78 385 HIS A O 1
ATOM 3046 N N . PRO A 1 386 ? 36.467 -22.511 -20.203 1.00 42.47 386 PRO A N 1
ATOM 3047 C CA . PRO A 1 386 ? 37.185 -23.426 -19.332 1.00 42.47 386 PRO A CA 1
ATOM 3048 C C . PRO A 1 386 ? 38.619 -23.536 -19.855 1.00 42.47 386 PRO A C 1
ATOM 3050 O O . PRO A 1 386 ? 38.840 -23.749 -21.049 1.00 42.47 386 PRO A O 1
ATOM 3053 N N . ALA A 1 387 ? 39.595 -23.377 -18.962 1.00 44.41 387 ALA A N 1
ATOM 3054 C CA . ALA A 1 387 ? 40.981 -23.710 -19.248 1.00 44.41 387 ALA A CA 1
ATOM 3055 C C . ALA A 1 387 ? 41.049 -25.106 -19.893 1.00 44.41 387 ALA A C 1
ATOM 3057 O O . ALA A 1 387 ? 40.412 -26.047 -19.421 1.00 44.41 387 ALA A O 1
ATOM 3058 N N . SER A 1 388 ? 41.781 -25.198 -21.001 1.00 41.31 388 SER A N 1
ATOM 3059 C CA . SER A 1 388 ? 41.924 -26.385 -21.836 1.00 41.31 388 SER A CA 1
ATOM 3060 C C . SER A 1 388 ? 42.025 -27.703 -21.064 1.00 41.31 388 SER A C 1
ATOM 3062 O O . SER A 1 388 ? 42.912 -27.875 -20.230 1.00 41.31 388 SER A O 1
ATOM 3064 N N . GLY A 1 389 ? 41.205 -28.664 -21.496 1.00 42.34 389 GLY A N 1
ATOM 3065 C CA . GLY A 1 389 ? 41.475 -30.096 -21.383 1.00 42.34 389 GLY A CA 1
ATOM 3066 C C . GLY A 1 389 ? 40.584 -30.841 -20.397 1.00 42.34 389 GLY A C 1
ATOM 3067 O O . GLY A 1 389 ? 40.958 -30.990 -19.246 1.00 42.34 389 GLY A O 1
ATOM 3068 N N . VAL A 1 390 ? 39.437 -31.345 -20.865 1.00 32.06 390 VAL A N 1
ATOM 3069 C CA . VAL A 1 390 ? 39.084 -32.780 -20.963 1.00 32.06 390 VAL A CA 1
ATOM 3070 C C . VAL A 1 390 ? 37.707 -32.857 -21.640 1.00 32.06 390 VAL A C 1
ATOM 3072 O O . VAL A 1 390 ? 36.747 -32.234 -21.199 1.00 32.06 390 VAL A O 1
ATOM 3075 N N . ILE A 1 391 ? 37.627 -33.607 -22.740 1.00 38.84 391 ILE A N 1
ATOM 3076 C CA . ILE A 1 391 ? 36.379 -33.947 -23.432 1.00 38.84 391 ILE A CA 1
ATOM 3077 C C . ILE A 1 391 ? 35.620 -34.965 -22.570 1.00 38.84 391 ILE A C 1
ATOM 3079 O O . ILE A 1 391 ? 36.155 -36.034 -22.281 1.00 38.84 391 ILE A O 1
ATOM 3083 N N . SER A 1 392 ? 34.367 -34.677 -22.221 1.00 31.08 392 SER A N 1
ATOM 3084 C CA . SER A 1 392 ? 33.375 -35.727 -21.982 1.00 31.08 392 SER A CA 1
ATOM 3085 C C . SER A 1 392 ? 32.052 -35.331 -22.627 1.00 31.08 392 SER A C 1
ATOM 3087 O O . SER A 1 392 ? 31.378 -34.406 -22.169 1.00 31.08 392 SER A O 1
ATOM 3089 N N . ASP A 1 393 ? 31.713 -36.040 -23.700 1.00 34.97 393 ASP A N 1
ATOM 3090 C CA . ASP A 1 393 ? 30.411 -36.008 -24.351 1.00 34.97 393 ASP A CA 1
ATOM 3091 C C . ASP A 1 393 ? 29.308 -36.419 -23.373 1.00 34.97 393 ASP A C 1
ATOM 3093 O O . ASP A 1 393 ? 29.371 -37.495 -22.774 1.00 34.97 393 ASP A O 1
ATOM 3097 N N . ASN A 1 394 ? 28.308 -35.547 -23.234 1.00 33.19 394 ASN A N 1
ATOM 3098 C CA . ASN A 1 394 ? 26.869 -35.838 -23.191 1.00 33.19 394 ASN A CA 1
ATOM 3099 C C . ASN A 1 394 ? 26.138 -34.760 -22.386 1.00 33.19 394 ASN A C 1
ATOM 3101 O O . ASN A 1 394 ? 25.981 -34.863 -21.170 1.00 33.19 394 ASN A O 1
ATOM 3105 N N . SER A 1 395 ? 25.586 -33.766 -23.079 1.00 28.41 395 SER A N 1
ATOM 3106 C CA . SER A 1 395 ? 24.419 -33.052 -22.571 1.00 28.41 395 SER A CA 1
ATOM 3107 C C . SER A 1 395 ? 23.470 -32.689 -23.712 1.00 28.41 395 SER A C 1
ATOM 3109 O O . SER A 1 395 ? 23.830 -32.119 -24.738 1.00 28.41 395 SER A O 1
ATOM 3111 N N . VAL A 1 396 ? 22.235 -33.135 -23.516 1.00 28.67 396 VAL A N 1
ATOM 3112 C CA . VAL A 1 396 ? 21.047 -32.942 -24.345 1.00 28.67 396 VAL A CA 1
ATOM 3113 C C . VAL A 1 396 ? 20.806 -31.441 -24.592 1.00 28.67 396 VAL A C 1
ATOM 3115 O O . VAL A 1 396 ? 20.931 -30.659 -23.647 1.00 28.67 396 VAL A O 1
ATOM 3118 N N . PRO A 1 397 ? 20.420 -31.003 -25.807 1.00 27.88 397 PRO A N 1
ATOM 3119 C CA . PRO A 1 397 ? 20.170 -29.592 -26.072 1.00 27.88 397 PRO A CA 1
ATOM 3120 C C . PRO A 1 397 ? 18.841 -29.171 -25.432 1.00 27.88 397 PRO A C 1
ATOM 3122 O O . PRO A 1 397 ? 17.768 -29.545 -25.903 1.00 27.88 397 PRO A O 1
ATOM 3125 N N . CYS A 1 398 ? 18.902 -28.383 -24.357 1.00 24.45 398 CYS A N 1
ATOM 3126 C CA . CYS A 1 398 ? 17.722 -27.795 -23.728 1.00 24.45 398 CYS A CA 1
ATOM 3127 C C . CYS A 1 398 ? 17.624 -26.289 -24.045 1.00 24.45 398 CYS A C 1
ATOM 3129 O O . CYS A 1 398 ? 18.352 -25.470 -23.495 1.00 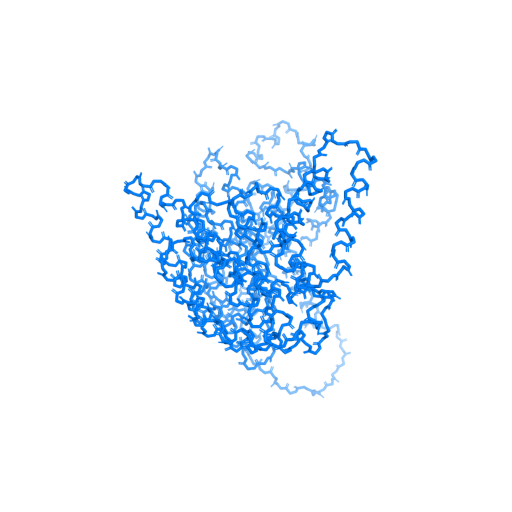24.45 398 CYS A O 1
ATOM 3131 N N . SER A 1 399 ? 16.678 -25.964 -24.933 1.00 33.09 399 SER A N 1
ATOM 3132 C CA . SER A 1 399 ? 16.066 -24.656 -25.242 1.00 33.09 399 SER A CA 1
ATOM 3133 C C . SER A 1 399 ? 16.955 -23.505 -25.771 1.00 33.09 399 SER A C 1
ATOM 3135 O O . SER A 1 399 ? 17.711 -22.860 -25.051 1.00 33.09 399 SER A O 1
ATOM 3137 N N . GLY A 1 400 ? 16.751 -23.145 -27.045 1.00 28.58 400 GLY A N 1
ATOM 3138 C CA . GLY A 1 400 ? 17.368 -21.992 -27.724 1.00 28.58 400 GLY A CA 1
ATOM 3139 C C . GLY A 1 400 ? 16.803 -20.610 -27.352 1.00 28.58 400 GLY A C 1
ATOM 3140 O O . GLY A 1 400 ? 17.044 -19.646 -28.073 1.00 28.58 400 GLY A O 1
ATOM 3141 N N . HIS A 1 401 ? 16.044 -20.490 -26.257 1.00 36.88 401 HIS A N 1
ATOM 3142 C CA . HIS A 1 401 ? 15.520 -19.196 -25.793 1.00 36.88 401 HIS A CA 1
ATOM 3143 C C . HIS A 1 401 ? 16.603 -18.364 -25.087 1.00 36.88 401 HIS A C 1
ATOM 3145 O O . HIS A 1 401 ? 16.634 -17.145 -25.196 1.00 36.88 401 HIS A O 1
ATOM 3151 N N . VAL A 1 402 ? 17.554 -19.042 -24.439 1.00 38.66 402 VAL A N 1
ATOM 3152 C CA . VAL A 1 402 ? 18.578 -18.429 -23.584 1.00 38.66 402 VAL A CA 1
ATOM 3153 C C . VAL A 1 402 ? 19.665 -17.689 -24.389 1.00 38.66 402 VAL A C 1
ATOM 3155 O O . VAL A 1 402 ? 20.391 -16.884 -23.816 1.00 38.66 402 VAL A O 1
ATOM 3158 N N . ASP A 1 403 ? 19.792 -17.903 -25.705 1.00 43.66 403 ASP A N 1
ATOM 3159 C CA . ASP A 1 403 ? 20.850 -17.275 -26.520 1.00 43.66 403 ASP A CA 1
ATOM 3160 C C . ASP A 1 403 ? 20.477 -15.924 -27.148 1.00 43.66 403 ASP A C 1
ATOM 3162 O O . ASP A 1 403 ? 21.349 -15.066 -27.286 1.00 43.66 403 ASP A O 1
ATOM 3166 N N . LYS A 1 404 ? 19.196 -15.668 -27.453 1.00 45.31 404 LYS A N 1
ATOM 3167 C CA . LYS A 1 404 ? 18.758 -14.363 -27.994 1.00 45.31 404 LYS A CA 1
ATOM 3168 C C . LYS A 1 404 ? 18.803 -13.248 -26.952 1.00 45.31 404 LYS A C 1
ATOM 3170 O O . LYS A 1 404 ? 19.244 -12.142 -27.258 1.00 45.31 404 LYS A O 1
ATOM 3175 N N . ASP A 1 405 ? 18.419 -13.573 -25.722 1.00 51.16 405 ASP A N 1
ATOM 3176 C CA . ASP A 1 405 ? 18.396 -12.653 -24.582 1.00 51.16 405 ASP A CA 1
ATOM 3177 C C . ASP A 1 405 ? 19.786 -12.060 -24.278 1.00 51.16 405 ASP A C 1
ATOM 3179 O O . ASP A 1 405 ? 19.925 -10.901 -23.888 1.00 51.16 405 ASP A O 1
ATOM 3183 N N . LYS A 1 406 ? 20.841 -12.849 -24.512 1.00 57.41 406 LYS A N 1
ATOM 3184 C CA . LYS A 1 406 ? 22.239 -12.478 -24.250 1.00 57.41 406 LYS A CA 1
ATOM 3185 C C . LYS A 1 406 ? 22.813 -11.554 -25.320 1.00 57.41 406 LYS A C 1
ATOM 3187 O O . LYS A 1 406 ? 23.574 -10.645 -24.998 1.00 57.41 406 LYS A O 1
ATOM 3192 N N . GLN A 1 407 ? 22.461 -11.775 -26.586 1.00 59.22 407 GLN A N 1
ATOM 3193 C CA . GLN A 1 407 ? 23.031 -11.019 -27.702 1.00 59.22 407 GLN A CA 1
ATOM 3194 C C . GLN A 1 407 ? 22.600 -9.544 -27.680 1.00 59.22 407 GLN A C 1
ATOM 3196 O O . GLN A 1 407 ? 23.378 -8.681 -28.080 1.00 59.22 407 GLN A O 1
ATOM 3201 N N . GLY A 1 408 ? 21.411 -9.244 -27.141 1.00 63.78 408 GLY A N 1
ATOM 3202 C CA . GLY A 1 408 ? 20.919 -7.874 -26.966 1.00 63.78 408 GLY A CA 1
ATOM 3203 C C . GLY A 1 408 ? 21.717 -7.054 -25.945 1.00 63.78 408 GLY A C 1
ATOM 3204 O O . GLY A 1 408 ? 22.096 -5.922 -26.238 1.00 63.78 408 GLY A O 1
ATOM 3205 N N . VAL A 1 409 ? 22.030 -7.625 -24.772 1.00 68.94 409 VAL A N 1
ATOM 3206 C CA . VAL A 1 409 ? 22.811 -6.933 -23.723 1.00 68.94 409 VAL A CA 1
ATOM 3207 C C . VAL A 1 409 ? 24.266 -6.735 -24.156 1.00 68.94 409 VAL A C 1
ATOM 3209 O O . VAL A 1 409 ? 24.796 -5.631 -24.044 1.00 68.94 409 VAL A O 1
ATOM 3212 N N . PHE A 1 410 ? 24.906 -7.779 -24.700 1.00 67.06 410 PHE A N 1
ATOM 3213 C CA . PHE A 1 410 ? 26.273 -7.674 -25.228 1.00 67.06 410 PHE A CA 1
ATOM 3214 C C . PHE A 1 410 ? 26.363 -6.713 -26.422 1.00 67.06 410 PHE A C 1
ATOM 3216 O O . PHE A 1 410 ? 27.355 -6.008 -26.556 1.00 67.06 410 PHE A O 1
ATOM 3223 N N . GLY A 1 411 ? 25.325 -6.642 -27.262 1.00 67.25 411 GLY A N 1
ATOM 3224 C CA . GLY A 1 411 ? 25.261 -5.689 -28.371 1.00 67.25 411 GLY A CA 1
ATOM 3225 C C . GLY A 1 411 ? 25.129 -4.226 -27.932 1.00 67.25 411 GLY A C 1
ATOM 3226 O O . GLY A 1 411 ? 25.560 -3.340 -28.670 1.00 67.25 411 GLY A O 1
ATOM 3227 N N . PHE A 1 412 ? 24.559 -3.970 -26.747 1.00 75.31 412 PHE A N 1
ATOM 3228 C CA . PHE A 1 412 ? 24.463 -2.630 -26.158 1.00 75.31 412 PHE A CA 1
ATOM 3229 C C . PHE A 1 412 ? 25.766 -2.187 -25.479 1.00 75.31 412 PHE A C 1
ATOM 3231 O O . PHE A 1 412 ? 26.145 -1.024 -25.585 1.00 75.31 412 PHE A O 1
ATOM 3238 N N . LEU A 1 413 ? 26.462 -3.101 -24.795 1.00 75.69 413 LEU A N 1
ATOM 3239 C CA . LEU A 1 413 ? 27.740 -2.840 -24.119 1.00 75.69 413 LEU A CA 1
ATOM 3240 C C . LEU A 1 413 ? 28.907 -2.752 -25.112 1.00 75.69 413 LEU A C 1
ATOM 3242 O O . LEU A 1 413 ? 29.842 -3.549 -25.088 1.00 75.69 413 LEU A O 1
ATOM 3246 N N . GLN A 1 414 ? 28.832 -1.766 -25.999 1.00 78.44 414 GLN A N 1
ATOM 3247 C CA . GLN A 1 414 ? 29.918 -1.389 -26.894 1.00 78.44 414 GLN A CA 1
ATOM 3248 C C . GLN A 1 414 ? 30.984 -0.592 -26.133 1.00 78.44 414 GLN A C 1
ATOM 3250 O O . GLN A 1 414 ? 30.720 -0.046 -25.056 1.00 78.44 414 GLN A O 1
ATOM 3255 N N . ASP A 1 415 ? 32.173 -0.473 -26.725 1.00 76.31 415 ASP A N 1
ATOM 3256 C CA . ASP A 1 415 ? 33.313 0.254 -26.149 1.00 76.31 415 ASP A CA 1
ATOM 3257 C C . ASP A 1 415 ? 32.947 1.683 -25.706 1.00 76.31 415 ASP A C 1
ATOM 3259 O O . ASP A 1 415 ? 33.459 2.172 -24.698 1.00 76.31 415 ASP A O 1
ATOM 3263 N N . GLU A 1 416 ? 32.008 2.336 -26.399 1.00 83.44 416 GLU A N 1
ATOM 3264 C CA . GLU A 1 416 ? 31.507 3.669 -26.048 1.00 83.44 416 GLU A CA 1
ATOM 3265 C C . GLU A 1 416 ? 30.800 3.701 -24.684 1.00 83.44 416 GLU A C 1
ATOM 3267 O O . GLU A 1 416 ? 31.094 4.564 -23.857 1.00 83.44 416 GLU A O 1
ATOM 3272 N N . VAL A 1 417 ? 29.913 2.740 -24.405 1.00 85.25 417 VAL A N 1
ATOM 3273 C CA . VAL A 1 417 ? 29.179 2.666 -23.130 1.00 85.25 417 VAL A CA 1
ATOM 3274 C C . VAL A 1 417 ? 30.131 2.334 -21.983 1.00 85.25 417 VAL A C 1
ATOM 3276 O O . VAL A 1 417 ? 30.072 2.964 -20.927 1.00 85.25 417 VAL A O 1
ATOM 3279 N N . CYS A 1 418 ? 31.056 1.396 -22.199 1.00 84.56 418 CYS A N 1
ATOM 3280 C CA . CYS A 1 418 ? 32.083 1.051 -21.217 1.00 84.56 418 CYS A CA 1
ATOM 3281 C C . CYS A 1 418 ? 32.995 2.250 -20.904 1.00 84.56 418 CYS A C 1
ATOM 3283 O O . CYS A 1 418 ? 33.278 2.523 -19.738 1.00 84.56 418 CYS A O 1
ATOM 3285 N N . SER A 1 419 ? 33.399 3.011 -21.927 1.00 87.56 419 SER A N 1
ATOM 3286 C CA . SER A 1 419 ? 34.179 4.245 -21.772 1.00 87.56 419 SER A CA 1
ATOM 3287 C C . SER A 1 419 ? 33.432 5.298 -20.949 1.00 87.56 419 SER A C 1
ATOM 3289 O O . SER A 1 419 ? 34.007 5.909 -20.044 1.00 87.56 419 SER A O 1
ATOM 3291 N N . VAL A 1 420 ? 32.129 5.468 -21.198 1.00 89.38 420 VAL A N 1
ATOM 3292 C CA . VAL A 1 420 ? 31.272 6.366 -20.413 1.00 89.38 420 VAL A CA 1
ATOM 3293 C C . VAL A 1 420 ? 31.208 5.939 -18.948 1.00 89.38 420 VAL A C 1
ATOM 3295 O O . VAL A 1 420 ? 31.416 6.783 -18.074 1.00 89.38 420 VAL A O 1
ATOM 3298 N N . ILE A 1 421 ? 30.945 4.656 -18.670 1.00 88.62 421 ILE A N 1
ATOM 3299 C CA . ILE A 1 421 ? 30.865 4.137 -17.297 1.00 88.62 421 ILE A CA 1
ATOM 3300 C C . ILE A 1 421 ? 32.180 4.402 -16.561 1.00 88.62 421 ILE A C 1
ATOM 3302 O O . ILE A 1 421 ? 32.163 4.997 -15.485 1.00 88.62 421 ILE A O 1
ATOM 3306 N N . LEU A 1 422 ? 33.318 4.059 -17.174 1.00 88.19 422 LEU A N 1
ATOM 3307 C CA . LEU A 1 422 ? 34.639 4.292 -16.591 1.00 88.19 422 LEU A CA 1
ATOM 3308 C C . LEU A 1 422 ? 34.890 5.778 -16.319 1.00 88.19 422 LEU A C 1
ATOM 3310 O O . LEU A 1 422 ? 35.297 6.134 -15.215 1.00 88.19 422 LEU A O 1
ATOM 3314 N N . ASN A 1 423 ? 34.620 6.661 -17.284 1.00 88.19 423 ASN A N 1
ATOM 3315 C CA . ASN A 1 423 ? 34.831 8.102 -17.124 1.00 88.19 423 ASN A CA 1
ATOM 3316 C C . ASN A 1 423 ? 34.008 8.673 -15.957 1.00 88.19 423 ASN A C 1
ATOM 3318 O O . ASN A 1 423 ? 34.549 9.366 -15.094 1.00 88.19 423 ASN A O 1
ATOM 3322 N N . VAL A 1 424 ? 32.718 8.329 -15.880 1.00 87.81 424 VAL A N 1
ATOM 3323 C CA . VAL A 1 424 ? 31.849 8.754 -14.772 1.00 87.81 424 VAL A CA 1
ATOM 3324 C C . VAL A 1 424 ? 32.360 8.198 -13.445 1.00 87.81 424 VAL A C 1
ATOM 3326 O O . VAL A 1 424 ? 32.494 8.955 -12.484 1.00 87.81 424 VAL A O 1
ATOM 3329 N N . SER A 1 425 ? 32.712 6.910 -13.383 1.00 86.88 425 SER A N 1
ATOM 3330 C CA . SER A 1 425 ? 33.296 6.307 -12.183 1.00 86.88 425 SER A CA 1
ATOM 3331 C C . SER A 1 425 ? 34.554 7.051 -11.737 1.00 86.88 425 SER A C 1
ATOM 3333 O O . SER A 1 425 ? 34.648 7.407 -10.565 1.00 86.88 425 SER A O 1
ATOM 3335 N N . PHE A 1 426 ? 35.477 7.378 -12.650 1.00 85.12 426 PHE A N 1
ATOM 3336 C CA . PHE A 1 426 ? 36.693 8.134 -12.334 1.00 85.12 426 PHE A CA 1
ATOM 3337 C C . PHE A 1 426 ? 36.399 9.519 -11.755 1.00 85.12 426 PHE A C 1
ATOM 3339 O O . PHE A 1 426 ? 36.990 9.886 -10.736 1.00 85.12 426 PHE A O 1
ATOM 3346 N N . GLN A 1 427 ? 35.466 10.267 -12.349 1.00 83.94 427 GLN A N 1
ATOM 3347 C CA . GLN A 1 427 ? 35.055 11.580 -11.835 1.00 83.94 427 GLN A CA 1
ATOM 3348 C C . GLN A 1 427 ? 34.493 11.476 -10.410 1.00 83.94 427 GLN A C 1
ATOM 3350 O O . GLN A 1 427 ? 34.773 12.317 -9.554 1.00 83.94 427 GLN A O 1
ATOM 3355 N N . ARG A 1 428 ? 33.747 10.403 -10.131 1.00 83.25 428 ARG A N 1
ATOM 3356 C CA . ARG A 1 428 ? 33.078 10.145 -8.851 1.00 83.25 428 ARG A CA 1
ATOM 3357 C C . ARG A 1 428 ? 33.985 9.546 -7.762 1.00 83.25 428 ARG A C 1
ATOM 3359 O O . ARG A 1 428 ? 33.547 9.426 -6.620 1.00 83.25 428 ARG A O 1
ATOM 3366 N N . LEU A 1 429 ? 35.244 9.198 -8.059 1.00 81.19 429 LEU A N 1
ATOM 3367 C CA . LEU A 1 429 ? 36.219 8.721 -7.057 1.00 81.19 429 LEU A CA 1
ATOM 3368 C C . LEU A 1 429 ? 36.761 9.843 -6.149 1.00 81.19 429 LEU A C 1
ATOM 3370 O O . LEU A 1 429 ? 37.454 9.561 -5.164 1.00 81.19 429 LEU A O 1
ATOM 3374 N N . ILE A 1 430 ? 36.483 11.108 -6.475 1.00 75.38 430 ILE A N 1
ATOM 3375 C CA . ILE A 1 430 ? 37.020 12.285 -5.787 1.00 75.38 430 ILE A CA 1
ATOM 3376 C C . ILE A 1 430 ? 36.013 12.771 -4.734 1.00 75.38 430 ILE A C 1
ATOM 3378 O O . ILE A 1 430 ? 34.860 13.047 -5.046 1.00 75.38 430 ILE A O 1
ATOM 3382 N N . LYS A 1 431 ? 36.451 12.910 -3.474 1.00 66.50 431 LYS A N 1
ATOM 3383 C CA . LYS A 1 431 ? 35.640 13.517 -2.401 1.00 66.50 431 LYS A CA 1
ATOM 3384 C C . LYS A 1 431 ? 35.726 15.046 -2.485 1.00 66.50 431 LYS A C 1
ATOM 3386 O O . LYS A 1 431 ? 36.814 15.580 -2.704 1.00 66.50 431 LYS A O 1
ATOM 3391 N N . ARG A 1 432 ? 34.606 15.739 -2.241 1.00 59.44 432 ARG A N 1
ATOM 3392 C CA . ARG A 1 432 ? 34.426 17.205 -2.349 1.00 59.44 432 ARG A CA 1
ATOM 3393 C C . ARG A 1 432 ? 35.518 18.043 -1.656 1.00 59.44 432 ARG A C 1
ATOM 3395 O O . ARG A 1 432 ? 35.903 19.079 -2.177 1.00 59.44 432 ARG A O 1
ATOM 3402 N N . GLU A 1 433 ? 36.083 17.560 -0.548 1.00 52.97 433 GLU A N 1
ATOM 3403 C CA . GLU A 1 433 ? 37.174 18.222 0.199 1.00 52.97 433 GLU A CA 1
ATOM 3404 C C . GLU A 1 433 ? 38.512 18.307 -0.564 1.00 52.97 433 GLU A C 1
ATOM 3406 O O . GLU A 1 433 ? 39.394 19.064 -0.169 1.00 52.97 433 GLU A O 1
ATOM 3411 N N . LYS A 1 434 ? 38.697 17.524 -1.636 1.00 50.75 434 LYS A N 1
ATOM 3412 C CA . LYS A 1 434 ? 39.972 17.405 -2.372 1.00 50.75 434 LYS A CA 1
ATOM 3413 C C . LYS A 1 434 ? 39.968 18.077 -3.748 1.00 50.75 434 LYS A C 1
ATOM 3415 O O . LYS A 1 434 ? 40.931 17.918 -4.496 1.00 50.75 434 LYS A O 1
ATOM 3420 N N . VAL A 1 435 ? 38.900 18.789 -4.107 1.00 55.88 435 VAL A N 1
ATOM 3421 C CA . VAL A 1 435 ? 38.753 19.415 -5.429 1.00 55.88 435 VAL A CA 1
ATOM 3422 C C . VAL A 1 435 ? 39.408 20.801 -5.411 1.00 55.88 435 VAL A C 1
ATOM 3424 O O . VAL A 1 435 ? 39.059 21.643 -4.588 1.00 55.88 435 VAL A O 1
ATOM 3427 N N . SER A 1 436 ? 40.373 21.047 -6.304 1.00 52.59 436 SER A N 1
ATOM 3428 C CA . SER A 1 436 ? 40.968 22.380 -6.477 1.00 52.59 436 SER A CA 1
ATOM 3429 C C . SER A 1 436 ? 39.945 23.365 -7.078 1.00 52.59 436 SER A C 1
ATOM 3431 O O . SER A 1 436 ? 39.033 22.936 -7.788 1.00 52.59 436 SER A O 1
ATOM 3433 N N . PRO A 1 437 ? 40.082 24.689 -6.865 1.00 51.69 437 PRO A N 1
ATOM 3434 C CA . PRO A 1 437 ? 39.165 25.688 -7.432 1.00 51.69 437 PRO A CA 1
ATOM 3435 C C . PRO A 1 437 ? 39.021 25.612 -8.965 1.00 51.69 437 PRO A C 1
ATOM 3437 O O . PRO A 1 437 ? 37.947 25.865 -9.501 1.00 51.69 437 PRO A O 1
ATOM 3440 N N . GLU A 1 438 ? 40.079 25.202 -9.672 1.00 51.34 438 GLU A N 1
ATOM 3441 C CA . GLU A 1 438 ? 40.077 24.989 -11.129 1.00 51.34 438 GLU A CA 1
ATOM 3442 C C . GLU A 1 438 ? 39.337 23.704 -11.542 1.00 51.34 438 GLU A C 1
ATOM 3444 O O . GLU A 1 438 ? 38.640 23.679 -12.557 1.00 51.34 438 GLU A O 1
ATOM 3449 N N . ALA A 1 439 ? 39.414 22.643 -10.731 1.00 54.72 439 ALA A N 1
ATOM 3450 C CA . ALA A 1 439 ? 38.641 21.421 -10.945 1.00 54.72 439 ALA A CA 1
ATOM 3451 C C . ALA A 1 439 ? 37.144 21.629 -10.638 1.00 54.72 439 ALA A C 1
ATOM 3453 O O . ALA A 1 439 ? 36.291 21.051 -11.304 1.00 54.72 439 ALA A O 1
ATOM 3454 N N . ALA A 1 440 ? 36.796 22.521 -9.707 1.00 53.66 440 ALA A N 1
ATOM 3455 C CA . ALA A 1 440 ? 35.401 22.863 -9.416 1.00 53.66 440 ALA A CA 1
ATOM 3456 C C . ALA A 1 440 ? 34.679 23.517 -10.616 1.00 53.66 440 ALA A C 1
ATOM 3458 O O . ALA A 1 440 ? 33.492 23.277 -10.822 1.00 53.66 440 ALA A O 1
ATOM 3459 N N . LEU A 1 441 ? 35.398 24.281 -11.451 1.00 51.25 441 LEU A N 1
ATOM 3460 C CA . LEU A 1 441 ? 34.856 24.895 -12.673 1.00 51.25 441 LEU A CA 1
ATOM 3461 C C . LEU A 1 441 ? 34.596 23.878 -13.799 1.00 51.25 441 LEU A C 1
ATOM 3463 O O . LEU A 1 441 ? 33.704 24.096 -14.614 1.00 51.25 441 LEU A O 1
ATOM 3467 N N . SER A 1 442 ? 35.346 22.770 -13.838 1.00 55.41 442 SER A N 1
ATOM 3468 C CA . SER A 1 442 ? 35.161 21.695 -14.830 1.00 55.41 442 SER A CA 1
ATOM 3469 C C . SER A 1 442 ? 34.121 20.650 -14.412 1.00 55.41 442 SER A C 1
ATOM 3471 O O . SER A 1 442 ? 33.501 20.042 -15.280 1.00 55.41 442 SER A O 1
ATOM 3473 N N . LEU A 1 443 ? 33.880 20.475 -13.106 1.00 57.22 443 LEU A N 1
ATOM 3474 C CA . LEU A 1 443 ? 32.836 19.584 -12.581 1.00 57.22 443 LEU A CA 1
ATOM 3475 C C . LEU A 1 443 ? 31.412 20.167 -12.657 1.00 57.22 443 LEU A C 1
ATOM 3477 O O . LEU A 1 443 ? 30.443 19.414 -12.582 1.00 57.22 443 LEU A O 1
ATOM 3481 N N . GLY A 1 444 ? 31.252 21.482 -12.819 1.00 67.38 444 GLY A N 1
ATOM 3482 C CA . GLY A 1 444 ? 29.937 22.111 -12.988 1.00 67.38 444 GLY A CA 1
ATOM 3483 C C . GLY A 1 444 ? 28.958 21.821 -11.835 1.00 67.38 444 GLY A C 1
ATOM 3484 O O . GLY A 1 444 ? 29.307 21.957 -10.667 1.00 67.38 444 GLY A O 1
ATOM 3485 N N . MET A 1 445 ? 27.720 21.430 -12.169 1.00 67.19 445 MET A N 1
ATOM 3486 C CA . MET A 1 445 ? 26.633 21.101 -11.219 1.00 67.19 445 MET A CA 1
ATOM 3487 C C . MET A 1 445 ? 26.728 19.677 -10.624 1.00 67.19 445 MET A C 1
ATOM 3489 O O . MET A 1 445 ? 25.773 19.198 -10.012 1.00 67.19 445 MET A O 1
ATOM 3493 N N . LEU A 1 446 ? 27.843 18.966 -10.831 1.00 76.12 446 LEU A N 1
ATOM 3494 C CA . LEU A 1 446 ? 28.017 17.574 -10.414 1.00 76.12 446 LEU A CA 1
ATOM 3495 C C . LEU A 1 446 ? 28.142 17.447 -8.888 1.00 76.12 446 LEU A C 1
ATOM 3497 O O . LEU A 1 446 ? 29.117 17.885 -8.277 1.00 76.12 446 LEU A O 1
ATOM 3501 N N . GLU A 1 447 ? 27.175 16.782 -8.263 1.00 76.19 447 GLU A N 1
ATOM 3502 C CA . GLU A 1 447 ? 27.143 16.573 -6.818 1.00 76.19 447 GLU A CA 1
ATOM 3503 C C . GLU A 1 447 ? 27.960 15.339 -6.431 1.00 76.19 447 GLU A C 1
ATOM 3505 O O . GLU A 1 447 ? 27.470 14.221 -6.524 1.00 76.19 447 GLU A O 1
ATOM 3510 N N . LEU A 1 448 ? 29.218 15.504 -6.024 1.00 75.19 448 LEU A N 1
ATOM 3511 C CA . LEU A 1 448 ? 30.136 14.377 -5.787 1.00 75.19 448 LEU A CA 1
ATOM 3512 C C . LEU A 1 448 ? 29.790 13.468 -4.597 1.00 75.19 448 LEU A C 1
ATOM 3514 O O . LEU A 1 448 ? 30.126 12.286 -4.632 1.00 75.19 448 LEU A O 1
ATOM 3518 N N . TRP A 1 449 ? 29.188 14.021 -3.547 1.00 75.62 449 TRP A N 1
ATOM 3519 C CA . TRP A 1 449 ? 28.811 13.314 -2.322 1.00 75.62 449 TRP A CA 1
ATOM 3520 C C . TRP A 1 449 ? 27.720 14.102 -1.596 1.00 75.62 449 TRP A C 1
ATOM 3522 O O . TRP A 1 449 ? 27.756 15.336 -1.633 1.00 75.62 449 TRP A O 1
ATOM 3532 N N . SER A 1 450 ? 26.819 13.389 -0.921 1.00 71.19 450 SER A N 1
ATOM 3533 C CA . SER A 1 450 ? 25.806 13.949 -0.022 1.00 71.19 450 SER A CA 1
ATOM 3534 C C . SER A 1 450 ? 25.964 13.337 1.370 1.00 71.19 450 SER A C 1
ATOM 3536 O O . SER A 1 450 ? 26.099 12.118 1.500 1.00 71.19 450 SER A O 1
ATOM 3538 N N . ASP A 1 451 ? 25.924 14.184 2.400 1.00 66.12 451 ASP A N 1
ATOM 3539 C CA . ASP A 1 451 ? 26.054 13.788 3.809 1.00 66.12 451 ASP A CA 1
ATOM 3540 C C . ASP A 1 451 ? 24.865 12.915 4.275 1.00 66.12 451 ASP A C 1
ATOM 3542 O O . ASP A 1 451 ? 24.967 12.183 5.256 1.00 66.12 451 ASP A O 1
ATOM 3546 N N . GLU A 1 452 ? 23.754 12.899 3.526 1.00 65.00 452 GLU A N 1
ATOM 3547 C CA . GLU A 1 452 ? 22.603 12.011 3.764 1.00 65.00 452 GLU A CA 1
ATOM 3548 C C . GLU A 1 452 ? 22.944 10.518 3.590 1.00 65.00 452 GLU A C 1
ATOM 3550 O O . GLU A 1 452 ? 22.232 9.641 4.087 1.00 65.00 452 GLU A O 1
ATOM 3555 N N . PHE A 1 453 ? 24.054 10.207 2.913 1.00 61.53 453 PHE A N 1
ATOM 3556 C CA . PHE A 1 453 ? 24.506 8.837 2.665 1.00 61.53 453 PHE A CA 1
ATOM 3557 C C . PHE A 1 453 ? 25.530 8.329 3.687 1.00 61.53 453 PHE A C 1
ATOM 3559 O O . PHE A 1 453 ? 25.847 7.137 3.659 1.00 61.53 453 PHE A O 1
ATOM 3566 N N . ASP A 1 454 ? 25.962 9.155 4.647 1.00 56.44 454 ASP A N 1
ATOM 3567 C CA . ASP A 1 454 ? 26.896 8.741 5.706 1.00 56.44 454 ASP A CA 1
ATOM 3568 C C . ASP A 1 454 ? 26.318 7.610 6.595 1.00 56.44 454 ASP A C 1
ATOM 3570 O O . ASP A 1 454 ? 27.066 6.831 7.180 1.00 56.44 454 ASP A O 1
ATOM 3574 N N . GLY A 1 455 ? 24.988 7.427 6.630 1.00 54.47 455 GLY A N 1
ATOM 3575 C CA . GLY A 1 455 ? 24.320 6.297 7.301 1.00 54.47 455 GLY A CA 1
ATOM 3576 C C . GLY A 1 455 ? 24.160 5.012 6.464 1.00 54.47 455 GLY A C 1
ATOM 3577 O O . GLY A 1 455 ? 23.871 3.955 7.026 1.00 54.47 455 GLY A O 1
ATOM 3578 N N . LYS A 1 456 ? 24.341 5.067 5.132 1.00 56.00 456 LYS A N 1
ATOM 3579 C CA . LYS A 1 456 ? 24.188 3.926 4.193 1.00 56.00 456 LYS A CA 1
ATOM 3580 C C . LYS A 1 456 ? 25.533 3.300 3.775 1.00 56.00 456 LYS A C 1
ATOM 3582 O O . LYS A 1 456 ? 25.557 2.370 2.963 1.00 56.00 456 LYS A O 1
ATOM 3587 N N . GLY A 1 457 ? 26.634 3.782 4.353 1.00 56.75 457 GLY A N 1
ATOM 3588 C CA . GLY A 1 457 ? 28.000 3.292 4.171 1.00 56.75 457 GLY A CA 1
ATOM 3589 C C . GLY A 1 457 ? 28.975 4.429 3.871 1.00 56.75 457 GLY A C 1
ATOM 3590 O O . GLY A 1 457 ? 28.673 5.315 3.078 1.00 56.75 457 GLY A O 1
ATOM 3591 N N . ASP A 1 458 ? 30.166 4.380 4.468 1.00 68.62 458 ASP A N 1
ATOM 3592 C CA . ASP A 1 458 ? 31.199 5.399 4.269 1.00 68.62 458 ASP A CA 1
ATOM 3593 C C . ASP A 1 458 ? 31.558 5.581 2.783 1.00 68.62 458 ASP A C 1
ATOM 3595 O O . ASP A 1 458 ? 31.587 4.618 2.005 1.00 68.62 458 ASP A O 1
ATOM 3599 N N . PHE A 1 459 ? 31.984 6.794 2.408 1.00 74.94 459 PHE A N 1
ATOM 3600 C CA . PHE A 1 459 ? 32.554 7.099 1.084 1.00 74.94 459 PHE A CA 1
ATOM 3601 C C . PHE A 1 459 ? 33.605 6.071 0.629 1.00 74.94 459 PHE A C 1
ATOM 3603 O O . PHE A 1 459 ? 33.747 5.794 -0.561 1.00 74.94 459 PHE A O 1
ATOM 3610 N N . SER A 1 460 ? 34.339 5.468 1.570 1.00 77.25 460 SER A N 1
ATOM 3611 C CA . SER A 1 460 ? 35.304 4.398 1.304 1.00 77.25 460 SER A CA 1
ATOM 3612 C C . SER A 1 460 ? 34.661 3.162 0.658 1.00 77.25 460 SER A C 1
ATOM 3614 O O . SER A 1 460 ? 35.194 2.654 -0.326 1.00 77.25 460 SER A O 1
ATOM 3616 N N . GLN A 1 461 ? 33.498 2.717 1.142 1.00 80.00 461 GLN A N 1
ATOM 3617 C CA . GLN A 1 461 ? 32.774 1.559 0.611 1.00 80.00 461 GLN A CA 1
ATOM 3618 C C . GLN A 1 461 ? 32.210 1.847 -0.779 1.00 80.00 461 GLN A C 1
ATOM 3620 O O . GLN A 1 461 ? 32.305 1.015 -1.684 1.00 80.00 461 GLN A O 1
ATOM 3625 N N . TYR A 1 462 ? 31.654 3.044 -0.968 1.00 82.19 462 TYR A N 1
ATOM 3626 C CA . TYR A 1 462 ? 31.219 3.516 -2.278 1.00 82.19 462 TYR A CA 1
ATOM 3627 C C . TYR A 1 462 ? 32.393 3.572 -3.270 1.00 82.19 462 TYR A C 1
ATOM 3629 O O . TYR A 1 462 ? 32.307 3.044 -4.379 1.00 82.19 462 TYR A O 1
ATOM 3637 N N . ARG A 1 463 ? 33.541 4.107 -2.845 1.00 81.19 463 ARG A N 1
ATOM 3638 C CA . ARG A 1 463 ? 34.758 4.145 -3.659 1.00 81.19 463 ARG A CA 1
ATOM 3639 C C . ARG A 1 463 ? 35.231 2.742 -4.045 1.00 81.19 463 ARG A C 1
ATOM 3641 O O . ARG A 1 463 ? 35.582 2.524 -5.200 1.00 81.19 463 ARG A O 1
ATOM 3648 N N . SER A 1 464 ? 35.205 1.779 -3.121 1.00 81.88 464 SER A N 1
ATOM 3649 C CA . SER A 1 464 ? 35.534 0.378 -3.419 1.00 81.88 464 SER A CA 1
ATOM 3650 C C . SER A 1 464 ? 34.616 -0.226 -4.482 1.00 81.88 464 SER A C 1
ATOM 3652 O O . SER A 1 464 ? 35.085 -0.988 -5.323 1.00 81.88 464 SER A O 1
ATOM 3654 N N . LYS A 1 465 ? 33.326 0.134 -4.481 1.00 81.38 465 LYS A N 1
ATOM 3655 C CA . LYS A 1 465 ? 32.383 -0.271 -5.531 1.00 81.38 465 LYS A CA 1
ATOM 3656 C C . LYS A 1 465 ? 32.746 0.345 -6.883 1.00 81.38 465 LYS A C 1
ATOM 3658 O O . LYS A 1 465 ? 32.768 -0.380 -7.867 1.00 81.38 465 LYS A O 1
ATOM 3663 N N . MET A 1 466 ? 33.090 1.633 -6.934 1.00 83.00 466 MET A N 1
ATOM 3664 C CA . MET A 1 466 ? 33.482 2.297 -8.188 1.00 83.00 466 MET A CA 1
ATOM 3665 C C . MET A 1 466 ? 34.756 1.715 -8.810 1.00 83.00 466 MET A C 1
ATOM 3667 O O . MET A 1 466 ? 34.854 1.657 -10.025 1.00 83.00 466 MET A O 1
ATOM 3671 N N . VAL A 1 467 ? 35.702 1.238 -7.994 1.00 80.94 467 VAL A N 1
ATOM 3672 C CA . VAL A 1 467 ? 36.935 0.565 -8.460 1.00 80.94 467 VAL A CA 1
ATOM 3673 C C . VAL A 1 467 ? 36.665 -0.832 -9.048 1.00 80.94 467 VAL A C 1
ATOM 3675 O O . VAL A 1 467 ? 37.550 -1.426 -9.654 1.00 80.94 467 VAL A O 1
ATOM 3678 N N . CYS A 1 468 ? 35.468 -1.391 -8.846 1.00 77.06 468 CYS A N 1
ATOM 3679 C CA . CYS A 1 468 ? 35.097 -2.690 -9.411 1.00 77.06 468 CYS A CA 1
ATOM 3680 C C . CYS A 1 468 ? 34.625 -2.613 -10.874 1.00 77.06 468 CYS A C 1
ATOM 3682 O O . CYS A 1 468 ? 34.472 -3.675 -11.482 1.00 77.06 468 CYS A O 1
ATOM 3684 N N . PHE A 1 469 ? 34.343 -1.412 -11.389 1.00 74.88 469 PHE A N 1
ATOM 3685 C CA . PHE A 1 469 ? 34.178 -1.153 -12.820 1.00 74.88 469 PHE A CA 1
ATOM 3686 C C . PHE A 1 469 ? 35.550 -1.015 -13.469 1.00 74.88 469 PHE A C 1
ATOM 3688 O O . PHE A 1 469 ? 35.714 -1.579 -14.574 1.00 74.88 469 PHE A O 1
#